Protein AF-A0A9D5HHH2-F1 (afdb_monomer)

Organism: NCBI:txid325984

pLDDT: mean 72.93, std 20.6, range [26.17, 96.38]

Solvent-accessible surface area (backbone atoms only — not comparable to full-atom values): 34707 Å² total; per-residue (Å²): 135,88,89,82,93,90,81,85,86,95,80,86,86,83,87,71,89,59,89,67,83,82,62,98,78,62,71,74,38,56,53,73,43,73,39,37,60,87,52,79,59,48,53,10,89,80,60,41,25,32,40,37,62,42,83,46,93,98,31,26,42,50,29,31,34,38,50,46,99,49,96,91,43,65,44,80,45,37,51,79,55,83,90,54,83,65,38,58,76,70,25,37,40,34,38,36,47,45,30,36,36,40,38,39,68,74,88,73,46,73,48,69,84,38,77,44,82,85,65,42,41,43,28,28,28,41,37,83,66,68,41,41,39,31,22,24,83,84,65,46,81,75,46,49,47,62,65,61,66,64,94,42,84,51,78,79,42,47,49,28,42,35,30,37,70,80,40,37,33,29,38,31,37,81,65,52,73,46,76,77,44,65,61,73,94,66,95,64,70,98,77,73,51,72,50,35,38,38,35,35,38,46,73,49,40,36,33,33,35,42,34,35,70,78,80,74,43,74,44,82,76,48,55,46,55,72,54,51,67,70,27,81,76,59,33,21,59,62,35,46,63,42,66,42,97,83,63,68,49,68,43,43,42,55,41,91,73,37,38,59,68,34,93,88,26,52,37,67,8,32,40,70,74,63,80,80,78,72,82,57,98,85,65,81,81,58,93,82,79,69,83,91,84,78,97,74,86,79,86,70,78,69,94,56,86,80,82,86,60,99,42,65,63,59,42,48,52,57,32,75,76,34,90,85,51,88,80,74,86,79,78,82,91,64,90,84,76,96,84,72,71,100,82,73,87,76,83,54,72,66,59,59,51,25,54,78,68,73,45,60,80,77,72,64,89,60,96,85,70,64,64,73,59,56,55,49,55,60,60,61,76,74,69,84,76,85,67,70,71,67,64,70,76,77,74,80,89,85,86,77,87,80,78,86,76,81,75,75,83,68,85,77,86,68,88,73,60,76,39,51,53,76,45,67,32,30,56,77,38,84,89,36,14,51,48,55,10,89,80,54,43,30,32,43,31,52,43,84,43,91,99,26,26,40,52,31,30,38,34,51,75,53,100,82,77,68,63,44,79,51,37,54,80,56,86,89,53,81,57,40,60,64,72,26,38,41,32,36,37,48,42,30,36,38,36,40,39,70,75,87,70,44,74,44,67,85,39,79,39,86,88,54,56,37,47,26,26,28,40,36,84,63,70,39,41,39,33,25,30,81,84,71,45,79,75,49,48,46,56,83,60,50,31,34,36,46,41,32,66,34,57,47,44,67,93,55,56,37,41,19,47,71,42,102,68,31,93,53,69,35,77,87

Radius of gyration: 31.27 Å; Cα contacts (8 Å, |Δi|>4): 992; chains: 1; bounding box: 98×83×69 Å

Nearest PDB structures (foldseek):
  6kyw-assembly1_A  TM=3.936E-01  e=4.813E-10  Brassica rapa
  5gyy-assembly1_A  TM=3.981E-01  e=9.078E-09  Brassica rapa

Secondary structure (DSSP, 8-state):
------------SSS--S-----TT---EETT-EE-TTSPPEE-TTSSEEEEEEEETTEEEEEEEEE-SSTT-EEEEEES-TTSPPBPTT-EEEEETTEEEEEPTTTT-EEEEEE-SSS-EEEEEE-TTS-EEEEETT--EEEEGGGS--S---GGGEEEEEE-TTS-EEEEESS-EEEEE--------TT--EEEEEEE-TTS-EEEEEEETTTTEEEEEEEESSSGGGSTTSS-TTEEEEE-TTSSSEEEEEPTTEEEEETTEEEEEEEESS------TTSPPPTTS-----S-------SSPPPP-SSHHHHHHHHHT-TT-------------S---TT-----HHHHHHHHTT-GGGG--STT--HHHHHHHHHHTT---SSSTTTTTSS----PPPP----------S----EETT-EE-TT-GGGSEEEPTTSSEEEEEEEETTEEEEEEEE---TTS--EEEEES-TTSPPBPTT-EEEEETTEEEEEPTTTT-EEEEEE-SSS-EEEEEE-TTS-EEEEETTS-EEEEGGGS--SEEETTEEEETT---BPPPBTTB-PPPB-

Foldseek 3Di:
DDDDDDDDDPPDDPPDPPPPVPDPPQFDFFAFDKDFLPDAFAAAPVSQKGFQWDDDDPATWTAIWGDDLAPPDIDGFTTLCPPDDGAHRPWMWGGHQQAIWIFGPPPRDIDGSDGHPPQGWGGWGCHPQRKTFIAGPVRDTPDICLQPGDPHDTLVQFFWWAAAFQGFTWTDGPHDIGTPDGQPPDPDDPPWDWWKKWFQAQLGKIWIWIAGLVVRDIDTDDIVVQQSQPRPLSAAPQWHWDADPVSRDIDIDHDPQWDAPDPVFRRNYTDGPDDPPDDPPPDQDDPPPDDDDPPGDDPDPPPDRDDDDPDPVVQVVVLSNDSPRPDGDDDDDDDDDPDDDPDDDDDDPVCVVCVVVVNNVVVDPDDPDDPVVVVVVVVVVPDDDDPVVVVVVPDDDDDDDDDDDPPPPPVDDDCQFPFFAPQKAFLLDPVRQWAAAPVRFKTFGWDDDDQATWGFIWGSPDPPDDIDTWTTQCQPDDHAHRGWMWGQHQQAIWIFGDPPRDIDGSDGHPPFGWGGWHCHPQRKTFTAGPVRDTPDIRLQPGERMHTHRGMGGSVGWYWHHHDPNHNDIHID

Sequence (572 aa):
MSLFLLLFPIIIILQSMIPTASGSDDCQISTGTILSPSSSSWFSPSGRFAFGFHPEGDGFTVGILFNIMAPNNTKLIWNDNRDGAQVSNSATLKLTKDGLILLLASEGAQHYLFSDSSSSTHCASMLDSGNFVIFNSNNNVLWQTFDLPTDTIMGAQVTAMMFDRNGTLYLSSISQSITIFNVPENNTNNTAVIIYSVRIEPHGQLQVYSHDLLANTSKVLQRFPEDHCMVKGVCGHNSYCILSEDQTTPQCLCLPGFEYNNPNSHYDGCKTSFIPSYCPGNEPAGDNDSYTMKHVVFETNPIAPLKTFNSKDGCFDSCLEDCDCEAATYFLRKNMDWKAEPDEMILSDWVCKCYLEGKLEKLRLDEDVDMSEFERAVKQSSNMPLFLLFLLMILQPLLLPCETATATATASGSDDCQIRTGTILSPSNSSSSSWFSPSGRFGFGFHPEGDGFIVGILFNMAPNNTTTLIWNDNRDGAPVSNSATLSLTVDGLLLLLATEGQQRYLFYDSSSSTRCASMLDSGNFVIFNSNNSVLWQTFDLPTDTIMGGQTLQNDKKIVSSVSDTKPFKWEV

Mean predicted aligned error: 16.45 Å

InterPro domains:
  IPR000742 EGF-like domain [PS50026] (225-264)
  IPR000858 S-locus glycoprotein domain [PF00954] (193-260)
  IPR001480 Bulb-type lectin domain [PF01453] (77-161)
  IPR001480 Bulb-type lectin domain [PF01453] (468-558)
  IPR001480 Bulb-type lectin domain [PS50927] (26-147)
  IPR001480 Bulb-type lectin domain [PS50927] (421-540)
  IPR001480 Bulb-type lectin domain [SM00108] (33-149)
  IPR001480 Bulb-type lectin domain [SM00108] (426-542)
  IPR036426 Bulb-type lectin domain superfamily [G3DSA:2.90.10.10] (24-146)
  IPR036426 Bulb-type lectin domain superfamily [G3DSA:2.90.10.10] (418-540)
  IPR036426 Bulb-type lectin domain superfamily [SSF51110] (61-210)
  IPR036426 Bulb-type lectin domain superfamily [SSF51110] (469-559)
  IPR051343 G-type lectin S-receptor-like kinases and EP1-like glycoproteins [PTHR47976] (37-330)

Structure (mmCIF, N/CA/C/O backbone):
data_AF-A0A9D5HHH2-F1
#
_entry.id   AF-A0A9D5HHH2-F1
#
loop_
_atom_site.group_PDB
_atom_site.id
_atom_site.type_symbol
_atom_site.label_atom_id
_atom_site.label_alt_id
_atom_site.label_comp_id
_atom_site.label_asym_id
_atom_site.label_entity_id
_atom_site.label_seq_id
_atom_site.pdbx_PDB_ins_code
_atom_site.Cartn_x
_atom_site.Cartn_y
_atom_site.Cartn_z
_atom_site.occupancy
_atom_site.B_iso_or_equiv
_atom_site.auth_seq_id
_atom_site.auth_comp_id
_atom_site.auth_asym_id
_atom_site.auth_atom_id
_atom_site.pdbx_PDB_model_num
ATOM 1 N N . MET A 1 1 ? -47.434 -41.219 -2.895 1.00 34.78 1 MET A N 1
ATOM 2 C CA . MET A 1 1 ? -47.010 -41.470 -4.286 1.00 34.78 1 MET A CA 1
ATOM 3 C C . MET A 1 1 ? -46.499 -40.146 -4.832 1.00 34.78 1 MET A C 1
ATOM 5 O O . MET A 1 1 ? -47.289 -39.222 -4.922 1.00 34.78 1 MET A O 1
ATOM 9 N N . SER A 1 2 ? -45.176 -40.067 -5.002 1.00 34.69 2 SER A N 1
ATOM 10 C CA . SER A 1 2 ? -44.342 -39.043 -5.659 1.00 34.69 2 SER A CA 1
ATOM 11 C C . SER A 1 2 ? -44.698 -37.557 -5.550 1.00 34.69 2 SER A C 1
ATOM 13 O O . SER A 1 2 ? -45.576 -37.093 -6.262 1.00 34.69 2 SER A O 1
ATOM 15 N N . LEU A 1 3 ? -43.888 -36.794 -4.802 1.00 28.09 3 LEU A N 1
ATOM 16 C CA . LEU A 1 3 ? -42.864 -35.918 -5.403 1.00 28.09 3 LEU A CA 1
ATOM 17 C C . LEU A 1 3 ? -41.898 -35.416 -4.305 1.00 28.09 3 LEU A C 1
ATOM 19 O O . LEU A 1 3 ? -42.096 -34.382 -3.680 1.00 28.09 3 LEU A O 1
ATOM 23 N N . PHE A 1 4 ? -40.880 -36.231 -4.030 1.00 33.66 4 PHE A N 1
ATOM 24 C CA . PHE A 1 4 ? -39.632 -35.845 -3.362 1.00 33.66 4 PHE A CA 1
ATOM 25 C C . PHE A 1 4 ? -38.630 -35.496 -4.479 1.00 33.66 4 PHE A C 1
ATOM 27 O O . PHE A 1 4 ? -38.688 -36.152 -5.518 1.00 33.66 4 PHE A O 1
ATOM 34 N N . LEU A 1 5 ? -37.702 -34.562 -4.222 1.00 36.09 5 LEU A N 1
ATOM 35 C CA . LEU A 1 5 ? -36.644 -34.010 -5.102 1.00 36.09 5 LEU A CA 1
ATOM 36 C C . LEU A 1 5 ? -37.053 -32.745 -5.867 1.00 36.09 5 LEU A C 1
ATOM 38 O O . LEU A 1 5 ? -37.727 -32.846 -6.883 1.00 36.09 5 LEU A O 1
ATOM 42 N N . LEU A 1 6 ? -36.597 -31.581 -5.380 1.00 33.50 6 LEU A N 1
ATOM 43 C CA . LEU A 1 6 ? -36.138 -30.417 -6.164 1.00 33.50 6 LEU A CA 1
ATOM 44 C C . LEU A 1 6 ? -35.772 -29.258 -5.213 1.00 33.50 6 LEU A C 1
ATOM 46 O O . LEU A 1 6 ? -36.428 -28.227 -5.207 1.00 33.50 6 LEU A O 1
ATOM 50 N N . LEU A 1 7 ? -34.735 -29.426 -4.388 1.00 31.75 7 LEU A N 1
ATOM 51 C CA . LEU A 1 7 ? -34.031 -28.320 -3.724 1.00 31.75 7 LEU A CA 1
ATOM 52 C C . LEU A 1 7 ? -32.557 -28.738 -3.551 1.00 31.75 7 LEU A C 1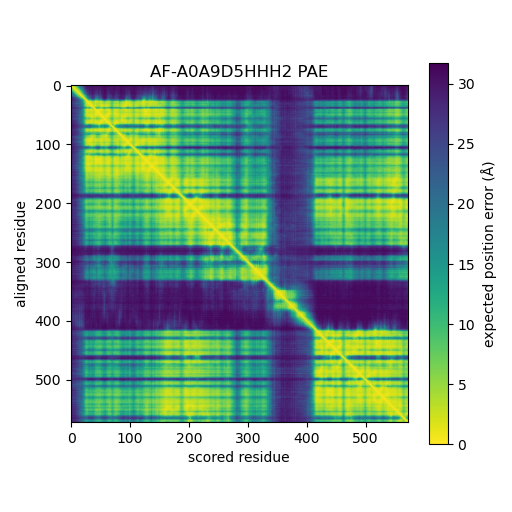
ATOM 54 O O . LEU A 1 7 ? -32.298 -29.788 -2.970 1.00 31.75 7 LEU A O 1
ATOM 58 N N . PHE A 1 8 ? -31.648 -27.889 -4.052 1.00 26.17 8 PHE A N 1
ATOM 59 C CA . PHE A 1 8 ? -30.170 -27.965 -4.139 1.00 26.17 8 PHE A CA 1
ATOM 60 C C . PHE A 1 8 ? -29.545 -28.735 -5.328 1.00 26.17 8 PHE A C 1
ATOM 62 O O . PHE A 1 8 ? -29.953 -29.867 -5.579 1.00 26.17 8 PHE A O 1
ATOM 69 N N . PRO A 1 9 ? -28.542 -28.159 -6.049 1.00 30.12 9 PRO A N 1
ATOM 70 C CA . PRO A 1 9 ? -27.684 -27.022 -5.671 1.00 30.12 9 PRO A CA 1
ATOM 71 C C . PRO A 1 9 ? -27.741 -25.806 -6.635 1.00 30.12 9 PRO A C 1
ATOM 73 O O . PRO A 1 9 ? -27.403 -25.913 -7.808 1.00 30.12 9 PRO A O 1
ATOM 76 N N . ILE A 1 10 ? -28.075 -24.619 -6.105 1.00 32.78 10 ILE A N 1
ATOM 77 C CA . ILE A 1 10 ? -27.744 -23.291 -6.686 1.00 32.78 10 ILE A CA 1
ATOM 78 C C . ILE A 1 10 ? -26.693 -22.612 -5.778 1.00 32.78 10 ILE A C 1
ATOM 80 O O . ILE A 1 10 ? -26.731 -21.424 -5.500 1.00 32.78 10 ILE A O 1
ATOM 84 N N . ILE A 1 11 ? -25.742 -23.389 -5.249 1.00 34.59 11 ILE A N 1
ATOM 85 C CA . ILE A 1 11 ? -24.616 -22.871 -4.456 1.00 34.59 11 ILE A CA 1
ATOM 86 C C . ILE A 1 11 ? -23.335 -23.560 -4.925 1.00 34.59 11 ILE A C 1
ATOM 88 O O . ILE A 1 11 ? -22.798 -24.391 -4.211 1.00 34.59 11 ILE A O 1
ATOM 92 N N . ILE A 1 12 ? -22.896 -23.259 -6.154 1.00 31.50 12 ILE A N 1
ATOM 93 C CA . ILE A 1 12 ? -21.488 -23.321 -6.603 1.00 31.50 12 ILE A CA 1
ATOM 94 C C . ILE A 1 12 ? -21.315 -22.314 -7.764 1.00 31.50 12 ILE A C 1
ATOM 96 O O . ILE A 1 12 ? -21.064 -22.720 -8.888 1.00 31.50 12 ILE A O 1
ATOM 100 N N . ILE A 1 13 ? -21.513 -21.006 -7.543 1.00 31.28 13 ILE A N 1
ATOM 101 C CA . ILE A 1 13 ? -20.981 -19.948 -8.441 1.00 31.28 13 ILE A CA 1
ATOM 102 C C . ILE A 1 13 ? -20.622 -18.695 -7.615 1.00 31.28 13 ILE A C 1
ATOM 104 O O . ILE A 1 13 ? -21.104 -17.602 -7.879 1.00 31.28 13 ILE A O 1
ATOM 108 N N . LEU A 1 14 ? -19.815 -18.848 -6.560 1.00 29.94 14 LEU A N 1
ATOM 109 C CA . LEU A 1 14 ? -19.207 -17.707 -5.846 1.00 29.94 14 LEU A CA 1
ATOM 110 C C . LEU A 1 14 ? -17.815 -18.027 -5.263 1.00 29.94 14 LEU A C 1
ATOM 112 O O . LEU A 1 14 ? -17.331 -17.348 -4.368 1.00 29.94 14 LEU A O 1
ATOM 116 N N . GLN A 1 15 ? -17.135 -19.030 -5.825 1.00 30.03 15 GLN A N 1
ATOM 117 C CA . GLN A 1 15 ? -15.703 -19.273 -5.629 1.00 30.03 15 GLN A CA 1
ATOM 118 C C . GLN A 1 15 ? -15.013 -19.335 -6.996 1.00 30.03 15 GLN A C 1
ATOM 120 O O . GLN A 1 15 ? -14.676 -20.408 -7.479 1.00 30.03 15 GLN A O 1
ATOM 125 N N . SER A 1 16 ? -14.850 -18.180 -7.643 1.00 28.61 16 SER A N 1
ATOM 126 C CA . SER A 1 16 ? -13.858 -17.991 -8.717 1.00 28.61 16 SER A CA 1
ATOM 127 C C . SER A 1 16 ? -13.644 -16.509 -9.057 1.00 28.61 16 SER A C 1
ATOM 129 O O . SER A 1 16 ? -13.520 -16.157 -10.223 1.00 28.61 16 SER A O 1
ATOM 131 N N . MET A 1 17 ? -13.599 -15.627 -8.054 1.00 28.53 17 MET A N 1
ATOM 132 C CA . MET A 1 17 ? -13.023 -14.285 -8.230 1.00 28.53 17 MET A CA 1
ATOM 133 C C . MET A 1 17 ? -11.590 -14.276 -7.688 1.00 28.53 17 MET A C 1
ATOM 135 O O . MET A 1 17 ? -11.197 -13.418 -6.913 1.00 28.53 17 MET A O 1
ATOM 139 N N . ILE A 1 18 ? -10.803 -15.275 -8.086 1.00 33.25 18 ILE A N 1
ATOM 140 C CA . ILE A 1 18 ? -9.428 -14.967 -8.472 1.00 33.25 18 ILE A CA 1
ATOM 141 C C . ILE A 1 18 ? -9.600 -14.357 -9.865 1.00 33.25 18 ILE A C 1
ATOM 143 O O . ILE A 1 18 ? -10.381 -14.921 -10.638 1.00 33.25 18 ILE A O 1
ATOM 147 N N . PRO A 1 19 ? -8.949 -13.243 -10.227 1.00 28.58 19 PRO A N 1
ATOM 148 C CA . PRO A 1 19 ? -8.871 -12.857 -11.624 1.00 28.58 19 PRO A CA 1
ATOM 149 C C . PRO A 1 19 ? -8.076 -13.947 -12.353 1.00 28.58 19 PRO A C 1
ATOM 151 O O . PRO A 1 19 ? -6.869 -13.855 -12.538 1.00 28.58 19 PRO A O 1
ATOM 154 N N . THR A 1 20 ? -8.740 -15.034 -12.743 1.00 31.33 20 THR A N 1
ATOM 155 C CA . THR A 1 20 ? -8.257 -15.875 -13.823 1.00 31.33 20 THR A CA 1
ATOM 156 C C . THR A 1 20 ? -8.386 -14.998 -15.049 1.00 31.33 20 THR A C 1
ATOM 158 O O . THR A 1 20 ? -9.509 -14.736 -15.496 1.00 31.33 20 THR A O 1
ATOM 161 N N . ALA A 1 21 ? -7.252 -14.489 -15.529 1.00 37.50 21 ALA A N 1
ATOM 162 C CA . ALA A 1 21 ? -7.124 -13.897 -16.847 1.00 37.50 21 ALA A CA 1
ATOM 163 C C . ALA A 1 21 ? -7.759 -14.869 -17.852 1.00 37.50 21 ALA A C 1
ATOM 165 O O . ALA A 1 21 ? -7.184 -15.878 -18.245 1.00 37.50 21 ALA A O 1
ATOM 166 N N . SER A 1 22 ? -9.025 -14.623 -18.163 1.00 38.28 22 SER A N 1
ATOM 167 C CA . SER A 1 22 ? -9.831 -15.385 -19.101 1.00 38.28 22 SER A CA 1
ATOM 168 C C . SER A 1 22 ? -10.265 -14.383 -20.151 1.00 38.28 22 SER A C 1
ATOM 170 O O . SER A 1 22 ? -11.370 -13.854 -20.148 1.00 38.28 22 SER A O 1
ATOM 172 N N . GLY A 1 23 ? -9.313 -14.063 -21.020 1.00 34.53 23 GLY A N 1
ATOM 173 C CA . GLY A 1 23 ? -9.500 -13.185 -22.159 1.00 34.53 23 GLY A CA 1
ATOM 174 C C . GLY A 1 23 ? -8.677 -13.723 -23.314 1.00 34.53 23 GLY A C 1
ATOM 175 O O . GLY A 1 23 ? -7.457 -13.659 -23.302 1.00 34.53 23 GLY A O 1
ATOM 176 N N . SER A 1 24 ? -9.365 -14.260 -24.312 1.00 41.22 24 SER A N 1
ATOM 177 C CA . SER A 1 24 ? -8.850 -14.811 -25.572 1.00 41.22 24 SER A CA 1
ATOM 178 C C . SER A 1 24 ? -8.043 -13.815 -26.443 1.00 41.22 24 SER A C 1
ATOM 180 O O . SER A 1 24 ? -7.717 -14.156 -27.578 1.00 41.22 24 SER A O 1
ATOM 182 N N . ASP A 1 25 ? -7.713 -12.622 -25.937 1.00 52.12 25 ASP A N 1
ATOM 183 C CA . ASP A 1 25 ? -7.029 -11.532 -26.653 1.00 52.12 25 ASP A CA 1
ATOM 184 C C . ASP A 1 25 ? -5.572 -11.301 -26.190 1.00 52.12 25 ASP A C 1
ATOM 186 O O . ASP A 1 25 ? -4.856 -10.485 -26.771 1.00 52.12 25 ASP A O 1
ATOM 190 N N . ASP A 1 26 ? -5.080 -12.048 -25.194 1.00 62.00 26 ASP A N 1
ATOM 191 C CA . ASP A 1 26 ? -3.713 -11.875 -24.668 1.00 62.00 26 ASP A CA 1
ATOM 192 C C . ASP A 1 26 ? -2.620 -12.520 -25.537 1.00 62.00 26 ASP A C 1
ATOM 194 O O . ASP A 1 26 ? -1.439 -12.337 -25.282 1.00 62.00 26 ASP A O 1
ATOM 198 N N . CYS A 1 27 ? -2.960 -13.257 -26.591 1.00 78.50 27 CYS A N 1
ATOM 199 C CA . CYS A 1 27 ? -2.008 -14.032 -27.390 1.00 78.50 27 CYS A CA 1
ATOM 200 C C . CYS A 1 27 ? -1.388 -13.200 -28.534 1.00 78.50 27 CYS A C 1
ATOM 202 O O . CYS A 1 27 ? -1.827 -13.281 -29.681 1.00 78.50 27 CYS A O 1
ATOM 204 N N . GLN A 1 28 ? -0.365 -12.390 -28.237 1.00 84.88 28 GLN A N 1
ATOM 205 C CA . GLN A 1 28 ? 0.232 -11.453 -29.209 1.00 84.88 28 GLN A CA 1
ATOM 206 C C . GLN A 1 28 ? 1.395 -12.053 -30.023 1.00 84.88 28 GLN A C 1
ATOM 208 O O . GLN A 1 28 ? 1.667 -11.625 -31.146 1.00 84.88 28 GLN A O 1
ATOM 213 N N . ILE A 1 29 ? 2.096 -13.055 -29.482 1.00 90.69 29 ILE A N 1
ATOM 214 C CA . ILE A 1 29 ? 3.349 -13.574 -30.049 1.00 90.69 29 ILE A CA 1
ATOM 215 C C . ILE A 1 29 ? 3.190 -15.061 -30.364 1.00 90.69 29 ILE A C 1
ATOM 217 O O . ILE A 1 29 ? 3.202 -15.911 -29.478 1.00 90.69 29 ILE A O 1
ATOM 221 N N . SER A 1 30 ? 3.058 -15.397 -31.645 1.00 91.69 30 SER A N 1
ATOM 222 C CA . SER A 1 30 ? 2.911 -16.790 -32.089 1.00 91.69 30 SER A CA 1
ATOM 223 C C . SER A 1 30 ? 4.224 -17.576 -32.017 1.00 91.69 30 SER A C 1
ATOM 225 O O . SER A 1 30 ? 5.309 -17.027 -32.223 1.00 91.69 30 SER A O 1
ATOM 227 N N . THR A 1 31 ? 4.146 -18.894 -31.802 1.00 90.75 31 THR A N 1
ATOM 228 C CA . THR A 1 31 ? 5.328 -19.771 -31.907 1.00 90.75 31 THR A CA 1
ATOM 229 C C . THR A 1 31 ? 5.981 -19.677 -33.290 1.00 90.75 31 THR A C 1
ATOM 231 O O . THR A 1 31 ? 5.293 -19.564 -34.303 1.00 90.75 31 THR A O 1
ATOM 234 N N . GLY A 1 32 ? 7.306 -19.777 -33.344 1.00 88.12 32 GLY A N 1
ATOM 235 C CA . GLY A 1 32 ? 8.109 -19.630 -34.560 1.00 88.12 32 GLY A CA 1
ATOM 236 C C . GLY A 1 32 ? 8.627 -18.209 -34.788 1.00 88.12 32 GLY A C 1
ATOM 237 O O . GLY A 1 32 ? 9.500 -18.027 -35.635 1.00 88.12 32 GLY A O 1
ATOM 238 N N . THR A 1 33 ? 8.137 -17.233 -34.021 1.00 90.69 33 THR A N 1
ATOM 239 C CA . THR A 1 33 ? 8.661 -15.862 -34.002 1.00 90.69 33 THR A CA 1
ATOM 240 C C . THR A 1 33 ? 10.072 -15.814 -33.424 1.00 90.69 33 THR A C 1
ATOM 242 O O . THR A 1 33 ? 10.460 -16.621 -32.572 1.00 90.69 33 THR A O 1
ATOM 245 N N . ILE A 1 34 ? 10.859 -14.876 -33.946 1.00 90.50 34 ILE A N 1
ATOM 246 C CA . ILE A 1 34 ? 12.282 -14.736 -33.663 1.00 90.50 34 ILE A CA 1
ATOM 247 C C . ILE A 1 34 ? 12.594 -13.260 -33.419 1.00 90.50 34 ILE A C 1
ATOM 249 O O . ILE A 1 34 ? 12.111 -12.403 -34.156 1.00 90.50 34 ILE A O 1
ATOM 253 N N . LEU A 1 35 ? 13.448 -12.997 -32.434 1.00 90.75 35 LEU A N 1
ATOM 254 C CA . LEU A 1 35 ? 14.150 -11.738 -32.248 1.00 90.75 35 LEU A CA 1
ATOM 255 C C . LEU A 1 35 ? 15.645 -11.943 -32.501 1.00 90.75 35 LEU A C 1
ATOM 257 O O . LEU A 1 35 ? 16.232 -12.957 -32.126 1.00 90.75 35 LEU A O 1
ATOM 261 N N . SER A 1 36 ? 16.270 -10.947 -33.104 1.00 87.94 36 SER A N 1
ATOM 262 C CA . SER A 1 36 ? 17.713 -10.729 -33.120 1.00 87.94 36 SER A CA 1
ATOM 263 C C . SER A 1 36 ? 18.041 -9.383 -32.460 1.00 87.94 36 SER A C 1
ATOM 265 O O . SER A 1 36 ? 17.175 -8.503 -32.406 1.00 87.94 36 SER A O 1
ATOM 267 N N . PRO A 1 37 ? 19.294 -9.159 -32.033 1.00 85.00 37 PRO A N 1
ATOM 268 C CA . PRO A 1 37 ? 19.773 -7.853 -31.573 1.00 85.00 37 PRO A CA 1
ATOM 269 C C . PRO A 1 37 ? 19.562 -6.700 -32.569 1.00 85.00 37 PRO A C 1
ATOM 271 O O . PRO A 1 37 ? 19.550 -5.537 -32.186 1.00 85.00 37 PRO A O 1
ATOM 274 N N . SER A 1 38 ? 19.387 -7.018 -33.854 1.00 78.00 38 SER A N 1
ATOM 275 C CA . SER A 1 38 ? 19.082 -6.072 -34.934 1.00 78.00 38 SER A CA 1
ATOM 276 C C . SER A 1 38 ? 17.582 -5.883 -35.222 1.00 78.00 38 SER A C 1
ATOM 278 O O . SER A 1 38 ? 17.235 -5.084 -36.092 1.00 78.00 38 SER A O 1
ATOM 280 N N . SER A 1 39 ? 16.701 -6.632 -34.551 1.00 67.19 39 SER A N 1
ATOM 281 C CA . SER A 1 39 ? 15.243 -6.633 -34.766 1.00 67.19 39 SER A CA 1
ATOM 282 C C . SER A 1 39 ? 14.478 -5.846 -33.692 1.00 67.19 39 SER A C 1
ATOM 284 O O . SER A 1 39 ? 15.029 -5.501 -32.650 1.00 67.19 39 SER A O 1
ATOM 286 N N . SER A 1 40 ? 13.191 -5.577 -33.943 1.00 73.25 40 SER A N 1
ATOM 287 C CA . SER A 1 40 ? 12.281 -4.886 -33.019 1.00 73.25 40 SER A CA 1
ATOM 288 C C . SER A 1 40 ? 11.799 -5.791 -31.878 1.00 73.25 40 SER A C 1
ATOM 290 O O . SER A 1 40 ? 11.361 -6.905 -32.145 1.00 73.25 40 SER A O 1
ATOM 292 N N . SER A 1 41 ? 11.805 -5.288 -30.642 1.00 88.56 41 SER A N 1
ATOM 293 C CA . SER A 1 41 ? 11.284 -5.944 -29.430 1.00 88.56 41 SER A CA 1
ATOM 294 C C . SER A 1 41 ? 9.811 -6.373 -29.521 1.00 88.56 41 SER A C 1
ATOM 296 O O . SER A 1 41 ? 9.044 -5.870 -30.344 1.00 88.56 41 SER A O 1
ATOM 298 N N . TRP A 1 42 ? 9.393 -7.269 -28.625 1.00 91.44 42 TRP A N 1
ATOM 299 C CA . TRP A 1 42 ? 7.982 -7.573 -28.389 1.00 91.44 42 TRP A CA 1
ATOM 300 C C . TRP A 1 42 ? 7.388 -6.567 -27.403 1.00 91.44 42 TRP A C 1
ATOM 302 O O . TRP A 1 42 ? 7.788 -6.516 -26.241 1.00 91.44 42 TRP A O 1
ATOM 312 N N . PHE A 1 43 ? 6.448 -5.754 -27.875 1.00 88.38 43 PHE A N 1
ATOM 313 C CA . PHE A 1 43 ? 5.868 -4.661 -27.098 1.00 88.38 43 PHE A CA 1
ATOM 314 C C . PHE A 1 43 ? 4.583 -5.072 -26.394 1.00 88.38 43 PHE A C 1
ATOM 316 O O . PHE A 1 43 ? 3.815 -5.887 -26.908 1.00 88.38 43 PHE A O 1
ATOM 323 N N . SER A 1 44 ? 4.335 -4.452 -25.243 1.00 89.31 44 SER A N 1
ATOM 324 C CA . SER A 1 44 ? 3.017 -4.490 -24.624 1.00 89.31 44 SER A CA 1
ATOM 325 C C . SER A 1 44 ? 1.997 -3.668 -25.423 1.00 89.31 44 SER A C 1
ATOM 327 O O . SER A 1 44 ? 2.404 -2.788 -26.188 1.00 89.31 44 SER A O 1
ATOM 329 N N . PRO A 1 45 ? 0.679 -3.892 -25.250 1.00 86.06 45 PRO A N 1
ATOM 330 C CA . PRO A 1 45 ? -0.352 -3.146 -25.976 1.00 86.06 45 PRO A CA 1
ATOM 331 C C . PRO A 1 45 ? -0.233 -1.619 -25.849 1.00 86.06 45 PRO A C 1
ATOM 333 O O . PRO A 1 45 ? -0.437 -0.907 -26.831 1.00 86.06 45 PRO A O 1
ATOM 336 N N . SER A 1 46 ? 0.159 -1.102 -24.677 1.00 80.75 46 SER A N 1
ATOM 337 C CA . SER A 1 46 ? 0.407 0.337 -24.475 1.00 80.75 46 SER A CA 1
ATOM 338 C C . SER A 1 46 ? 1.736 0.843 -25.049 1.00 80.75 46 SER A C 1
ATOM 340 O O . SER A 1 46 ? 1.983 2.048 -25.039 1.00 80.75 46 SER A O 1
ATOM 342 N N . GLY A 1 47 ? 2.632 -0.048 -25.482 1.00 80.25 47 GLY A N 1
ATOM 343 C CA . GLY A 1 47 ? 4.000 0.287 -25.889 1.00 80.25 47 GLY A CA 1
ATOM 344 C C . GLY A 1 47 ? 4.912 0.730 -24.737 1.00 80.25 47 GLY A C 1
ATOM 345 O O . GLY A 1 47 ? 6.051 1.134 -24.979 1.00 80.25 47 GLY A O 1
ATOM 346 N N . ARG A 1 48 ? 4.438 0.668 -23.483 1.00 81.75 48 ARG A N 1
ATOM 347 C CA . ARG A 1 48 ? 5.224 1.046 -22.296 1.00 81.75 48 ARG A CA 1
ATOM 348 C C . ARG A 1 48 ? 6.259 0.002 -21.912 1.00 81.75 48 ARG A C 1
ATOM 350 O O . ARG A 1 48 ? 7.240 0.358 -21.271 1.00 81.75 48 ARG A O 1
ATOM 357 N N . PHE A 1 49 ? 6.053 -1.258 -22.284 1.00 87.94 49 PHE A N 1
ATOM 358 C CA . PHE A 1 49 ? 7.009 -2.324 -22.015 1.00 87.94 49 PHE A CA 1
ATOM 359 C C . PHE A 1 49 ? 7.474 -2.983 -23.303 1.00 87.94 49 PHE A C 1
ATOM 361 O O . PHE A 1 49 ? 6.700 -3.129 -24.250 1.00 87.94 49 PHE A O 1
ATOM 368 N N . ALA A 1 50 ? 8.738 -3.391 -23.320 1.00 90.25 50 ALA A N 1
ATOM 369 C CA . ALA A 1 50 ? 9.356 -4.047 -24.459 1.00 90.25 50 ALA A CA 1
ATOM 370 C C . ALA A 1 50 ? 10.246 -5.194 -23.977 1.00 90.25 50 ALA A C 1
ATOM 372 O O . ALA A 1 50 ? 11.221 -4.949 -23.275 1.00 90.25 50 ALA A O 1
ATOM 373 N N . PHE A 1 51 ? 9.918 -6.425 -24.365 1.00 92.94 51 PHE A N 1
ATOM 374 C CA . PHE A 1 51 ? 10.745 -7.606 -24.133 1.00 92.94 51 PHE A CA 1
ATOM 375 C C . PHE A 1 51 ? 11.636 -7.864 -25.353 1.00 92.94 51 PHE A C 1
ATOM 377 O O . PHE A 1 51 ? 11.147 -7.927 -26.486 1.00 92.94 51 PHE A O 1
ATOM 384 N N . GLY A 1 52 ? 12.941 -8.031 -25.155 1.00 91.12 52 GLY A N 1
ATOM 385 C CA . GLY A 1 52 ? 13.855 -8.368 -26.242 1.00 91.12 52 GLY A CA 1
ATOM 386 C C . GLY A 1 52 ? 15.321 -8.119 -25.916 1.00 91.12 52 GLY A C 1
ATOM 387 O O . GLY A 1 52 ? 15.731 -8.162 -24.760 1.00 91.12 52 GLY A O 1
ATOM 388 N N . PHE A 1 53 ? 16.117 -7.889 -26.963 1.00 89.38 53 PHE A N 1
ATOM 389 C CA . PHE A 1 53 ? 17.536 -7.572 -26.834 1.00 89.38 53 PHE A CA 1
ATOM 390 C C . PHE A 1 53 ? 17.750 -6.088 -26.557 1.00 89.38 53 PHE A C 1
ATOM 392 O O . PHE A 1 53 ? 17.213 -5.234 -27.266 1.00 89.38 53 PHE A O 1
ATOM 399 N N . HIS A 1 54 ? 18.607 -5.795 -25.584 1.00 86.06 54 HIS A N 1
ATOM 400 C CA . HIS A 1 54 ? 18.959 -4.440 -25.188 1.00 86.06 54 HIS A CA 1
ATOM 401 C C . HIS A 1 54 ? 20.482 -4.282 -25.114 1.00 86.06 54 HIS A C 1
ATOM 403 O O . HIS A 1 54 ? 21.143 -5.180 -24.591 1.00 86.06 54 HIS A O 1
ATOM 409 N N . PRO A 1 55 ? 21.056 -3.193 -25.664 1.00 83.88 55 PRO A N 1
ATOM 410 C CA . PRO A 1 55 ? 22.491 -2.944 -25.580 1.00 83.88 55 PRO A CA 1
ATOM 411 C C . PRO A 1 55 ? 22.939 -2.800 -24.125 1.00 83.88 55 PRO A C 1
ATOM 413 O O . PRO A 1 55 ? 22.350 -2.027 -23.370 1.00 83.88 55 PRO A O 1
ATOM 416 N N . GLU A 1 56 ? 23.999 -3.507 -23.754 1.00 79.38 56 GLU A N 1
ATOM 417 C CA . GLU A 1 56 ? 24.625 -3.424 -22.437 1.00 79.38 56 GLU A CA 1
ATOM 418 C C . GLU A 1 56 ? 26.134 -3.604 -22.625 1.00 79.38 56 GLU A C 1
ATOM 420 O O . GLU A 1 56 ? 26.567 -4.598 -23.203 1.00 79.38 56 GLU A O 1
ATOM 425 N N . GLY A 1 57 ? 26.942 -2.630 -22.193 1.00 79.12 57 GLY A N 1
ATOM 426 C CA . GLY A 1 57 ? 28.385 -2.616 -22.465 1.00 79.12 57 GLY A CA 1
ATOM 427 C C . GLY A 1 57 ? 28.713 -2.745 -23.960 1.00 79.12 57 GLY A C 1
ATOM 428 O O . GLY A 1 57 ? 28.213 -1.970 -24.774 1.00 79.12 57 GLY A O 1
ATOM 429 N N . ASP A 1 58 ? 29.539 -3.738 -24.304 1.00 81.38 58 ASP A N 1
ATOM 430 C CA . ASP A 1 58 ? 29.960 -4.038 -25.683 1.00 81.38 58 ASP A CA 1
ATOM 431 C C . ASP A 1 58 ? 29.069 -5.096 -26.374 1.00 81.38 58 ASP A C 1
ATOM 433 O O . ASP A 1 58 ? 29.329 -5.489 -27.517 1.00 81.38 58 ASP A O 1
ATOM 437 N N . GLY A 1 59 ? 28.022 -5.578 -25.695 1.00 86.19 59 GLY A N 1
ATOM 438 C CA . GLY A 1 59 ? 27.134 -6.634 -26.175 1.00 86.19 59 GLY A CA 1
ATOM 439 C C . GLY A 1 59 ? 25.652 -6.331 -25.954 1.00 86.19 59 GLY A C 1
ATOM 440 O O . GLY A 1 59 ? 25.214 -5.179 -25.940 1.00 86.19 59 GLY A O 1
ATOM 441 N N . PHE A 1 60 ? 24.861 -7.396 -25.834 1.00 87.38 60 PHE A N 1
ATOM 442 C CA . PHE A 1 60 ? 23.420 -7.323 -25.607 1.00 87.38 60 PHE A CA 1
ATOM 443 C C . PHE A 1 60 ? 23.002 -8.207 -24.435 1.00 87.38 60 PHE A C 1
ATOM 445 O O . PHE A 1 60 ? 23.602 -9.253 -24.183 1.00 87.38 60 PHE A O 1
ATOM 452 N N . THR A 1 61 ? 21.916 -7.819 -23.779 1.00 87.88 61 THR A N 1
ATOM 453 C CA . THR A 1 61 ? 21.206 -8.625 -22.784 1.00 87.88 61 THR A CA 1
ATOM 454 C C . THR A 1 61 ? 19.766 -8.857 -23.224 1.00 87.88 61 THR A C 1
ATOM 456 O O . THR A 1 61 ? 19.211 -8.057 -23.981 1.00 87.88 61 THR A O 1
ATOM 459 N N . VAL A 1 62 ? 19.163 -9.962 -22.787 1.00 90.56 62 VAL A N 1
ATOM 460 C CA . VAL A 1 62 ? 17.730 -10.216 -22.983 1.00 90.56 62 VAL A CA 1
ATOM 461 C C . VAL A 1 62 ? 16.997 -9.745 -21.739 1.00 90.56 62 VAL A C 1
ATOM 463 O O . VAL A 1 62 ? 17.306 -10.182 -20.630 1.00 90.56 62 VAL A O 1
ATOM 466 N N . GLY A 1 63 ? 16.022 -8.862 -21.917 1.00 91.94 63 GLY A N 1
ATOM 467 C CA . GLY A 1 63 ? 15.299 -8.302 -20.790 1.00 91.94 63 GLY A CA 1
ATOM 468 C C . GLY A 1 63 ? 14.022 -7.573 -21.167 1.00 91.94 63 GLY A C 1
ATOM 469 O O . GLY A 1 63 ? 13.585 -7.605 -22.318 1.00 91.94 63 GLY A O 1
ATOM 470 N N . ILE A 1 64 ? 13.430 -6.926 -20.164 1.00 91.69 64 ILE A N 1
ATOM 471 C CA . ILE A 1 64 ? 12.255 -6.066 -20.309 1.00 91.69 64 ILE A CA 1
ATOM 472 C C . ILE A 1 64 ? 12.665 -4.629 -20.015 1.00 91.69 64 ILE A C 1
ATOM 474 O O . ILE A 1 64 ? 13.108 -4.314 -18.907 1.00 91.69 64 ILE A O 1
ATOM 478 N N . LEU A 1 65 ? 12.462 -3.747 -20.989 1.00 87.94 65 LEU A N 1
ATOM 479 C CA . LEU A 1 65 ? 12.519 -2.306 -20.782 1.00 87.94 65 LEU A CA 1
ATOM 480 C C . LEU A 1 65 ? 11.144 -1.755 -20.420 1.00 87.94 65 LEU A C 1
ATOM 482 O O . LEU A 1 65 ? 10.140 -2.091 -21.046 1.00 87.94 65 LEU A O 1
ATOM 486 N N . PHE A 1 66 ? 11.130 -0.834 -19.463 1.00 82.44 66 PHE A N 1
ATOM 487 C CA . PHE A 1 66 ? 10.038 0.095 -19.222 1.00 82.44 66 PHE A CA 1
ATOM 488 C C . PHE A 1 66 ? 10.369 1.441 -19.871 1.00 82.44 66 PHE A C 1
ATOM 490 O O . PHE A 1 66 ? 11.364 2.085 -19.526 1.00 82.44 66 PHE A O 1
ATOM 497 N N . ASN A 1 67 ? 9.537 1.858 -20.820 1.00 70.81 67 ASN A N 1
ATOM 498 C CA . ASN A 1 67 ? 9.608 3.161 -21.454 1.00 70.81 67 ASN A CA 1
ATOM 499 C C . ASN A 1 67 ? 8.988 4.204 -20.521 1.00 70.81 67 ASN A C 1
ATOM 501 O O . ASN A 1 67 ? 7.767 4.280 -20.358 1.00 70.81 67 ASN A O 1
ATOM 505 N N . ILE A 1 68 ? 9.845 5.004 -19.895 1.00 57.75 68 ILE A N 1
ATOM 506 C CA . ILE A 1 68 ? 9.413 6.158 -19.117 1.00 57.75 68 ILE A CA 1
ATOM 507 C C . ILE A 1 68 ? 8.977 7.202 -20.149 1.00 57.75 68 ILE A C 1
ATOM 509 O O . ILE A 1 68 ? 9.666 7.394 -21.144 1.00 57.75 68 ILE A O 1
ATOM 513 N N . MET A 1 69 ? 7.849 7.889 -19.942 1.00 49.38 69 MET A N 1
ATOM 514 C CA . MET A 1 69 ? 7.276 8.877 -20.884 1.00 49.38 69 MET A CA 1
ATOM 515 C C . MET A 1 69 ? 8.143 10.149 -21.089 1.00 49.38 69 MET A C 1
ATOM 517 O O . MET A 1 69 ? 7.636 11.215 -21.426 1.00 49.38 69 MET A O 1
ATOM 521 N N . ALA A 1 70 ? 9.459 10.049 -20.893 1.00 44.53 70 ALA A N 1
ATOM 522 C CA . ALA A 1 70 ? 10.470 11.025 -21.253 1.00 44.53 70 ALA A CA 1
ATOM 523 C C . ALA A 1 70 ? 11.248 10.538 -22.494 1.00 44.53 70 ALA A C 1
ATOM 525 O O . ALA A 1 70 ? 11.621 9.365 -22.567 1.00 44.53 70 ALA A O 1
ATOM 526 N N . PRO A 1 71 ? 11.546 11.411 -23.474 1.00 41.25 71 PRO A N 1
ATOM 527 C CA . PRO A 1 71 ? 12.232 11.001 -24.693 1.00 41.25 71 PRO A CA 1
ATOM 528 C C . PRO A 1 71 ? 13.612 10.404 -24.370 1.00 41.25 71 PRO A C 1
ATOM 530 O O . PRO A 1 71 ? 14.487 11.090 -23.833 1.00 41.25 71 PRO A O 1
ATOM 533 N N . ASN A 1 72 ? 13.791 9.134 -24.752 1.00 48.75 72 ASN A N 1
ATOM 534 C CA . ASN A 1 72 ? 14.988 8.295 -24.584 1.00 48.75 72 ASN A CA 1
ATOM 535 C C . ASN A 1 72 ? 15.308 7.844 -23.148 1.00 48.75 72 ASN A C 1
ATOM 537 O O . ASN A 1 72 ? 16.474 7.584 -22.854 1.00 48.75 72 ASN A O 1
ATOM 541 N N . ASN A 1 73 ? 14.313 7.735 -22.262 1.00 57.62 73 ASN A N 1
ATOM 542 C CA . ASN A 1 73 ? 14.524 7.185 -20.923 1.00 57.62 73 ASN A CA 1
ATOM 543 C C . ASN A 1 73 ? 13.854 5.810 -20.786 1.00 57.62 73 ASN A C 1
ATOM 545 O O . ASN A 1 73 ? 12.683 5.695 -20.433 1.00 57.62 73 ASN A O 1
ATOM 549 N N . THR A 1 74 ? 14.594 4.751 -21.101 1.00 69.06 74 THR A N 1
ATOM 550 C CA . THR A 1 74 ? 14.148 3.369 -20.897 1.00 69.06 74 THR A CA 1
ATOM 551 C C . THR A 1 74 ? 14.896 2.756 -19.725 1.00 69.06 74 THR A C 1
ATOM 553 O O . THR A 1 74 ? 16.125 2.803 -19.700 1.00 69.06 74 THR A O 1
ATOM 556 N N . LYS A 1 75 ? 14.178 2.143 -18.783 1.00 81.75 75 LYS A N 1
ATOM 557 C CA . LYS A 1 75 ? 14.773 1.434 -17.643 1.00 81.75 75 LYS A CA 1
ATOM 558 C C . LYS A 1 75 ? 14.663 -0.074 -17.847 1.00 81.75 75 LYS A C 1
ATOM 560 O O . LYS A 1 75 ? 13.572 -0.562 -18.120 1.00 81.75 75 LYS A O 1
ATOM 565 N N . LEU A 1 76 ? 15.764 -0.804 -17.682 1.00 85.75 76 LEU A N 1
ATOM 566 C CA . LEU A 1 76 ? 15.744 -2.266 -17.600 1.00 85.75 76 LEU A CA 1
ATOM 567 C C . LEU A 1 76 ? 15.131 -2.672 -16.257 1.00 85.75 76 LEU A C 1
ATOM 569 O O . LEU A 1 76 ? 15.634 -2.270 -15.212 1.00 85.75 76 LEU A O 1
ATOM 573 N N . ILE A 1 77 ? 14.011 -3.395 -16.298 1.00 88.06 77 ILE A N 1
ATOM 574 C CA . ILE A 1 77 ? 13.263 -3.820 -15.098 1.00 88.06 77 ILE A CA 1
ATOM 575 C C . ILE A 1 77 ? 13.342 -5.327 -14.850 1.00 88.06 77 ILE A C 1
ATOM 577 O O . ILE A 1 77 ? 12.946 -5.807 -13.795 1.00 88.06 77 ILE A O 1
ATOM 581 N N . TRP A 1 78 ? 13.812 -6.078 -15.839 1.00 91.81 78 TRP A N 1
ATOM 582 C CA . TRP A 1 78 ? 14.002 -7.515 -15.760 1.00 91.81 78 TRP A CA 1
ATOM 583 C C . TRP A 1 78 ? 15.083 -7.915 -16.758 1.00 91.81 78 TRP A C 1
ATOM 585 O O . TRP A 1 78 ? 15.093 -7.390 -17.876 1.00 91.81 78 TRP A O 1
ATOM 595 N N . ASN A 1 79 ? 15.968 -8.834 -16.385 1.00 89.25 79 ASN A N 1
ATOM 596 C CA . ASN A 1 79 ? 16.909 -9.461 -17.304 1.00 89.25 79 ASN A CA 1
ATOM 597 C C . ASN A 1 79 ? 17.033 -10.957 -17.020 1.00 89.25 79 ASN A C 1
ATOM 599 O O . ASN A 1 79 ? 16.886 -11.414 -15.892 1.00 89.25 79 ASN A O 1
ATOM 603 N N . ASP A 1 80 ? 17.283 -11.718 -18.075 1.00 83.69 80 ASP A N 1
ATOM 604 C CA . ASP A 1 80 ? 17.358 -13.175 -17.998 1.00 83.69 80 ASP A CA 1
ATOM 605 C C . ASP A 1 80 ? 18.657 -13.658 -17.334 1.00 83.69 80 ASP A C 1
ATOM 607 O O . ASP A 1 80 ? 18.680 -14.620 -16.573 1.00 83.69 80 ASP A O 1
ATOM 611 N N . ASN A 1 81 ? 19.757 -12.951 -17.601 1.00 76.31 81 ASN A N 1
ATOM 612 C CA . ASN A 1 81 ? 21.099 -13.384 -17.236 1.00 76.31 81 ASN A CA 1
ATOM 613 C C . ASN A 1 81 ? 21.889 -12.262 -16.555 1.00 76.31 81 ASN A C 1
ATOM 615 O O . ASN A 1 81 ? 22.886 -11.784 -17.094 1.00 76.31 81 ASN A O 1
ATOM 619 N N . ARG A 1 82 ? 21.416 -11.821 -15.380 1.00 67.00 82 ARG A N 1
ATOM 620 C CA . ARG A 1 82 ? 21.966 -10.665 -14.647 1.00 67.00 82 ARG A CA 1
ATOM 621 C C . ARG A 1 82 ? 23.482 -10.717 -14.447 1.00 67.00 82 ARG A C 1
ATOM 623 O O . ARG A 1 82 ? 24.154 -9.718 -14.663 1.00 67.00 82 ARG A O 1
ATOM 630 N N . ASP A 1 83 ? 23.991 -11.870 -14.021 1.00 69.94 83 ASP A N 1
ATOM 631 C CA . ASP A 1 83 ? 25.401 -12.051 -13.652 1.00 69.94 83 ASP A CA 1
ATOM 632 C C . ASP A 1 83 ? 26.210 -12.778 -14.737 1.00 69.94 83 ASP A C 1
ATOM 634 O O . ASP A 1 83 ? 27.381 -13.111 -14.537 1.00 69.94 83 ASP A O 1
ATOM 638 N N . GLY A 1 84 ? 25.589 -13.086 -15.876 1.00 68.62 84 GLY A N 1
ATOM 639 C CA . GLY A 1 84 ? 26.234 -13.849 -16.933 1.00 68.62 84 GLY A CA 1
ATOM 640 C C . GLY A 1 84 ? 26.749 -12.999 -18.086 1.00 68.62 84 GLY A C 1
ATOM 641 O O . GLY A 1 84 ? 26.628 -11.778 -18.129 1.00 68.62 84 GLY A O 1
ATOM 642 N N . ALA A 1 85 ? 27.390 -13.678 -19.035 1.00 71.88 85 ALA A N 1
ATOM 643 C CA . ALA A 1 85 ? 28.018 -13.016 -20.165 1.00 71.88 85 ALA A CA 1
ATOM 644 C C . ALA A 1 85 ? 26.980 -12.401 -21.113 1.00 71.88 85 ALA A C 1
ATOM 646 O O . ALA A 1 85 ? 25.974 -13.027 -21.460 1.00 71.88 85 ALA A O 1
ATOM 647 N N . GLN A 1 86 ? 27.293 -11.196 -21.586 1.00 81.62 86 GLN A N 1
ATOM 648 C CA . GLN A 1 86 ? 26.568 -10.528 -22.659 1.00 81.62 86 GLN A CA 1
ATOM 649 C C . GLN A 1 86 ? 26.607 -11.369 -23.934 1.00 81.62 86 GLN A C 1
ATOM 651 O O . GLN A 1 86 ? 27.583 -12.073 -24.217 1.00 81.62 86 GLN A O 1
ATO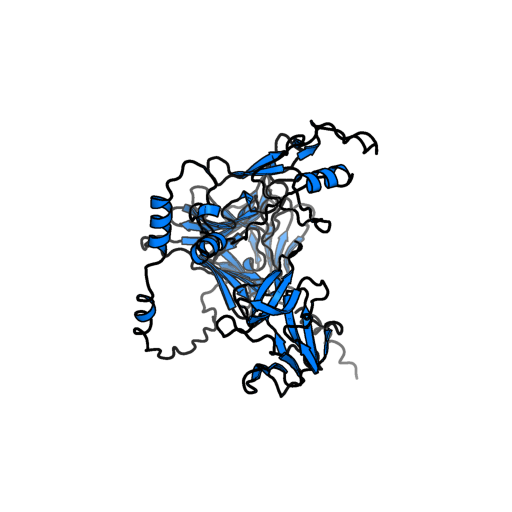M 656 N N . VAL A 1 87 ? 25.554 -11.260 -24.738 1.00 85.00 87 VAL A N 1
ATOM 657 C CA . VAL A 1 87 ? 25.471 -11.965 -26.013 1.00 85.00 87 VAL A CA 1
ATOM 658 C C . VAL A 1 87 ? 25.906 -11.078 -27.172 1.00 85.00 87 VAL A C 1
ATOM 660 O O . VAL A 1 87 ? 25.761 -9.855 -27.147 1.00 85.00 87 VAL A O 1
ATOM 663 N N . SER A 1 88 ? 26.452 -11.702 -28.214 1.00 85.75 88 SER A N 1
ATOM 664 C CA . SER A 1 88 ? 26.863 -11.007 -29.433 1.00 85.75 88 SER A CA 1
ATOM 665 C C . SER A 1 88 ? 25.658 -10.567 -30.270 1.00 85.75 88 SER A C 1
ATOM 667 O O . SER A 1 88 ? 24.546 -11.076 -30.133 1.00 85.75 88 SER A O 1
ATOM 669 N N . ASN A 1 89 ? 25.898 -9.676 -31.234 1.00 85.94 89 ASN A N 1
ATOM 670 C CA . ASN A 1 89 ? 24.889 -9.221 -32.201 1.00 85.94 89 ASN A CA 1
ATOM 671 C C . ASN A 1 89 ? 24.293 -10.334 -33.093 1.00 85.94 89 ASN A C 1
ATOM 673 O O . ASN A 1 89 ? 23.295 -10.117 -33.776 1.00 85.94 89 ASN A O 1
ATOM 677 N N . SER A 1 90 ? 24.915 -11.510 -33.105 1.00 86.19 90 SER A N 1
ATOM 678 C CA . SER A 1 90 ? 24.513 -12.701 -33.851 1.00 86.19 90 SER A CA 1
ATOM 679 C C . SER A 1 90 ? 23.642 -13.666 -33.039 1.00 86.19 90 SER A C 1
ATOM 681 O O . SER A 1 90 ? 23.229 -14.698 -33.569 1.00 86.19 90 SER A O 1
ATOM 683 N N . ALA A 1 91 ? 23.348 -13.346 -31.775 1.00 88.38 91 ALA A N 1
ATOM 684 C CA . ALA A 1 91 ? 22.413 -14.110 -30.961 1.00 88.38 91 ALA A CA 1
ATOM 685 C C . ALA A 1 91 ? 20.989 -14.057 -31.531 1.00 88.38 91 ALA A C 1
ATOM 687 O O . ALA A 1 91 ? 20.611 -13.139 -32.260 1.00 88.38 91 ALA A O 1
ATOM 688 N N . THR A 1 92 ? 20.186 -15.070 -31.223 1.00 89.75 92 THR A N 1
ATOM 689 C CA . THR A 1 92 ? 18.805 -15.165 -31.704 1.00 89.75 92 THR A CA 1
ATOM 690 C C . THR A 1 92 ? 17.909 -15.717 -30.609 1.00 89.75 92 THR A C 1
ATOM 692 O O . THR A 1 92 ? 18.162 -16.803 -30.102 1.00 89.75 92 THR A O 1
ATOM 695 N N . LEU A 1 93 ? 16.843 -15.002 -30.265 1.00 91.19 93 LEU A N 1
ATOM 696 C CA . LEU A 1 93 ? 15.832 -15.456 -29.316 1.00 91.19 93 LEU A CA 1
ATOM 697 C C . LEU A 1 93 ? 14.619 -15.961 -30.091 1.00 91.19 93 LEU A C 1
ATOM 699 O O . LEU A 1 93 ? 14.110 -15.264 -30.964 1.00 91.19 93 LEU A O 1
ATOM 703 N N . LYS A 1 94 ? 14.157 -17.175 -29.807 1.00 91.38 94 LYS A N 1
ATOM 704 C CA . LYS A 1 94 ? 13.085 -17.824 -30.562 1.00 91.38 94 LYS A CA 1
ATOM 705 C C . LYS A 1 94 ? 12.046 -18.425 -29.633 1.00 91.38 94 LYS A C 1
ATOM 707 O O . LYS A 1 94 ? 12.374 -19.248 -28.780 1.00 91.38 94 LYS A O 1
ATOM 712 N N . LEU A 1 95 ? 10.782 -18.085 -29.875 1.00 92.69 95 LEU A N 1
ATOM 713 C CA . LEU A 1 95 ? 9.657 -18.781 -29.263 1.00 92.69 95 LEU A CA 1
ATOM 714 C C . LEU A 1 95 ? 9.358 -20.047 -30.069 1.00 92.69 95 LEU A C 1
ATOM 716 O O . LEU A 1 95 ? 9.125 -19.997 -31.277 1.00 92.69 95 LEU A O 1
ATOM 720 N N . THR A 1 96 ? 9.364 -21.201 -29.419 1.00 91.81 96 THR A N 1
ATOM 721 C CA . THR A 1 96 ? 9.108 -22.512 -30.030 1.00 91.81 96 THR A CA 1
ATOM 722 C C . THR A 1 96 ? 7.928 -23.195 -29.347 1.00 91.81 96 THR A C 1
ATOM 724 O O . THR A 1 96 ? 7.423 -22.701 -28.345 1.00 91.81 96 THR A O 1
ATOM 727 N N . LYS A 1 97 ? 7.481 -24.339 -29.877 1.00 89.44 97 LYS A N 1
ATOM 728 C CA . LYS A 1 97 ? 6.465 -25.162 -29.200 1.00 89.44 97 LYS A CA 1
ATOM 729 C C . LYS A 1 97 ? 6.974 -25.769 -27.891 1.00 89.44 97 LYS A C 1
ATOM 731 O O . LYS A 1 97 ? 6.171 -26.027 -27.003 1.00 89.44 97 LYS A O 1
ATOM 736 N N . ASP A 1 98 ? 8.286 -25.935 -27.769 1.00 88.44 98 ASP A N 1
ATOM 737 C CA . ASP A 1 98 ? 8.925 -26.542 -26.604 1.00 88.44 98 ASP A CA 1
ATOM 738 C C . ASP A 1 98 ? 9.379 -25.492 -25.575 1.00 88.44 98 ASP A C 1
ATOM 740 O O . ASP A 1 98 ? 9.842 -25.860 -24.504 1.00 88.44 98 ASP A O 1
ATOM 744 N N . GLY A 1 99 ? 9.248 -24.191 -25.873 1.00 89.00 99 GLY A N 1
ATOM 745 C CA . GLY A 1 99 ? 9.596 -23.098 -24.959 1.00 89.00 99 GLY A CA 1
ATOM 746 C C . GLY A 1 99 ? 10.313 -21.917 -25.624 1.00 89.00 99 GLY A C 1
ATOM 747 O O . GLY A 1 99 ? 10.270 -21.756 -26.849 1.00 89.00 99 GLY A O 1
ATOM 748 N N . LEU A 1 100 ? 10.971 -21.083 -24.814 1.00 91.38 100 LEU A N 1
ATOM 749 C CA . LEU A 1 100 ? 11.688 -19.874 -25.232 1.00 91.38 100 LEU A CA 1
ATOM 750 C C . LEU A 1 100 ? 13.202 -20.112 -25.183 1.00 91.38 100 LEU A C 1
ATOM 752 O O . LEU A 1 100 ? 13.768 -20.372 -24.121 1.00 91.38 100 LEU A O 1
ATOM 756 N N . ILE A 1 101 ? 13.854 -20.025 -26.344 1.00 89.00 101 ILE A N 1
ATOM 757 C CA . ILE A 1 101 ? 15.243 -20.461 -26.527 1.00 89.00 101 ILE A CA 1
ATOM 758 C C . ILE A 1 101 ? 16.094 -19.311 -27.055 1.00 89.00 101 ILE A C 1
ATOM 760 O O . ILE A 1 101 ? 15.769 -18.710 -28.081 1.00 89.00 101 ILE A O 1
ATOM 764 N N . LEU A 1 102 ? 17.216 -19.059 -26.391 1.00 84.69 102 LEU A N 1
ATOM 765 C CA . LEU A 1 102 ? 18.285 -18.173 -26.821 1.00 84.69 102 LEU A CA 1
ATOM 766 C C . LEU A 1 102 ? 19.402 -18.988 -27.487 1.00 84.69 102 LEU A C 1
ATOM 768 O O . LEU A 1 102 ? 20.049 -19.837 -26.877 1.00 84.69 102 LEU A O 1
ATOM 772 N N . LEU A 1 103 ? 19.620 -18.734 -28.771 1.00 81.75 103 LEU A N 1
ATOM 773 C CA . LEU A 1 103 ? 20.644 -19.358 -29.602 1.00 81.75 103 LEU A CA 1
ATOM 774 C C . LEU A 1 103 ? 21.868 -18.439 -29.665 1.00 81.75 103 LEU A C 1
ATOM 776 O O . LEU A 1 103 ? 21.758 -17.294 -30.113 1.00 81.75 103 LEU A O 1
ATOM 780 N N . LEU A 1 104 ? 23.025 -18.942 -29.227 1.00 78.69 104 LEU A N 1
ATOM 781 C CA . LEU A 1 104 ? 24.280 -18.191 -29.177 1.00 78.69 104 LEU A CA 1
ATOM 782 C C . LEU A 1 104 ? 25.153 -18.490 -30.402 1.00 78.69 104 LEU A C 1
ATOM 784 O O . LEU A 1 104 ? 25.185 -19.608 -30.918 1.00 78.69 104 LEU A O 1
ATOM 788 N N . ALA A 1 105 ? 25.876 -17.475 -30.877 1.00 63.47 105 ALA A N 1
ATOM 789 C CA . ALA A 1 105 ? 26.617 -17.553 -32.133 1.00 63.47 105 ALA A CA 1
ATOM 790 C C . ALA A 1 105 ? 27.923 -18.359 -32.064 1.00 63.47 105 ALA A C 1
ATOM 792 O O . ALA A 1 105 ? 28.377 -18.870 -33.088 1.00 63.47 105 ALA A O 1
ATOM 793 N N . SER A 1 106 ? 28.535 -18.493 -30.886 1.00 55.69 106 SER A N 1
ATOM 794 C CA . SER A 1 106 ? 29.705 -19.352 -30.699 1.00 55.69 106 SER A CA 1
ATOM 795 C C . SER A 1 106 ? 29.257 -20.797 -30.438 1.00 55.69 106 SER A C 1
ATOM 797 O O . SER A 1 106 ? 28.725 -21.109 -29.377 1.00 55.69 106 SER A O 1
ATOM 799 N N . GLU A 1 107 ? 29.479 -21.667 -31.427 1.00 52.12 107 GLU A N 1
ATOM 800 C CA . GLU A 1 107 ? 29.440 -23.143 -31.337 1.00 52.12 107 GLU A CA 1
ATOM 801 C C . GLU A 1 107 ? 28.077 -23.833 -31.131 1.00 52.12 107 GLU A C 1
ATOM 803 O O . GLU A 1 107 ? 28.022 -24.999 -30.751 1.00 52.12 107 GLU A O 1
ATOM 808 N N . GLY A 1 108 ? 26.956 -23.173 -31.438 1.00 57.44 108 GLY A N 1
ATOM 809 C CA . GLY A 1 108 ? 25.638 -23.820 -31.347 1.00 57.44 108 GLY A CA 1
ATOM 810 C C . GLY A 1 108 ? 25.173 -24.071 -29.909 1.00 57.44 108 GLY A C 1
ATOM 811 O O . GLY A 1 108 ? 24.265 -24.874 -29.690 1.00 57.44 108 GLY A O 1
ATOM 812 N N . ALA A 1 109 ? 25.771 -23.374 -28.938 1.00 71.25 109 ALA A N 1
ATOM 813 C CA . ALA A 1 109 ? 25.288 -23.338 -27.569 1.00 71.25 109 ALA A CA 1
ATOM 814 C C . ALA A 1 109 ? 23.863 -22.756 -27.526 1.00 71.25 109 ALA A C 1
ATOM 816 O O . ALA A 1 109 ? 23.575 -21.705 -28.108 1.00 71.25 109 ALA A O 1
ATOM 817 N N . GLN A 1 110 ? 22.966 -23.465 -26.844 1.00 77.38 110 GLN A N 1
ATOM 818 C CA . GLN A 1 110 ? 21.576 -23.068 -26.639 1.00 77.38 110 GLN A CA 1
ATOM 819 C C . GLN A 1 110 ? 21.355 -22.817 -25.151 1.00 77.38 110 GLN A C 1
ATOM 821 O O . GLN A 1 110 ? 21.721 -23.651 -24.323 1.00 77.38 110 GLN A O 1
ATOM 826 N N . HIS A 1 111 ? 20.738 -21.689 -24.823 1.00 83.75 111 HIS A N 1
ATOM 827 C CA . HIS A 1 111 ? 20.276 -21.368 -23.482 1.00 83.75 111 HIS A CA 1
ATOM 828 C C . HIS A 1 111 ? 18.746 -21.330 -23.495 1.00 83.75 111 HIS A C 1
ATOM 830 O O . HIS A 1 111 ? 18.146 -20.654 -24.328 1.00 83.75 111 HIS A O 1
ATOM 836 N N . TYR A 1 112 ? 18.104 -22.098 -22.621 1.00 85.62 112 TYR A N 1
ATOM 837 C CA . TYR A 1 112 ? 16.649 -22.114 -22.510 1.00 85.62 112 TYR A CA 1
ATOM 838 C C . TYR A 1 112 ? 16.244 -21.172 -21.385 1.00 85.62 112 TYR A C 1
ATOM 840 O O . TYR A 1 112 ? 16.560 -21.447 -20.232 1.00 85.62 112 TYR A O 1
ATOM 848 N N . LEU A 1 113 ? 15.512 -20.116 -21.732 1.00 86.56 113 LEU A N 1
ATOM 849 C CA . LEU A 1 113 ? 14.851 -19.248 -20.754 1.00 86.56 113 LEU A CA 1
ATOM 850 C C . LEU A 1 113 ? 13.661 -19.984 -20.138 1.00 86.56 113 LEU A C 1
ATOM 852 O O . LEU A 1 113 ? 13.360 -19.880 -18.954 1.00 86.56 113 LEU A O 1
ATOM 856 N N . PHE A 1 114 ? 12.995 -20.777 -20.975 1.00 89.12 114 PHE A N 1
ATOM 857 C CA . PHE A 1 114 ? 11.908 -21.654 -20.591 1.00 89.12 114 PHE A CA 1
ATOM 858 C C . PHE A 1 114 ? 11.893 -22.881 -21.505 1.00 89.12 114 PHE A C 1
ATOM 860 O O . PHE A 1 114 ? 12.086 -22.758 -22.717 1.00 89.12 114 PHE A O 1
ATOM 867 N N . SER A 1 115 ? 11.643 -24.060 -20.935 1.00 88.88 115 SER A N 1
ATOM 868 C CA . SER A 1 115 ? 11.493 -25.311 -21.678 1.00 88.88 115 SER A CA 1
ATOM 869 C C . SER A 1 115 ? 10.428 -26.189 -21.030 1.00 88.88 115 SER A C 1
ATOM 871 O O . SER A 1 115 ? 10.567 -26.580 -19.872 1.00 88.88 115 SER A O 1
ATOM 873 N N . ASP A 1 116 ? 9.378 -26.512 -21.781 1.00 84.00 116 ASP A N 1
ATOM 874 C CA . ASP A 1 116 ? 8.367 -27.497 -21.407 1.00 84.00 116 ASP A CA 1
ATOM 875 C C . ASP A 1 116 ? 7.884 -28.247 -22.654 1.00 84.00 116 ASP A C 1
ATOM 877 O O . ASP A 1 116 ? 7.075 -27.764 -23.449 1.00 84.00 116 ASP A O 1
ATOM 881 N N . SER A 1 117 ? 8.375 -29.476 -22.799 1.00 76.88 117 SER A N 1
ATOM 882 C CA . SER A 1 117 ? 8.000 -30.383 -23.888 1.00 76.88 117 SER A CA 1
ATOM 883 C C . SER A 1 117 ? 6.652 -31.083 -23.667 1.00 76.88 117 SER A C 1
ATOM 885 O O . SER A 1 117 ? 6.146 -31.738 -24.578 1.00 76.88 117 SER A O 1
ATOM 887 N N . SER A 1 118 ? 6.055 -30.964 -22.475 1.00 77.69 118 SER A N 1
ATOM 888 C CA . SER A 1 118 ? 4.835 -31.683 -22.094 1.00 77.69 118 SER A CA 1
ATOM 889 C C . SER A 1 118 ? 3.552 -30.894 -22.364 1.00 77.69 118 SER A C 1
ATOM 891 O O . SER A 1 118 ? 2.543 -31.486 -22.752 1.00 77.69 118 SER A O 1
ATOM 893 N N . SER A 1 119 ? 3.592 -29.563 -22.235 1.00 75.56 119 SER A N 1
ATOM 894 C CA . SER A 1 119 ? 2.388 -28.721 -22.304 1.00 75.56 119 SER A CA 1
ATOM 895 C C . SER A 1 119 ? 2.198 -27.960 -23.621 1.00 75.56 119 SER A C 1
ATOM 897 O O . SER A 1 119 ? 1.223 -27.221 -23.731 1.00 75.56 119 SER A O 1
ATOM 899 N N . SER A 1 120 ? 3.086 -28.146 -24.611 1.00 85.06 120 SER A N 1
ATOM 900 C CA . SER A 1 120 ? 3.119 -27.474 -25.928 1.00 85.06 120 SER A CA 1
ATOM 901 C C . SER A 1 120 ? 2.749 -25.986 -25.878 1.00 85.06 120 SER A C 1
ATOM 903 O O . SER A 1 120 ? 1.576 -25.605 -25.971 1.00 85.06 120 SER A O 1
ATOM 905 N N . THR A 1 121 ? 3.769 -25.135 -25.865 1.00 88.88 121 THR A N 1
ATOM 906 C CA . THR A 1 121 ? 3.632 -23.678 -25.979 1.00 88.88 121 THR A CA 1
ATOM 907 C C . THR A 1 121 ? 2.779 -23.300 -27.195 1.00 88.88 121 THR A C 1
ATOM 909 O O . THR A 1 121 ? 3.023 -23.764 -28.313 1.00 88.88 121 THR A O 1
ATOM 912 N N . HIS A 1 122 ? 1.767 -22.460 -26.968 1.00 91.25 122 HIS A N 1
ATOM 913 C CA . HIS A 1 122 ? 0.874 -21.933 -28.001 1.00 91.25 122 HIS A CA 1
ATOM 914 C C . HIS A 1 122 ? 1.305 -20.534 -28.445 1.00 91.25 122 HIS A C 1
ATOM 916 O O . HIS A 1 122 ? 1.466 -20.280 -29.641 1.00 91.25 122 HIS A O 1
ATOM 922 N N . CYS A 1 123 ? 1.538 -19.644 -27.480 1.00 92.88 123 CYS A N 1
ATOM 923 C CA . CYS A 1 123 ? 1.981 -18.277 -27.723 1.00 92.88 123 CYS A CA 1
ATOM 924 C C . CYS A 1 123 ? 2.544 -17.623 -26.462 1.00 92.88 123 CYS A C 1
ATOM 926 O O . CYS A 1 123 ? 2.519 -18.209 -25.380 1.00 92.88 123 CYS A O 1
ATOM 928 N N . ALA A 1 124 ? 3.046 -16.403 -26.622 1.00 94.69 124 ALA A N 1
ATOM 929 C CA . ALA A 1 124 ? 3.481 -15.543 -25.535 1.00 94.69 124 ALA A CA 1
ATOM 930 C C . ALA A 1 124 ? 2.872 -14.139 -25.651 1.00 94.69 124 ALA A C 1
ATOM 932 O O . ALA A 1 124 ? 2.306 -13.773 -26.688 1.00 94.69 124 ALA A O 1
ATOM 933 N N . SER A 1 125 ? 3.016 -13.350 -24.591 1.00 94.56 125 SER A N 1
ATOM 934 C CA . SER A 1 125 ? 2.569 -11.963 -24.542 1.00 94.56 125 SER A CA 1
ATOM 935 C C . SER A 1 125 ? 3.426 -11.107 -23.631 1.00 94.56 125 SER A C 1
ATOM 937 O O . SER A 1 125 ? 3.847 -11.557 -22.568 1.00 94.56 125 SER A O 1
ATOM 939 N N . MET A 1 126 ? 3.621 -9.853 -24.029 1.00 93.62 126 MET A N 1
ATOM 940 C CA . MET A 1 126 ? 4.117 -8.801 -23.152 1.00 93.62 126 MET A CA 1
ATOM 941 C C . MET A 1 126 ? 2.906 -8.021 -22.633 1.00 93.62 126 MET A C 1
ATOM 943 O O . MET A 1 126 ? 2.222 -7.362 -23.409 1.00 93.62 126 MET A O 1
ATOM 947 N N . LEU A 1 127 ? 2.616 -8.093 -21.336 1.00 91.62 127 LEU A N 1
ATOM 948 C CA . LEU A 1 127 ? 1.439 -7.447 -20.752 1.00 91.62 127 LEU A CA 1
ATOM 949 C C . LEU A 1 127 ? 1.741 -6.009 -20.308 1.00 91.62 127 LEU A C 1
ATOM 951 O O . LEU A 1 127 ? 2.869 -5.667 -19.952 1.00 91.62 127 LEU A O 1
ATOM 955 N N . ASP A 1 128 ? 0.706 -5.168 -20.238 1.00 88.31 128 ASP A N 1
ATOM 956 C CA . ASP A 1 128 ? 0.810 -3.787 -19.730 1.00 88.31 128 ASP A CA 1
ATOM 957 C C . ASP A 1 128 ? 1.046 -3.692 -18.214 1.00 88.31 128 ASP A C 1
ATOM 959 O O . ASP A 1 128 ? 1.230 -2.593 -17.684 1.00 88.31 128 ASP A O 1
ATOM 963 N N . SER A 1 129 ? 1.069 -4.833 -17.523 1.00 88.31 129 SER A N 1
ATOM 964 C CA . SER A 1 129 ? 1.559 -4.966 -16.151 1.00 88.31 129 SER A CA 1
ATOM 965 C C . SER A 1 129 ? 3.090 -4.991 -16.061 1.00 88.31 129 SER A C 1
ATOM 967 O O . SER A 1 129 ? 3.629 -4.826 -14.968 1.00 88.31 129 SER A O 1
ATOM 969 N N . GLY A 1 130 ? 3.791 -5.205 -17.181 1.00 89.38 130 GLY A N 1
ATOM 970 C CA . GLY A 1 130 ? 5.227 -5.488 -17.211 1.00 89.38 130 GLY A CA 1
ATOM 971 C C . GLY A 1 130 ? 5.566 -6.978 -17.083 1.00 89.38 130 GLY A C 1
ATOM 972 O O . GLY A 1 130 ? 6.744 -7.321 -17.045 1.00 89.38 130 GLY A O 1
ATOM 973 N N . ASN A 1 131 ? 4.564 -7.864 -17.039 1.00 93.00 131 ASN A N 1
ATOM 974 C CA . ASN A 1 131 ? 4.768 -9.313 -17.027 1.00 93.00 131 ASN A CA 1
ATOM 975 C C . ASN A 1 131 ? 4.875 -9.855 -18.459 1.00 93.00 131 ASN A C 1
ATOM 977 O O . ASN A 1 131 ? 4.019 -9.555 -19.294 1.00 93.00 131 ASN A O 1
ATOM 981 N N . PHE A 1 132 ? 5.890 -10.670 -18.738 1.00 94.44 132 PHE A N 1
ATOM 982 C CA . PHE A 1 132 ? 5.966 -11.435 -19.979 1.00 94.44 132 PHE A CA 1
ATOM 983 C C . PHE A 1 132 ? 5.548 -12.873 -19.694 1.00 94.44 132 PHE A C 1
ATOM 985 O O . PHE A 1 132 ? 6.125 -13.516 -18.820 1.00 94.44 132 PHE A O 1
ATOM 992 N N . VAL A 1 133 ? 4.545 -13.368 -20.419 1.00 95.00 133 VAL A N 1
ATOM 993 C CA . VAL A 1 133 ? 3.841 -14.616 -20.094 1.00 95.00 133 VAL A CA 1
ATOM 994 C C . VAL A 1 133 ? 3.804 -15.543 -21.302 1.00 95.00 133 VAL A C 1
ATOM 996 O O . VAL A 1 133 ? 3.546 -15.102 -22.421 1.00 95.00 133 VAL A O 1
ATOM 999 N N . ILE A 1 134 ? 4.038 -16.834 -21.075 1.00 94.31 134 ILE A N 1
ATOM 1000 C CA . ILE A 1 134 ? 3.942 -17.902 -22.074 1.00 94.31 134 ILE A CA 1
ATOM 1001 C C . ILE A 1 134 ? 2.746 -18.790 -21.734 1.00 94.31 134 ILE A C 1
ATOM 1003 O O . ILE A 1 134 ? 2.608 -19.248 -20.600 1.00 94.31 134 ILE A O 1
ATOM 1007 N N . PHE A 1 135 ? 1.905 -19.069 -22.730 1.00 92.56 135 PHE A N 1
ATOM 1008 C CA . PHE A 1 135 ? 0.664 -19.824 -22.579 1.00 92.56 135 PHE A CA 1
ATOM 1009 C C . PHE A 1 135 ? 0.679 -21.136 -23.364 1.00 92.56 135 PHE A C 1
ATOM 1011 O O . PHE A 1 135 ? 1.277 -21.241 -24.442 1.00 92.56 135 PHE A O 1
ATOM 1018 N N . ASN A 1 136 ? -0.052 -22.128 -22.856 1.00 90.62 136 ASN A N 1
ATOM 1019 C CA . ASN A 1 136 ? -0.423 -23.310 -23.634 1.00 90.62 136 ASN A CA 1
ATOM 1020 C C . ASN A 1 136 ? -1.713 -23.088 -24.438 1.00 90.62 136 ASN A C 1
ATOM 1022 O O . ASN A 1 136 ? -2.350 -22.042 -24.368 1.00 90.62 136 ASN A O 1
ATOM 1026 N N . SER A 1 137 ? -2.126 -24.109 -25.193 1.00 88.00 137 SER A N 1
ATOM 1027 C CA . SER A 1 137 ? -3.326 -24.035 -26.050 1.00 88.00 137 SER A CA 1
ATOM 1028 C C . SER A 1 137 ? -4.649 -23.949 -25.270 1.00 88.00 137 SER A C 1
ATOM 1030 O O . SER A 1 137 ? -5.683 -23.669 -25.866 1.00 88.00 137 SER A O 1
ATOM 1032 N N . ASN A 1 138 ? -4.626 -24.193 -23.955 1.00 89.31 138 ASN A N 1
ATOM 1033 C CA . ASN A 1 138 ? -5.771 -24.042 -23.054 1.00 89.31 138 ASN A CA 1
ATOM 1034 C C . ASN A 1 138 ? -5.753 -22.692 -22.312 1.00 89.31 138 ASN A C 1
ATOM 1036 O O . ASN A 1 138 ? -6.527 -22.514 -21.376 1.00 89.31 138 ASN A O 1
ATOM 1040 N N . ASN A 1 139 ? -4.868 -21.763 -22.698 1.00 86.44 139 ASN A N 1
ATOM 1041 C CA . ASN A 1 139 ? -4.625 -20.476 -22.036 1.00 86.44 139 ASN A CA 1
ATOM 1042 C C . ASN A 1 139 ? -4.122 -20.579 -20.587 1.00 86.44 139 ASN A C 1
ATOM 1044 O O . ASN A 1 139 ? -4.196 -19.610 -19.835 1.00 86.44 139 ASN A O 1
ATOM 1048 N N . ASN A 1 140 ? -3.566 -21.723 -20.183 1.00 89.31 140 ASN A N 1
ATOM 1049 C CA . ASN A 1 140 ? -2.876 -21.806 -18.900 1.00 89.31 140 ASN A CA 1
ATOM 1050 C C . ASN A 1 140 ? -1.487 -21.180 -19.032 1.00 89.31 140 ASN A C 1
ATOM 1052 O O . ASN A 1 140 ? -0.785 -21.428 -20.018 1.00 89.31 140 ASN A O 1
ATOM 1056 N N . VAL A 1 141 ? -1.085 -20.422 -18.012 1.00 90.81 141 VAL A N 1
ATOM 1057 C CA . VAL A 1 141 ? 0.277 -19.897 -17.880 1.00 90.81 141 VAL A CA 1
ATOM 1058 C C . VAL A 1 141 ? 1.242 -21.064 -17.690 1.00 90.81 141 VAL A C 1
ATOM 1060 O O . VAL A 1 141 ? 1.086 -21.858 -16.765 1.00 90.81 141 VAL A O 1
ATOM 1063 N N . LEU A 1 142 ? 2.221 -21.173 -18.585 1.00 92.12 142 LEU A N 1
ATOM 1064 C CA . LEU A 1 142 ? 3.317 -22.138 -18.493 1.00 92.12 142 LEU A CA 1
ATOM 1065 C C . LEU A 1 142 ? 4.554 -21.540 -17.824 1.00 92.12 142 LEU A C 1
ATOM 1067 O O . LEU A 1 142 ? 5.266 -22.237 -17.108 1.00 92.12 142 LEU A O 1
ATOM 1071 N N . TRP A 1 143 ? 4.813 -20.260 -18.087 1.00 93.25 143 TRP A N 1
ATOM 1072 C CA . TRP A 1 143 ? 5.951 -19.525 -17.550 1.00 93.25 143 TRP A CA 1
ATOM 1073 C C . TRP A 1 143 ? 5.680 -18.028 -17.587 1.00 93.25 143 TRP A C 1
ATOM 1075 O O . TRP A 1 143 ? 5.002 -17.544 -18.499 1.00 93.25 143 TRP A O 1
ATOM 1085 N N . GLN A 1 144 ? 6.232 -17.296 -16.624 1.00 92.38 144 GLN A N 1
ATOM 1086 C CA . GLN A 1 144 ? 6.133 -15.846 -16.571 1.00 92.38 144 GLN A CA 1
ATOM 1087 C C . GLN A 1 144 ? 7.349 -15.211 -15.893 1.00 92.38 144 GLN A C 1
ATOM 1089 O O . GLN A 1 144 ? 7.934 -15.789 -14.977 1.00 92.38 144 GLN A O 1
ATOM 1094 N N . THR A 1 145 ? 7.703 -13.989 -16.296 1.00 92.44 145 THR A N 1
ATOM 1095 C CA . THR A 1 145 ? 8.853 -13.272 -15.713 1.00 92.44 145 THR A CA 1
ATOM 1096 C C . THR A 1 145 ? 8.621 -12.845 -14.269 1.00 92.44 145 THR A C 1
ATOM 1098 O O . THR A 1 145 ? 9.571 -12.751 -13.497 1.00 92.44 145 THR A O 1
ATOM 1101 N N . PHE A 1 146 ? 7.366 -12.637 -13.862 1.00 90.62 146 PHE A N 1
ATOM 1102 C CA . PHE A 1 146 ? 7.017 -12.284 -12.481 1.00 90.62 146 PHE A CA 1
ATOM 1103 C C . PHE A 1 146 ? 7.354 -13.370 -11.448 1.00 90.62 146 PHE A C 1
ATOM 1105 O O . PHE A 1 146 ? 7.469 -13.054 -10.264 1.00 90.62 146 PHE A O 1
ATOM 1112 N N . ASP A 1 147 ? 7.577 -14.617 -11.866 1.00 88.62 147 ASP A N 1
ATOM 1113 C CA . ASP A 1 147 ? 8.053 -15.665 -10.956 1.00 88.62 147 ASP A CA 1
ATOM 1114 C C . ASP A 1 147 ? 9.564 -15.544 -10.689 1.00 88.62 147 ASP A C 1
ATOM 1116 O O . ASP A 1 147 ? 10.068 -16.083 -9.703 1.00 88.62 147 ASP A O 1
ATOM 1120 N N . LEU A 1 148 ? 10.287 -14.783 -11.516 1.00 86.69 148 LEU A N 1
ATOM 1121 C CA . LEU A 1 148 ? 11.745 -14.657 -11.506 1.00 86.69 148 LEU A CA 1
ATOM 1122 C C . LEU A 1 148 ? 12.188 -13.181 -11.490 1.00 86.69 148 LEU A C 1
ATOM 1124 O O . LEU A 1 148 ? 12.837 -12.740 -12.436 1.00 86.69 148 LEU A O 1
ATOM 1128 N N . PRO A 1 149 ? 11.845 -12.373 -10.468 1.00 85.75 149 PRO A N 1
ATOM 1129 C CA . PRO A 1 149 ? 12.272 -10.976 -10.433 1.00 85.75 149 PRO A CA 1
ATOM 1130 C C . PRO A 1 149 ? 13.789 -10.827 -10.311 1.00 85.75 149 PRO A C 1
ATOM 1132 O O . PRO A 1 149 ? 14.467 -11.688 -9.750 1.00 85.75 149 PRO A O 1
ATOM 1135 N N . THR A 1 150 ? 14.301 -9.690 -10.788 1.00 85.44 150 THR A N 1
ATOM 1136 C CA . THR A 1 150 ? 15.723 -9.337 -10.717 1.00 85.44 150 THR A CA 1
ATOM 1137 C C . THR A 1 150 ? 15.990 -8.308 -9.616 1.00 85.44 150 THR A C 1
ATOM 1139 O O . THR A 1 150 ? 15.983 -8.649 -8.438 1.00 85.44 150 THR A O 1
ATOM 1142 N N . ASP A 1 151 ? 16.233 -7.048 -9.963 1.00 81.25 151 ASP A N 1
ATOM 1143 C CA . ASP A 1 151 ? 16.481 -5.932 -9.044 1.00 81.25 151 ASP A CA 1
ATOM 1144 C C . ASP A 1 151 ? 15.306 -4.942 -8.975 1.00 81.25 151 ASP A C 1
ATOM 1146 O O . ASP A 1 151 ? 15.335 -3.986 -8.199 1.00 81.25 151 ASP A O 1
ATOM 1150 N N . THR A 1 152 ? 14.263 -5.175 -9.776 1.00 83.75 152 THR A N 1
ATOM 1151 C CA . THR A 1 152 ? 13.056 -4.354 -9.831 1.00 83.75 152 THR A CA 1
ATOM 1152 C C . THR A 1 152 ? 11.824 -5.222 -9.610 1.00 83.75 152 THR A C 1
ATOM 1154 O O . THR A 1 152 ? 11.675 -6.286 -10.206 1.00 83.75 152 THR A O 1
ATOM 1157 N N . ILE A 1 153 ? 10.921 -4.740 -8.758 1.00 82.50 153 ILE A N 1
ATOM 1158 C CA . ILE A 1 153 ? 9.635 -5.376 -8.471 1.00 82.50 153 ILE A CA 1
ATOM 1159 C C . ILE A 1 153 ? 8.545 -4.432 -8.944 1.00 82.50 153 ILE A C 1
ATOM 1161 O O . ILE A 1 153 ? 8.517 -3.254 -8.579 1.00 82.50 153 ILE A O 1
ATOM 1165 N N . MET A 1 154 ? 7.668 -4.947 -9.796 1.00 84.06 154 MET A N 1
ATOM 1166 C CA . MET A 1 154 ? 6.580 -4.165 -10.371 1.00 84.06 154 MET A CA 1
ATOM 1167 C C . MET A 1 154 ? 5.373 -4.177 -9.435 1.00 84.06 154 MET A C 1
ATOM 1169 O O . MET A 1 154 ? 5.110 -5.173 -8.769 1.00 84.06 154 MET A O 1
ATOM 1173 N N . GLY A 1 155 ? 4.586 -3.096 -9.416 1.00 79.94 155 GLY A N 1
ATOM 1174 C CA . GLY A 1 155 ? 3.407 -3.010 -8.541 1.00 79.94 155 GLY A CA 1
ATOM 1175 C C . GLY A 1 155 ? 2.414 -4.161 -8.752 1.00 79.94 155 GLY A C 1
ATOM 1176 O O . GLY A 1 155 ? 1.904 -4.721 -7.792 1.00 79.94 155 GLY A O 1
ATOM 1177 N N . ALA A 1 156 ? 2.224 -4.599 -10.001 1.00 84.19 156 ALA A N 1
ATOM 1178 C CA . ALA A 1 156 ? 1.361 -5.736 -10.334 1.00 84.19 156 ALA A CA 1
ATOM 1179 C C . ALA A 1 156 ? 1.897 -7.104 -9.858 1.00 84.19 156 ALA A C 1
ATOM 1181 O O . ALA A 1 156 ? 1.178 -8.096 -9.932 1.00 84.19 156 ALA A O 1
ATOM 1182 N N . GLN A 1 157 ? 3.153 -7.170 -9.414 1.00 84.81 157 GLN A N 1
ATOM 1183 C CA . GLN A 1 157 ? 3.793 -8.379 -8.899 1.00 84.81 157 GLN A CA 1
ATOM 1184 C C . GLN A 1 157 ? 3.610 -8.534 -7.378 1.00 84.81 157 GLN A C 1
ATOM 1186 O O . GLN A 1 157 ? 3.781 -9.628 -6.842 1.00 84.81 157 GLN A O 1
ATOM 1191 N N . VAL A 1 158 ? 3.272 -7.448 -6.674 1.00 86.25 158 VAL A N 1
ATOM 1192 C CA . VAL A 1 158 ? 3.083 -7.439 -5.219 1.00 86.25 158 VAL A CA 1
ATOM 1193 C C . VAL A 1 158 ? 1.739 -8.078 -4.871 1.00 86.25 158 VAL A C 1
ATOM 1195 O O . VAL A 1 158 ? 0.700 -7.725 -5.426 1.00 86.25 158 VAL A O 1
ATOM 1198 N N . THR A 1 159 ? 1.752 -9.032 -3.944 1.00 87.69 159 THR A N 1
ATOM 1199 C CA . THR A 1 159 ? 0.562 -9.764 -3.488 1.00 87.69 159 THR A CA 1
ATOM 1200 C C . THR A 1 159 ? 0.056 -9.255 -2.145 1.00 87.69 159 THR A C 1
ATOM 1202 O O . THR A 1 159 ? -1.155 -9.196 -1.928 1.00 87.69 159 THR A O 1
ATOM 1205 N N . ALA A 1 160 ? 0.966 -8.856 -1.257 1.00 89.88 160 ALA A N 1
ATOM 1206 C CA . ALA A 1 160 ? 0.624 -8.306 0.045 1.00 89.88 160 ALA A CA 1
ATOM 1207 C C . ALA A 1 160 ? 1.765 -7.462 0.622 1.00 89.88 160 ALA A C 1
ATOM 1209 O O . ALA A 1 160 ? 2.937 -7.668 0.307 1.00 89.88 160 ALA A O 1
ATOM 1210 N N . MET A 1 161 ? 1.423 -6.562 1.535 1.00 91.31 161 MET A N 1
ATOM 1211 C CA . MET A 1 161 ? 2.350 -5.953 2.480 1.00 91.31 161 MET A CA 1
ATOM 1212 C C . MET A 1 161 ? 2.155 -6.612 3.843 1.00 91.31 161 MET A C 1
ATOM 1214 O O . MET A 1 161 ? 1.032 -6.779 4.316 1.00 91.31 161 MET A O 1
ATOM 1218 N N . MET A 1 162 ? 3.246 -7.003 4.485 1.00 92.00 162 MET A N 1
ATOM 1219 C CA . MET A 1 162 ? 3.222 -7.707 5.760 1.00 92.00 162 MET A CA 1
ATOM 1220 C C . MET A 1 162 ? 4.057 -6.950 6.777 1.00 92.00 162 MET A C 1
ATOM 1222 O O . MET A 1 162 ? 5.160 -6.488 6.478 1.00 92.00 162 MET A O 1
ATOM 1226 N N . PHE A 1 163 ? 3.530 -6.854 7.992 1.00 93.69 163 PHE A N 1
ATOM 1227 C CA . PHE A 1 163 ? 4.261 -6.318 9.123 1.00 93.69 163 PHE A CA 1
ATOM 1228 C C . PHE A 1 163 ? 4.272 -7.363 10.224 1.00 93.69 163 PHE A C 1
ATOM 1230 O O . PHE A 1 163 ? 3.219 -7.712 10.752 1.00 93.69 163 PHE A O 1
ATOM 1237 N N . ASP A 1 164 ? 5.435 -7.933 10.529 1.00 90.44 164 ASP A N 1
ATOM 1238 C CA . ASP A 1 164 ? 5.521 -8.995 11.530 1.00 90.44 164 ASP A CA 1
ATOM 1239 C C . ASP A 1 164 ? 5.551 -8.446 12.968 1.00 90.44 164 ASP A C 1
ATOM 1241 O O . ASP A 1 164 ? 5.615 -7.243 13.221 1.00 90.44 164 ASP A O 1
ATOM 1245 N N . ARG A 1 165 ? 5.476 -9.348 13.951 1.00 87.12 165 ARG A N 1
ATOM 1246 C CA . ARG A 1 165 ? 5.493 -8.973 15.375 1.00 87.12 165 ARG A CA 1
ATOM 1247 C C . ARG A 1 165 ? 6.867 -8.511 15.869 1.00 87.12 165 ARG A C 1
ATOM 1249 O O . ARG A 1 165 ? 6.935 -7.901 16.931 1.00 87.12 165 ARG A O 1
ATOM 1256 N N . ASN A 1 166 ? 7.929 -8.796 15.119 1.00 87.75 166 ASN A N 1
ATOM 1257 C CA . ASN A 1 166 ? 9.295 -8.381 15.430 1.00 87.75 166 ASN A CA 1
ATOM 1258 C C . ASN A 1 166 ? 9.605 -6.980 14.871 1.00 87.75 166 ASN A C 1
ATOM 1260 O O . ASN A 1 166 ? 10.657 -6.424 15.174 1.00 87.75 166 ASN A O 1
ATOM 1264 N N . GLY A 1 167 ? 8.680 -6.398 14.098 1.00 88.38 167 GLY A N 1
ATOM 1265 C CA . GLY A 1 167 ? 8.802 -5.071 13.506 1.00 88.38 167 GLY A CA 1
ATOM 1266 C C . GLY A 1 167 ? 9.431 -5.065 12.110 1.00 88.38 167 GLY A C 1
ATOM 1267 O O . GLY A 1 167 ? 9.865 -4.013 11.640 1.00 88.38 167 GLY A O 1
ATOM 1268 N N . THR A 1 168 ? 9.471 -6.208 11.423 1.00 92.50 168 THR A N 1
ATOM 1269 C CA . THR A 1 168 ? 9.894 -6.268 10.020 1.00 92.50 168 THR A CA 1
ATOM 1270 C C . THR A 1 168 ? 8.728 -5.904 9.108 1.00 92.50 168 THR A C 1
ATOM 1272 O O . THR A 1 168 ? 7.685 -6.563 9.129 1.00 92.50 168 THR A O 1
ATOM 1275 N N . LEU A 1 169 ? 8.919 -4.885 8.270 1.00 93.69 169 LEU A N 1
ATOM 1276 C CA . LEU A 1 169 ? 8.017 -4.515 7.182 1.00 93.69 169 LEU A CA 1
ATOM 1277 C C . LEU A 1 169 ? 8.556 -5.080 5.870 1.00 93.69 169 LEU A C 1
ATOM 1279 O O . LEU A 1 169 ? 9.678 -4.759 5.471 1.00 93.69 169 LEU A O 1
ATOM 1283 N N . TYR A 1 170 ? 7.760 -5.892 5.183 1.00 92.19 170 TYR A N 1
ATOM 1284 C CA . TYR A 1 170 ? 8.148 -6.491 3.910 1.00 92.19 170 TYR A CA 1
ATOM 1285 C C . TYR A 1 170 ? 6.982 -6.580 2.927 1.00 92.19 170 TYR A C 1
ATOM 1287 O O . TYR A 1 170 ? 5.816 -6.676 3.310 1.00 92.19 170 TYR A O 1
ATOM 1295 N N . LEU A 1 171 ? 7.307 -6.546 1.637 1.00 89.94 171 LEU A N 1
ATOM 1296 C CA . LEU A 1 171 ? 6.367 -6.850 0.561 1.00 89.94 171 LEU A CA 1
ATOM 1297 C C . LEU A 1 171 ? 6.494 -8.317 0.197 1.00 89.94 171 LEU A C 1
ATOM 1299 O O . LEU A 1 171 ? 7.599 -8.805 -0.032 1.00 89.94 171 LEU A O 1
ATOM 1303 N N . SER A 1 172 ? 5.368 -9.004 0.090 1.00 88.38 172 SER A N 1
ATOM 1304 C CA . SER A 1 172 ? 5.303 -10.296 -0.570 1.00 88.38 172 SER A CA 1
ATOM 1305 C C . SER A 1 172 ? 5.026 -10.080 -2.054 1.00 88.38 172 SER A C 1
ATOM 1307 O O . SER A 1 172 ? 4.114 -9.351 -2.440 1.00 88.38 172 SER A O 1
ATOM 1309 N N . SER A 1 173 ? 5.834 -10.725 -2.879 1.00 82.75 173 SER A N 1
ATOM 1310 C CA . SER A 1 173 ? 5.621 -10.953 -4.305 1.00 82.75 173 SER A CA 1
ATOM 1311 C C . SER A 1 173 ? 5.157 -12.404 -4.507 1.00 82.75 173 SER A C 1
ATOM 1313 O O . SER A 1 173 ? 5.111 -13.187 -3.556 1.00 82.75 173 SER A O 1
ATOM 1315 N N . ILE A 1 174 ? 4.802 -12.767 -5.741 1.00 76.44 174 ILE A N 1
ATOM 1316 C CA . ILE A 1 174 ? 4.407 -14.127 -6.136 1.00 76.44 174 ILE A CA 1
ATOM 1317 C C . ILE A 1 174 ? 5.475 -15.167 -5.751 1.00 76.44 174 ILE A C 1
ATOM 1319 O O . ILE A 1 174 ? 5.126 -16.263 -5.320 1.00 76.44 174 ILE A O 1
ATOM 1323 N N . SER A 1 175 ? 6.764 -14.830 -5.868 1.00 74.56 175 SER A N 1
ATOM 1324 C CA . SER A 1 175 ? 7.861 -15.786 -5.653 1.00 74.56 175 SER A CA 1
ATOM 1325 C C . SER A 1 175 ? 8.834 -15.433 -4.528 1.00 74.56 175 SER A C 1
ATOM 1327 O O . SER A 1 175 ? 9.633 -16.283 -4.136 1.00 74.56 175 SER A O 1
ATOM 1329 N N . GLN A 1 176 ? 8.807 -14.204 -4.003 1.00 80.94 176 GLN A N 1
ATOM 1330 C CA . GLN A 1 176 ? 9.798 -13.715 -3.035 1.00 80.94 176 GLN A CA 1
ATOM 1331 C C . GLN A 1 176 ? 9.184 -12.743 -2.022 1.00 80.94 176 GLN A C 1
ATOM 1333 O O . GLN A 1 176 ? 8.116 -12.182 -2.251 1.00 80.94 176 GLN A O 1
ATOM 1338 N N . SER A 1 177 ? 9.894 -12.499 -0.920 1.00 84.81 177 SER A N 1
ATOM 1339 C CA . SER A 1 177 ? 9.584 -11.445 0.050 1.00 84.81 177 SER A CA 1
ATOM 1340 C C . SER A 1 177 ? 10.713 -10.418 0.092 1.00 84.81 177 SER A C 1
ATOM 1342 O O . SER A 1 177 ? 11.878 -10.794 0.214 1.00 84.81 177 SER A O 1
ATOM 1344 N N . ILE A 1 178 ? 10.377 -9.133 0.032 1.00 85.88 178 ILE A N 1
ATOM 1345 C CA . ILE A 1 178 ? 11.337 -8.027 0.020 1.00 85.88 178 ILE A CA 1
ATOM 1346 C C . ILE A 1 178 ? 11.200 -7.259 1.321 1.00 85.88 178 ILE A C 1
ATOM 1348 O O . ILE A 1 178 ? 10.184 -6.602 1.553 1.00 85.88 178 ILE A O 1
ATOM 1352 N N . THR A 1 179 ? 12.231 -7.305 2.154 1.00 90.19 179 THR A N 1
ATOM 1353 C CA . THR A 1 179 ? 12.292 -6.487 3.365 1.00 90.19 179 THR A CA 1
ATOM 1354 C C . THR A 1 179 ? 12.442 -5.017 2.993 1.00 90.19 179 THR A C 1
ATOM 1356 O O . THR A 1 179 ? 13.439 -4.625 2.394 1.00 90.19 179 THR A O 1
ATOM 1359 N N . ILE A 1 180 ? 11.449 -4.206 3.361 1.00 90.06 180 ILE A N 1
ATOM 1360 C CA . ILE A 1 180 ? 11.485 -2.745 3.226 1.00 90.06 180 ILE A CA 1
ATOM 1361 C C . ILE A 1 180 ? 12.202 -2.140 4.431 1.00 90.06 180 ILE A C 1
ATOM 1363 O O . ILE A 1 180 ? 13.004 -1.220 4.296 1.00 90.06 180 ILE A O 1
ATOM 1367 N N . PHE A 1 181 ? 11.898 -2.655 5.621 1.00 92.69 181 PHE A N 1
ATOM 1368 C CA . PHE A 1 181 ? 12.459 -2.179 6.874 1.00 92.69 181 PHE A CA 1
ATOM 1369 C C . PHE A 1 181 ? 12.524 -3.307 7.887 1.00 92.69 181 PHE A C 1
ATOM 1371 O O . PHE A 1 181 ? 11.630 -4.148 7.960 1.00 92.69 181 PHE A O 1
ATOM 1378 N N . ASN A 1 182 ? 13.576 -3.291 8.691 1.00 92.44 182 ASN A N 1
ATOM 1379 C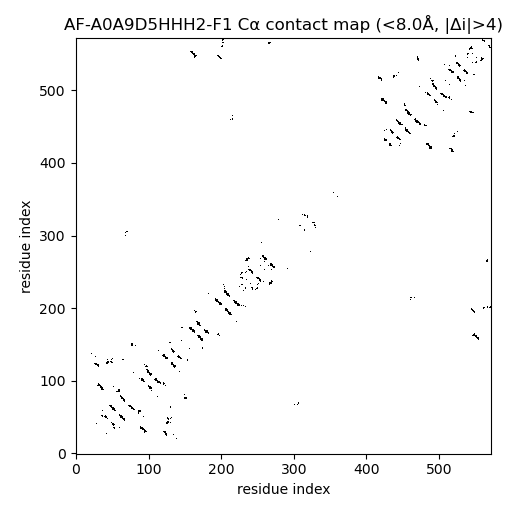 CA . ASN A 1 182 ? 13.691 -4.127 9.867 1.00 92.44 182 ASN A CA 1
ATOM 1380 C C . ASN A 1 182 ? 14.038 -3.234 11.053 1.00 92.44 182 ASN A C 1
ATOM 1382 O O . ASN A 1 182 ? 14.864 -2.326 10.920 1.00 92.44 182 ASN A O 1
ATOM 1386 N N . VAL A 1 183 ? 13.428 -3.502 12.205 1.00 86.62 183 VAL A N 1
ATOM 1387 C CA . VAL A 1 183 ? 13.803 -2.810 13.436 1.00 86.62 183 VAL A CA 1
ATOM 1388 C C . VAL A 1 183 ? 15.289 -3.080 13.691 1.00 86.62 183 VAL A C 1
ATOM 1390 O O . VAL A 1 183 ? 15.697 -4.244 13.707 1.00 86.62 183 VAL A O 1
ATOM 1393 N N . PRO A 1 184 ? 16.117 -2.037 13.884 1.00 81.62 184 PRO A N 1
ATOM 1394 C CA . PRO A 1 184 ? 17.521 -2.232 14.211 1.00 81.62 184 PRO A CA 1
ATOM 1395 C C . PRO A 1 184 ? 17.644 -3.068 15.483 1.00 81.62 184 PRO A C 1
ATOM 1397 O O . PRO A 1 184 ? 16.930 -2.798 16.453 1.00 81.62 184 PRO A O 1
ATOM 1400 N N . GLU A 1 185 ? 18.554 -4.046 15.504 1.00 71.88 185 GLU A N 1
ATOM 1401 C CA . GLU A 1 185 ? 18.880 -4.775 16.730 1.00 71.88 185 GLU A CA 1
ATOM 1402 C C . GLU A 1 185 ? 19.313 -3.768 17.793 1.00 71.88 185 GLU A C 1
ATOM 1404 O O . GLU A 1 185 ? 20.399 -3.188 17.743 1.00 71.88 185 GLU A O 1
ATOM 1409 N N . ASN A 1 186 ? 18.426 -3.512 18.745 1.00 61.66 186 ASN A N 1
ATOM 1410 C CA . ASN A 1 186 ? 18.700 -2.598 19.827 1.00 61.66 186 ASN A CA 1
ATOM 1411 C C . ASN A 1 186 ? 19.037 -3.442 21.054 1.00 61.66 186 ASN A C 1
ATOM 1413 O O . ASN A 1 186 ? 18.280 -4.338 21.425 1.00 61.66 186 ASN A O 1
ATOM 1417 N N . ASN A 1 187 ? 20.161 -3.141 21.706 1.00 49.47 187 ASN A N 1
ATOM 1418 C CA . ASN A 1 187 ? 20.531 -3.703 23.008 1.00 49.47 187 ASN A CA 1
ATOM 1419 C C . ASN A 1 187 ? 19.607 -3.136 24.105 1.00 49.47 187 ASN A C 1
ATOM 1421 O O . ASN A 1 187 ? 20.053 -2.445 25.021 1.00 49.47 187 ASN A O 1
ATOM 1425 N N . THR A 1 188 ? 18.295 -3.333 23.989 1.00 54.44 188 THR A N 1
ATOM 1426 C CA . THR A 1 188 ? 17.333 -2.841 24.974 1.00 54.44 188 THR A CA 1
ATOM 1427 C C . THR A 1 188 ? 17.323 -3.740 26.199 1.00 54.44 188 THR A C 1
ATOM 1429 O O . THR A 1 188 ? 17.306 -4.964 26.096 1.00 54.44 188 THR A O 1
ATOM 1432 N N . ASN A 1 189 ? 17.310 -3.109 27.375 1.00 53.97 189 ASN A N 1
ATOM 1433 C CA . ASN A 1 189 ? 17.112 -3.761 28.664 1.00 53.97 189 ASN A CA 1
ATOM 1434 C C . ASN A 1 189 ? 15.936 -4.748 28.593 1.00 53.97 189 ASN A C 1
ATOM 1436 O O . ASN A 1 189 ? 14.853 -4.385 28.138 1.00 53.97 189 ASN A O 1
ATOM 1440 N N . ASN A 1 190 ? 16.148 -5.962 29.105 1.00 56.78 190 ASN A N 1
ATOM 1441 C CA . ASN A 1 190 ? 15.269 -7.139 29.021 1.00 56.78 190 ASN A CA 1
ATOM 1442 C C . ASN A 1 190 ? 13.874 -6.983 29.682 1.00 56.78 190 ASN A C 1
ATOM 1444 O O . ASN A 1 190 ? 13.196 -7.971 29.951 1.00 56.78 190 ASN A O 1
ATOM 1448 N N . THR A 1 191 ? 13.476 -5.759 30.031 1.00 60.94 191 THR A N 1
ATOM 1449 C CA . THR A 1 191 ? 12.265 -5.428 30.785 1.00 60.94 191 THR A CA 1
ATOM 1450 C C . THR A 1 191 ? 11.221 -4.662 29.977 1.00 60.94 191 THR A C 1
ATOM 1452 O O . THR A 1 191 ? 10.089 -4.595 30.435 1.00 60.94 191 THR A O 1
ATOM 1455 N N . ALA A 1 192 ? 11.557 -4.064 28.826 1.00 67.31 192 ALA A N 1
ATOM 1456 C CA . ALA A 1 192 ? 10.592 -3.302 28.026 1.00 67.31 192 ALA A CA 1
ATOM 1457 C C . ALA A 1 192 ? 9.639 -4.235 27.254 1.00 67.31 192 ALA A C 1
ATOM 1459 O O . ALA A 1 192 ? 10.077 -5.213 26.653 1.00 67.31 192 ALA A O 1
ATOM 1460 N N . VAL A 1 193 ? 8.338 -3.920 27.250 1.00 78.75 193 VAL A N 1
ATOM 1461 C CA . VAL A 1 193 ? 7.338 -4.611 26.418 1.00 78.75 193 VAL A CA 1
ATOM 1462 C C . VAL A 1 193 ? 7.008 -3.689 25.252 1.00 78.75 193 VAL A C 1
ATOM 1464 O O . VAL A 1 193 ? 6.287 -2.708 25.430 1.00 78.75 193 VAL A O 1
ATOM 1467 N N . ILE A 1 194 ? 7.577 -3.980 24.084 1.00 83.38 194 ILE A N 1
ATOM 1468 C CA . ILE A 1 194 ? 7.458 -3.135 22.895 1.00 83.38 194 ILE A CA 1
ATOM 1469 C C . ILE A 1 194 ? 6.468 -3.765 21.920 1.00 83.38 194 ILE A C 1
ATOM 1471 O O . ILE A 1 194 ? 6.531 -4.964 21.655 1.00 83.38 194 ILE A O 1
ATOM 1475 N N . ILE A 1 195 ? 5.571 -2.945 21.379 1.00 86.38 195 ILE A N 1
ATOM 1476 C CA . ILE A 1 195 ? 4.793 -3.282 20.183 1.00 86.38 195 ILE A CA 1
ATOM 1477 C C . ILE A 1 195 ? 5.165 -2.328 19.061 1.00 86.38 195 ILE A C 1
ATOM 1479 O O . ILE A 1 195 ? 5.524 -1.175 19.307 1.00 86.38 195 ILE A O 1
ATOM 1483 N N . TYR A 1 196 ? 5.047 -2.805 17.832 1.00 90.00 196 TYR A N 1
ATOM 1484 C CA . TYR A 1 196 ? 5.301 -1.999 16.653 1.00 90.00 196 TYR A CA 1
ATOM 1485 C C . TYR A 1 196 ? 4.012 -1.788 15.865 1.00 90.00 196 TYR A C 1
ATOM 1487 O O . TYR A 1 196 ? 3.128 -2.654 15.858 1.00 90.00 196 TYR A O 1
ATOM 1495 N N . SER A 1 197 ? 3.928 -0.654 15.177 1.00 92.25 197 SER A N 1
ATOM 1496 C CA . SER A 1 197 ? 2.862 -0.366 14.217 1.00 92.25 197 SER A CA 1
ATOM 1497 C C . SER A 1 197 ? 3.407 0.391 13.007 1.00 92.25 197 SER A C 1
ATOM 1499 O O . SER A 1 197 ? 4.468 1.015 13.077 1.00 92.25 197 SER A O 1
ATOM 1501 N N . VAL A 1 198 ? 2.681 0.333 11.896 1.00 94.44 198 VAL A N 1
ATOM 1502 C CA . VAL A 1 198 ? 2.902 1.171 10.716 1.00 94.44 198 VAL A CA 1
ATOM 1503 C C . VAL A 1 198 ? 1.648 1.997 10.492 1.00 94.44 198 VAL A C 1
ATOM 1505 O O . VAL A 1 198 ? 0.559 1.436 10.469 1.00 94.44 198 VAL A O 1
ATOM 1508 N N . ARG A 1 199 ? 1.775 3.311 10.330 1.00 92.50 199 ARG A N 1
ATOM 1509 C CA . ARG A 1 199 ? 0.629 4.216 10.211 1.00 92.50 199 ARG A CA 1
ATOM 1510 C C . ARG A 1 199 ? 0.818 5.220 9.089 1.00 92.50 199 ARG A C 1
ATOM 1512 O O . ARG A 1 199 ? 1.918 5.735 8.903 1.00 92.50 199 ARG A O 1
ATOM 1519 N N . ILE A 1 200 ? -0.255 5.497 8.352 1.00 91.44 200 ILE A N 1
ATOM 1520 C CA . ILE A 1 200 ? -0.298 6.595 7.387 1.00 91.44 200 ILE A CA 1
ATOM 1521 C C . ILE A 1 200 ? -0.849 7.855 8.063 1.00 91.44 200 ILE A C 1
ATOM 1523 O O . ILE A 1 200 ? -2.007 7.928 8.477 1.00 91.44 200 ILE A O 1
ATOM 1527 N N . GLU A 1 201 ? 0.007 8.862 8.196 1.00 86.81 201 GLU A N 1
ATOM 1528 C CA . GLU A 1 201 ? -0.338 10.112 8.873 1.00 86.81 201 GLU A CA 1
ATOM 1529 C C . GLU A 1 201 ? -1.261 10.997 8.009 1.00 86.81 201 GLU A C 1
ATOM 1531 O O . GLU A 1 201 ? -1.256 10.862 6.782 1.00 86.81 201 GLU A O 1
ATOM 1536 N N . PRO A 1 202 ? -2.027 11.951 8.586 1.00 82.25 202 PRO A N 1
ATOM 1537 C CA . PRO A 1 202 ? -2.937 12.845 7.841 1.00 82.25 202 PRO A CA 1
ATOM 1538 C C . PRO A 1 202 ? -2.299 13.601 6.670 1.00 82.25 202 PRO A C 1
ATOM 1540 O O . PRO A 1 202 ? -2.962 14.067 5.748 1.00 82.25 202 PRO A O 1
ATOM 1543 N N . HIS A 1 203 ? -0.981 13.742 6.709 1.00 78.25 203 HIS A N 1
ATOM 1544 C CA . HIS A 1 203 ? -0.176 14.395 5.695 1.00 78.25 203 HIS A CA 1
ATOM 1545 C C . HIS A 1 203 ? 0.447 13.428 4.675 1.00 78.25 203 HIS A C 1
ATOM 1547 O O . HIS A 1 203 ? 1.341 13.851 3.945 1.00 78.25 203 HIS A O 1
ATOM 1553 N N . GLY A 1 204 ? 0.024 12.162 4.668 1.00 84.62 204 GLY A N 1
ATOM 1554 C CA . GLY A 1 204 ? 0.304 11.154 3.642 1.00 84.62 204 GLY A CA 1
ATOM 1555 C C . GLY A 1 204 ? 1.605 10.383 3.791 1.00 84.62 204 GLY A C 1
ATOM 1556 O O . GLY A 1 204 ? 1.896 9.519 2.972 1.00 84.62 204 GLY A O 1
ATOM 1557 N N . GLN A 1 205 ? 2.387 10.667 4.830 1.00 88.81 205 GLN A N 1
ATOM 1558 C CA . GLN A 1 205 ? 3.635 9.951 5.065 1.00 88.81 205 GLN A CA 1
ATOM 1559 C C . GLN A 1 205 ? 3.348 8.667 5.837 1.00 88.81 205 GLN A C 1
ATOM 1561 O O . GLN A 1 205 ? 2.662 8.696 6.862 1.00 88.81 205 GLN A O 1
ATOM 1566 N N . LEU A 1 206 ? 3.904 7.557 5.362 1.00 92.38 206 LEU A N 1
ATOM 1567 C CA . LEU A 1 206 ? 3.839 6.279 6.055 1.00 92.38 206 LEU A CA 1
ATOM 1568 C C . LEU A 1 206 ? 4.979 6.214 7.079 1.00 92.38 206 LEU A C 1
ATOM 1570 O O . LEU A 1 206 ? 6.136 6.457 6.735 1.00 92.38 206 LEU A O 1
ATOM 1574 N N . GLN A 1 207 ? 4.674 5.904 8.335 1.00 93.12 207 GLN A N 1
ATOM 1575 C CA . GLN A 1 207 ? 5.651 5.886 9.424 1.00 93.12 207 GLN A CA 1
ATOM 1576 C C . GLN A 1 207 ? 5.598 4.574 10.203 1.00 93.12 207 GLN A C 1
ATOM 1578 O O . GLN A 1 207 ? 4.526 4.018 10.429 1.00 93.12 207 GLN A O 1
ATOM 1583 N N . VAL A 1 208 ? 6.762 4.092 10.639 1.00 94.06 208 VAL A N 1
ATOM 1584 C CA . VAL A 1 208 ? 6.894 2.930 11.530 1.00 94.06 208 VAL A CA 1
ATOM 1585 C C . VAL A 1 208 ? 7.117 3.426 12.950 1.00 94.06 208 VAL A C 1
ATOM 1587 O O . VAL A 1 208 ? 8.010 4.241 13.186 1.00 94.06 208 VAL A O 1
ATOM 1590 N N . TYR A 1 209 ? 6.352 2.911 13.905 1.00 91.44 209 TYR A N 1
ATOM 1591 C CA . TYR A 1 209 ? 6.423 3.277 15.314 1.00 91.44 209 TYR A CA 1
ATOM 1592 C C . TYR A 1 209 ? 6.846 2.097 16.185 1.00 91.44 209 TYR A C 1
ATOM 1594 O O . TYR A 1 209 ? 6.451 0.955 15.956 1.00 91.44 209 TYR A O 1
ATOM 1602 N N . SER A 1 210 ? 7.598 2.397 17.242 1.00 89.44 210 SER A N 1
ATOM 1603 C CA . SER A 1 210 ? 7.729 1.545 18.426 1.00 89.44 210 SER A CA 1
ATOM 1604 C C . SER A 1 210 ? 6.966 2.162 19.588 1.00 89.44 210 SER A C 1
ATOM 1606 O O . SER A 1 210 ? 7.143 3.352 19.867 1.00 89.44 210 SER A O 1
ATOM 1608 N N . HIS A 1 211 ? 6.203 1.352 20.310 1.00 85.56 211 HIS A N 1
ATOM 1609 C CA . HIS A 1 211 ? 5.471 1.762 21.502 1.00 85.56 211 HIS A CA 1
ATOM 1610 C C . HIS A 1 211 ? 5.970 0.966 22.707 1.00 85.56 211 HIS A C 1
ATOM 1612 O O . HIS A 1 211 ? 5.815 -0.254 22.749 1.00 85.56 211 HIS A O 1
ATOM 1618 N N . ASP A 1 212 ? 6.562 1.652 23.685 1.00 82.69 212 ASP A N 1
ATOM 1619 C CA . ASP A 1 212 ? 6.924 1.064 24.973 1.00 82.69 212 ASP A CA 1
ATOM 1620 C C . ASP A 1 212 ? 5.701 1.092 25.891 1.00 82.69 212 ASP A C 1
ATOM 1622 O O . ASP A 1 212 ? 5.265 2.138 26.381 1.00 82.69 212 ASP A O 1
ATOM 1626 N N . LEU A 1 213 ? 5.151 -0.094 26.126 1.00 76.94 213 LEU A N 1
ATOM 1627 C CA . LEU A 1 213 ? 3.919 -0.290 26.875 1.00 76.94 213 LEU A CA 1
ATOM 1628 C C . LEU A 1 213 ? 4.093 -0.173 28.396 1.00 76.94 213 LEU A C 1
ATOM 1630 O O . LEU A 1 213 ? 3.093 -0.155 29.121 1.00 76.94 213 LEU A O 1
ATOM 1634 N N . LEU A 1 214 ? 5.328 -0.150 28.906 1.00 78.06 214 LEU A N 1
ATOM 1635 C CA . LEU A 1 214 ? 5.608 0.105 30.322 1.00 78.06 214 LEU A CA 1
ATOM 1636 C C . LEU A 1 214 ? 5.920 1.578 30.561 1.00 78.06 214 LEU A C 1
ATOM 1638 O O . LEU A 1 214 ? 5.434 2.154 31.533 1.00 78.06 214 LEU A O 1
ATOM 1642 N N . ALA A 1 215 ? 6.707 2.184 29.671 1.00 78.06 215 ALA A N 1
ATOM 1643 C CA . ALA A 1 215 ? 7.039 3.601 29.746 1.00 78.06 215 ALA A CA 1
ATOM 1644 C C . ALA A 1 215 ? 5.905 4.512 29.248 1.00 78.06 215 ALA A C 1
ATOM 1646 O O . ALA A 1 215 ? 5.946 5.712 29.513 1.00 78.06 215 ALA A O 1
ATOM 1647 N N . ASN A 1 216 ? 4.892 3.963 28.564 1.00 76.44 216 ASN A N 1
ATOM 1648 C CA . ASN A 1 216 ? 3.791 4.719 27.959 1.00 76.44 216 ASN A CA 1
ATOM 1649 C C . ASN A 1 216 ? 4.302 5.751 26.933 1.00 76.44 216 ASN A C 1
ATOM 1651 O O . ASN A 1 216 ? 3.817 6.883 26.868 1.00 76.44 216 ASN A O 1
ATOM 1655 N N . THR A 1 217 ? 5.319 5.376 26.153 1.00 79.69 217 THR A N 1
ATOM 1656 C CA . THR A 1 217 ? 5.966 6.247 25.162 1.00 79.69 217 THR A CA 1
ATOM 1657 C C . THR A 1 217 ? 5.911 5.631 23.772 1.00 79.69 217 THR A C 1
ATOM 1659 O O . THR A 1 217 ? 5.907 4.415 23.605 1.00 79.69 217 THR A O 1
ATOM 1662 N N . SER A 1 218 ? 5.857 6.488 22.754 1.00 85.88 218 SER A N 1
ATOM 1663 C CA . SER A 1 218 ? 5.897 6.089 21.346 1.00 85.88 218 SER A CA 1
ATOM 1664 C C . SER A 1 218 ? 7.032 6.823 20.645 1.00 85.88 218 SER A C 1
ATOM 1666 O O . SER A 1 218 ? 7.281 7.994 20.932 1.00 85.88 218 SER A O 1
ATOM 1668 N N . LYS A 1 219 ? 7.722 6.142 19.732 1.00 87.69 219 LYS A N 1
ATOM 1669 C CA . LYS A 1 219 ? 8.838 6.694 18.961 1.00 87.69 219 LYS A CA 1
ATOM 1670 C C . LYS A 1 219 ? 8.699 6.304 17.493 1.00 87.69 219 LYS A C 1
ATOM 1672 O O . LYS A 1 219 ? 8.447 5.140 17.198 1.00 87.69 219 LYS A O 1
ATOM 1677 N N . VAL A 1 220 ? 8.914 7.265 16.597 1.00 90.50 220 VAL A N 1
ATOM 1678 C CA . VAL A 1 220 ? 9.038 7.020 15.153 1.00 90.50 220 VAL A CA 1
ATOM 1679 C C . VAL A 1 220 ? 10.394 6.372 14.874 1.00 90.50 220 VAL A C 1
ATOM 1681 O O . VAL A 1 220 ? 11.430 6.902 15.283 1.00 90.50 220 VAL A O 1
ATOM 1684 N N . LEU A 1 221 ? 10.381 5.225 14.200 1.00 91.56 221 LEU A N 1
ATOM 1685 C CA . LEU A 1 221 ? 11.569 4.483 13.785 1.00 91.56 221 LEU A CA 1
ATOM 1686 C C . LEU A 1 221 ? 11.973 4.786 12.342 1.00 91.56 221 LEU A C 1
ATOM 1688 O O . LEU A 1 221 ? 13.159 4.947 12.087 1.00 91.56 221 LEU A O 1
ATOM 1692 N N . GLN A 1 222 ? 11.004 4.871 11.427 1.00 93.25 222 GLN A N 1
ATOM 1693 C CA . GLN A 1 222 ? 11.243 5.099 9.998 1.00 93.25 222 GLN A CA 1
ATOM 1694 C C . GLN A 1 222 ? 10.097 5.895 9.375 1.00 93.25 222 GLN A C 1
ATOM 1696 O O . GLN A 1 222 ? 8.952 5.781 9.817 1.00 93.25 222 GLN A O 1
ATOM 1701 N N . ARG A 1 223 ? 10.410 6.678 8.336 1.00 92.12 223 ARG A N 1
ATOM 1702 C CA . ARG A 1 223 ? 9.446 7.426 7.517 1.00 92.12 223 ARG A CA 1
ATOM 1703 C C . ARG A 1 223 ? 9.603 7.052 6.046 1.00 92.12 223 ARG A C 1
ATOM 1705 O O . ARG A 1 223 ? 10.726 6.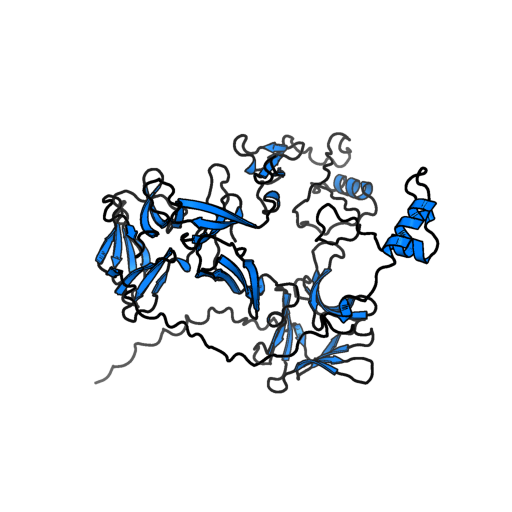859 5.581 1.00 92.12 223 ARG A O 1
ATOM 1712 N N . PHE A 1 224 ? 8.488 6.970 5.329 1.00 90.62 224 PHE A N 1
ATOM 1713 C CA . PHE A 1 224 ? 8.449 6.681 3.900 1.00 90.62 224 PHE A CA 1
ATOM 1714 C C . PHE A 1 224 ? 7.559 7.683 3.156 1.00 90.62 224 PHE A C 1
ATOM 1716 O O . PHE A 1 224 ? 6.352 7.737 3.423 1.00 90.62 224 PHE A O 1
ATOM 1723 N N . PRO A 1 225 ? 8.125 8.428 2.188 1.00 89.00 225 PRO A N 1
ATOM 1724 C CA . PRO A 1 225 ? 9.555 8.755 2.052 1.00 89.00 225 PRO A CA 1
ATOM 1725 C C . PRO A 1 225 ? 10.093 9.505 3.286 1.00 89.00 225 PRO A C 1
ATOM 1727 O O . PRO A 1 225 ? 9.312 9.996 4.100 1.00 89.00 225 PRO A O 1
ATOM 1730 N N . GLU A 1 226 ? 11.418 9.591 3.439 1.00 87.25 226 GLU A N 1
ATOM 1731 C CA . GLU A 1 226 ? 12.040 10.344 4.542 1.00 87.25 226 GLU A CA 1
ATOM 1732 C C . GLU A 1 226 ? 11.788 11.849 4.419 1.00 87.25 226 GLU A C 1
ATOM 1734 O O . GLU A 1 226 ? 11.283 12.463 5.361 1.00 87.25 226 GLU A O 1
ATOM 1739 N N . ASP A 1 227 ? 12.062 12.415 3.240 1.00 85.75 227 ASP A N 1
ATOM 1740 C CA . ASP A 1 227 ? 11.674 13.780 2.893 1.00 85.75 227 ASP A CA 1
ATOM 1741 C C . ASP A 1 227 ? 10.160 13.837 2.674 1.00 85.75 227 ASP A C 1
ATOM 1743 O O . ASP A 1 227 ? 9.612 13.250 1.738 1.00 85.75 227 ASP A O 1
ATOM 1747 N N . HIS A 1 228 ? 9.470 14.563 3.546 1.00 86.12 228 HIS A N 1
ATOM 1748 C CA . HIS A 1 228 ? 8.021 14.693 3.485 1.00 86.12 228 HIS A CA 1
ATOM 1749 C C . HIS A 1 228 ? 7.549 15.439 2.226 1.00 86.12 228 HIS A C 1
ATOM 1751 O O . HIS A 1 228 ? 6.473 15.144 1.714 1.00 86.12 228 HIS A O 1
ATOM 1757 N N . CYS A 1 229 ? 8.353 16.322 1.633 1.00 85.75 229 CYS A N 1
ATOM 1758 C CA . CYS A 1 229 ? 7.994 16.959 0.365 1.00 85.75 229 CYS A CA 1
ATOM 1759 C C . CYS A 1 229 ? 7.950 15.985 -0.825 1.00 85.75 229 CYS A C 1
ATOM 1761 O O . CYS A 1 229 ? 7.381 16.325 -1.860 1.00 85.75 229 CYS A O 1
ATOM 1763 N N . MET A 1 230 ? 8.490 14.768 -0.673 1.00 85.00 230 MET A N 1
ATOM 1764 C CA . MET A 1 230 ? 8.393 13.699 -1.675 1.00 85.00 230 MET A CA 1
ATOM 1765 C C . MET A 1 230 ? 7.087 12.898 -1.579 1.00 85.00 230 MET A C 1
ATOM 1767 O O . MET A 1 230 ? 6.800 12.084 -2.461 1.00 85.00 230 MET A O 1
ATOM 1771 N N . VAL A 1 231 ? 6.287 13.086 -0.521 1.00 85.12 231 VAL A N 1
ATOM 1772 C CA . VAL A 1 231 ? 4.925 12.542 -0.490 1.00 85.12 231 VAL A CA 1
ATOM 1773 C C . VAL A 1 231 ? 4.115 13.307 -1.536 1.00 85.12 231 VAL A C 1
ATOM 1775 O O . VAL A 1 231 ? 3.903 14.517 -1.430 1.00 85.12 231 VAL A O 1
ATOM 1778 N N . LYS A 1 232 ? 3.673 12.580 -2.564 1.00 79.56 232 LYS A N 1
ATOM 1779 C CA . LYS A 1 232 ? 2.904 13.128 -3.686 1.00 79.56 232 LYS A CA 1
ATOM 1780 C C . LYS A 1 232 ? 1.722 13.928 -3.181 1.00 79.56 232 LYS A C 1
ATOM 1782 O O . LYS A 1 232 ? 1.047 13.448 -2.292 1.00 79.56 232 LYS A O 1
ATOM 1787 N N . GLY A 1 233 ? 1.458 15.108 -3.736 1.00 79.19 233 GLY A N 1
ATOM 1788 C CA . GLY A 1 233 ? 0.280 15.924 -3.404 1.00 79.19 233 GLY A CA 1
ATOM 1789 C C . GLY A 1 233 ? 0.202 16.471 -1.966 1.00 79.19 233 GLY A C 1
ATOM 1790 O O . GLY A 1 233 ? -0.868 16.915 -1.550 1.00 79.19 233 GLY A O 1
ATOM 1791 N N . VAL A 1 234 ? 1.303 16.472 -1.198 1.00 83.62 234 VAL A N 1
ATOM 1792 C CA . VAL A 1 234 ? 1.354 17.140 0.121 1.00 83.62 234 VAL A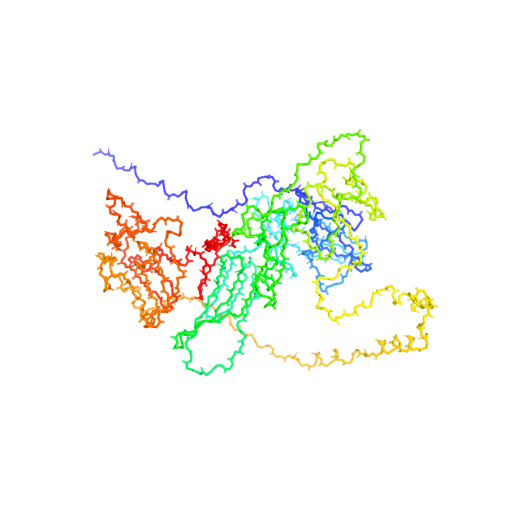 CA 1
ATOM 1793 C C . VAL A 1 234 ? 0.898 18.591 0.055 1.00 83.62 234 VAL A C 1
ATOM 1795 O O . VAL A 1 234 ? 0.258 19.058 1.001 1.00 83.62 234 VAL A O 1
ATOM 1798 N N . CYS A 1 235 ? 1.236 19.267 -1.042 1.00 84.62 235 CYS A N 1
ATOM 1799 C CA . CYS A 1 235 ? 0.833 20.626 -1.355 1.00 84.62 235 CYS A CA 1
ATOM 1800 C C . CYS A 1 235 ? -0.171 20.629 -2.509 1.00 84.62 235 CYS A C 1
ATOM 1802 O O . CYS A 1 235 ? -0.021 19.884 -3.478 1.00 84.62 235 CYS A O 1
ATOM 1804 N N . GLY A 1 236 ? -1.203 21.465 -2.390 1.00 81.38 236 GLY A N 1
ATOM 1805 C CA . GLY A 1 236 ? -2.248 21.595 -3.397 1.00 81.38 236 GLY A CA 1
ATOM 1806 C C . GLY A 1 236 ? -1.756 22.192 -4.718 1.00 81.38 236 GLY A C 1
ATOM 1807 O O . GLY A 1 236 ? -0.604 22.599 -4.876 1.00 81.38 236 GLY A O 1
ATOM 1808 N N . HIS A 1 237 ? -2.657 22.266 -5.692 1.00 83.62 237 HIS A N 1
ATOM 1809 C CA . HIS A 1 237 ? -2.332 22.728 -7.041 1.00 83.62 237 HIS A CA 1
ATOM 1810 C C . HIS A 1 237 ? -1.712 24.140 -7.048 1.00 83.62 237 HIS A C 1
ATOM 1812 O O . HIS A 1 237 ? -2.068 24.977 -6.216 1.00 83.62 237 HIS A O 1
ATOM 1818 N N . ASN A 1 238 ? -0.798 24.411 -7.985 1.00 81.12 238 ASN A N 1
ATOM 1819 C CA . ASN A 1 238 ? -0.069 25.686 -8.115 1.00 81.12 238 ASN A CA 1
ATOM 1820 C C . ASN A 1 238 ? 0.738 26.118 -6.875 1.00 81.12 238 ASN A C 1
ATOM 1822 O O . ASN A 1 238 ? 0.979 27.309 -6.656 1.00 81.12 238 ASN A O 1
ATOM 1826 N N . SER A 1 239 ? 1.159 25.157 -6.056 1.00 85.56 239 SER A N 1
ATOM 1827 C CA . SER A 1 239 ? 2.043 25.388 -4.916 1.00 85.56 239 SER A CA 1
ATOM 1828 C C . SER A 1 239 ? 3.202 24.396 -4.922 1.00 85.56 239 SER A C 1
ATOM 1830 O O . SER A 1 239 ? 3.132 23.348 -5.566 1.00 85.56 239 SER A O 1
ATOM 1832 N N . TYR A 1 240 ? 4.287 24.744 -4.237 1.00 85.94 240 TYR A N 1
ATOM 1833 C CA . TYR A 1 240 ? 5.470 23.901 -4.091 1.00 85.94 240 TYR A CA 1
ATOM 1834 C C . TYR A 1 240 ? 5.785 23.670 -2.613 1.00 85.94 240 TYR A C 1
ATOM 1836 O O . TYR A 1 240 ? 5.413 24.470 -1.752 1.00 85.94 240 TYR A O 1
ATOM 1844 N N . CYS A 1 241 ? 6.459 22.557 -2.330 1.00 87.06 241 CYS A N 1
ATOM 1845 C CA . CYS A 1 241 ? 6.808 22.148 -0.976 1.00 87.06 241 CYS A CA 1
ATOM 1846 C C . CYS A 1 241 ? 8.252 22.523 -0.642 1.00 87.06 241 CYS A C 1
ATOM 1848 O O . CYS A 1 241 ? 9.157 22.287 -1.443 1.00 87.06 241 CYS A O 1
ATOM 1850 N N . ILE A 1 242 ? 8.460 23.057 0.559 1.00 88.44 242 ILE A N 1
ATOM 1851 C CA . ILE A 1 242 ? 9.769 23.138 1.209 1.00 88.44 242 ILE A CA 1
ATOM 1852 C C . ILE A 1 242 ? 9.698 22.497 2.593 1.00 88.44 242 ILE A C 1
ATOM 1854 O O . ILE A 1 242 ? 8.645 22.500 3.226 1.00 88.44 242 ILE A O 1
ATOM 1858 N N . LEU A 1 243 ? 10.814 21.978 3.092 1.00 85.56 243 LEU A N 1
ATOM 1859 C CA . LEU A 1 243 ? 10.903 21.565 4.488 1.00 85.56 243 LEU A CA 1
ATOM 1860 C C . LEU A 1 243 ? 11.177 22.778 5.384 1.00 85.56 243 LEU A C 1
ATOM 1862 O O . LEU A 1 243 ? 11.919 23.688 5.012 1.00 85.56 243 LEU A O 1
ATOM 1866 N N . SER A 1 244 ? 10.571 22.781 6.570 1.00 82.69 244 SER A N 1
ATOM 1867 C CA . SER A 1 244 ? 10.858 23.757 7.620 1.00 82.69 244 SER A CA 1
ATOM 1868 C C . SER A 1 244 ? 12.278 23.583 8.180 1.00 82.69 244 SER A C 1
ATOM 1870 O O . SER A 1 244 ? 12.996 22.648 7.826 1.00 82.69 244 SER A O 1
ATOM 1872 N N . GLU A 1 245 ? 12.687 24.463 9.098 1.00 83.62 245 GLU A N 1
ATOM 1873 C CA . GLU A 1 245 ? 14.010 24.404 9.743 1.00 83.62 245 GLU A CA 1
ATOM 1874 C C . GLU A 1 245 ? 14.255 23.076 10.481 1.00 83.62 245 GLU A C 1
ATOM 1876 O O . GLU A 1 245 ? 15.396 22.640 10.612 1.00 83.62 245 GLU A O 1
ATOM 1881 N N . ASP A 1 246 ? 13.184 22.410 10.925 1.00 79.06 246 ASP A N 1
ATOM 1882 C CA . ASP A 1 246 ? 13.228 21.100 11.580 1.00 79.06 246 ASP A CA 1
ATOM 1883 C C . ASP A 1 246 ? 13.435 19.914 10.617 1.00 79.06 246 ASP A C 1
ATOM 1885 O O . ASP A 1 246 ? 13.534 18.779 11.079 1.00 79.06 246 ASP A O 1
ATOM 1889 N N . GLN A 1 247 ? 13.479 20.160 9.301 1.00 76.69 247 GLN A N 1
ATOM 1890 C CA . GLN A 1 247 ? 13.571 19.164 8.222 1.00 76.69 247 GLN A CA 1
ATOM 1891 C C . GLN A 1 247 ? 12.502 18.058 8.245 1.00 76.69 247 GLN A C 1
ATOM 1893 O O . GLN A 1 247 ? 12.658 17.023 7.602 1.00 76.69 247 GLN A O 1
ATOM 1898 N N . THR A 1 248 ? 11.403 18.251 8.973 1.00 73.75 248 THR A N 1
ATOM 1899 C CA . THR A 1 248 ? 10.344 17.235 9.109 1.00 73.75 248 THR A CA 1
ATOM 1900 C C . THR A 1 248 ? 8.967 17.770 8.766 1.00 73.75 248 THR A C 1
ATOM 1902 O O . THR A 1 248 ? 8.107 16.999 8.348 1.00 73.75 248 THR A O 1
ATOM 1905 N N . THR A 1 249 ? 8.760 19.080 8.894 1.00 79.69 249 THR A N 1
ATOM 1906 C CA . THR A 1 249 ? 7.471 19.712 8.629 1.00 79.69 249 THR A CA 1
ATOM 1907 C C . THR A 1 249 ? 7.446 20.308 7.217 1.00 79.69 249 THR A C 1
ATOM 1909 O O . THR A 1 249 ? 8.259 21.189 6.924 1.00 79.69 249 THR A O 1
ATOM 1912 N N . PRO A 1 250 ? 6.513 19.902 6.336 1.00 85.06 250 PRO A N 1
ATOM 1913 C CA . PRO A 1 250 ? 6.391 20.461 5.002 1.00 85.06 250 PRO A CA 1
ATOM 1914 C C . PRO A 1 250 ? 5.665 21.802 5.074 1.00 85.06 250 PRO A C 1
ATOM 1916 O O . PRO A 1 250 ? 4.666 21.961 5.776 1.00 85.06 250 PRO A O 1
ATOM 1919 N N . GLN A 1 251 ? 6.142 22.766 4.306 1.00 87.25 251 GLN A N 1
ATOM 1920 C CA . GLN A 1 251 ? 5.519 24.065 4.125 1.00 87.25 251 GLN A CA 1
ATOM 1921 C C . GLN A 1 251 ? 5.178 24.236 2.651 1.00 87.25 251 GLN A C 1
ATOM 1923 O O . GLN A 1 251 ? 6.039 24.116 1.781 1.00 87.25 251 GLN A O 1
ATOM 1928 N N . CYS A 1 252 ? 3.909 24.522 2.382 1.00 88.06 252 CYS A N 1
ATOM 1929 C CA . CYS A 1 252 ? 3.422 24.770 1.035 1.00 88.06 252 CYS A CA 1
ATOM 1930 C C . CYS A 1 252 ? 3.431 26.266 0.754 1.00 88.06 252 CYS A C 1
ATOM 1932 O O . CYS A 1 252 ? 2.873 27.048 1.527 1.00 88.06 252 CYS A O 1
ATOM 1934 N N . LEU A 1 253 ? 4.070 26.645 -0.348 1.00 88.31 253 LEU A N 1
ATOM 1935 C CA . LEU A 1 253 ? 4.195 28.024 -0.800 1.00 88.31 253 LEU A CA 1
ATOM 1936 C C . LEU A 1 253 ? 3.594 28.163 -2.197 1.00 88.31 253 LEU A C 1
ATOM 1938 O O . LEU A 1 253 ? 3.799 27.306 -3.057 1.00 88.31 253 LEU A O 1
ATOM 1942 N N . CYS A 1 254 ? 2.856 29.245 -2.434 1.00 86.62 254 CYS A N 1
ATOM 1943 C CA . CYS A 1 254 ? 2.341 29.539 -3.767 1.00 86.62 254 CYS A CA 1
ATOM 1944 C C . CYS A 1 254 ? 3.465 29.859 -4.745 1.00 86.62 254 CYS A C 1
ATOM 1946 O O . CYS A 1 254 ? 4.456 30.505 -4.395 1.00 86.62 254 CYS A O 1
ATOM 1948 N N . LEU A 1 255 ? 3.266 29.452 -5.997 1.00 82.69 255 LEU A N 1
ATOM 1949 C CA . LEU A 1 255 ? 4.089 29.929 -7.099 1.00 82.69 255 LEU A CA 1
ATOM 1950 C C . LEU A 1 255 ? 4.019 31.469 -7.192 1.00 82.69 255 LEU A C 1
ATOM 1952 O O . LEU A 1 255 ? 2.991 32.063 -6.849 1.00 82.69 255 LEU A O 1
ATOM 1956 N N . PRO A 1 256 ? 5.081 32.148 -7.660 1.00 77.81 256 PRO A N 1
ATOM 1957 C CA . PRO A 1 256 ? 5.031 33.588 -7.903 1.00 77.81 256 PRO A CA 1
ATOM 1958 C C . PRO A 1 256 ? 3.846 33.971 -8.805 1.00 77.81 256 PRO A C 1
ATOM 1960 O O . PRO A 1 256 ? 3.619 33.331 -9.827 1.00 77.81 256 PRO A O 1
ATOM 1963 N N . GLY A 1 257 ? 3.082 35.000 -8.424 1.00 73.50 257 GLY A N 1
ATOM 1964 C CA . GLY A 1 257 ? 1.858 35.401 -9.141 1.00 73.50 257 GLY A CA 1
ATOM 1965 C C . GLY A 1 257 ? 0.597 34.608 -8.763 1.00 73.50 257 GLY A C 1
ATOM 1966 O O . GLY A 1 257 ? -0.464 34.822 -9.350 1.00 73.50 257 GLY A O 1
ATOM 1967 N N . PHE A 1 258 ? 0.687 33.718 -7.773 1.00 82.44 258 PHE A N 1
ATOM 1968 C CA . PHE A 1 258 ? -0.451 32.994 -7.215 1.00 82.44 258 PHE A CA 1
ATOM 1969 C C . PHE A 1 258 ? -0.710 33.400 -5.762 1.00 82.44 258 PHE A C 1
ATOM 1971 O O . PHE A 1 258 ? 0.194 33.772 -5.015 1.00 82.44 258 PHE A O 1
ATOM 1978 N N . GLU A 1 259 ? -1.971 33.297 -5.358 1.00 88.69 259 GLU A N 1
ATOM 1979 C CA . GLU A 1 259 ? -2.455 33.551 -4.004 1.00 88.69 259 GLU A CA 1
ATOM 1980 C C . GLU A 1 259 ? -3.092 32.291 -3.425 1.00 88.69 259 GLU A C 1
ATOM 1982 O O . GLU A 1 259 ? -3.677 31.487 -4.153 1.00 88.69 259 GLU A O 1
ATOM 1987 N N . TYR A 1 260 ? -3.022 32.125 -2.103 1.00 89.81 260 TYR A N 1
ATOM 1988 C CA . TYR A 1 260 ? -3.630 30.976 -1.439 1.00 89.81 260 TYR A CA 1
ATOM 1989 C C . TYR A 1 260 ? -5.136 30.915 -1.704 1.00 89.81 260 TYR A C 1
ATOM 1991 O O . TYR A 1 260 ? -5.854 31.917 -1.604 1.00 89.81 260 TYR A O 1
ATOM 1999 N N . ASN A 1 261 ? -5.630 29.708 -1.987 1.00 88.75 261 ASN A N 1
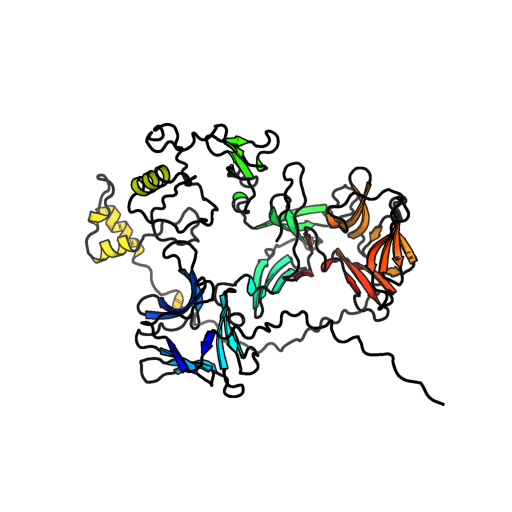ATOM 2000 C CA . ASN A 1 261 ? -7.067 29.451 -2.076 1.00 88.75 261 ASN A CA 1
ATOM 2001 C C . ASN A 1 261 ? -7.761 29.778 -0.750 1.00 88.75 261 ASN A C 1
ATOM 2003 O O . ASN A 1 261 ? -8.819 30.412 -0.731 1.00 88.75 261 ASN A O 1
ATOM 2007 N N . ASN A 1 262 ? -7.115 29.388 0.349 1.00 84.94 262 ASN A N 1
ATOM 2008 C CA . ASN A 1 262 ? -7.554 29.603 1.713 1.00 84.94 262 ASN A CA 1
ATOM 2009 C C . ASN A 1 262 ? -6.398 30.195 2.540 1.00 84.94 262 ASN A C 1
ATOM 2011 O O . ASN A 1 262 ? -5.411 29.502 2.782 1.00 84.94 262 ASN A O 1
ATOM 2015 N N . PRO A 1 263 ? -6.506 31.441 3.033 1.00 83.88 263 PRO A N 1
ATOM 2016 C CA . PRO A 1 263 ? -5.465 32.051 3.864 1.00 83.88 263 PRO A CA 1
ATOM 2017 C C . PRO A 1 263 ? -5.169 31.289 5.165 1.00 83.88 263 PRO A C 1
ATOM 2019 O O . PRO A 1 263 ? -4.115 31.486 5.756 1.00 83.88 263 PRO A O 1
ATOM 2022 N N . ASN A 1 264 ? -6.092 30.434 5.620 1.00 82.12 264 ASN A N 1
ATOM 2023 C CA . ASN A 1 264 ? -5.934 29.639 6.838 1.00 82.12 264 ASN A CA 1
ATOM 2024 C C . ASN A 1 264 ? -5.400 28.220 6.570 1.00 82.12 264 ASN A C 1
ATOM 2026 O O . ASN A 1 264 ? -5.074 27.512 7.519 1.00 82.12 264 ASN A O 1
ATOM 2030 N N . SER A 1 265 ? -5.316 27.794 5.304 1.00 81.12 265 SER A N 1
ATOM 2031 C CA . SER A 1 265 ? -4.794 26.480 4.911 1.00 81.12 265 SER A CA 1
ATOM 2032 C C . SER A 1 265 ? -3.929 26.611 3.661 1.00 81.12 265 SER A C 1
ATOM 2034 O O . SER A 1 265 ? -4.414 26.642 2.531 1.00 81.12 265 SER A O 1
ATOM 2036 N N . HIS A 1 266 ? -2.613 26.646 3.863 1.00 85.44 266 HIS A N 1
ATOM 2037 C CA . HIS A 1 266 ? -1.648 26.725 2.763 1.00 85.44 266 HIS A CA 1
ATOM 2038 C C . HIS A 1 266 ? -1.552 25.416 1.954 1.00 85.44 266 HIS A C 1
ATOM 2040 O O . HIS A 1 266 ? -0.963 25.399 0.877 1.00 85.44 266 HIS A O 1
ATOM 2046 N N . TYR A 1 267 ? -2.136 24.322 2.453 1.00 83.69 267 TYR A N 1
ATOM 2047 C CA . TYR A 1 267 ? -2.160 23.022 1.778 1.00 83.69 267 TYR A CA 1
ATOM 2048 C C . TYR A 1 267 ? -3.228 22.938 0.682 1.00 83.69 267 TYR A C 1
ATOM 2050 O O . TYR A 1 267 ? -3.113 22.095 -0.204 1.00 83.69 267 TYR A O 1
ATOM 2058 N N . ASP A 1 268 ? -4.222 23.832 0.693 1.00 82.94 268 ASP A N 1
ATOM 2059 C CA . ASP A 1 268 ? -5.337 23.848 -0.269 1.00 82.94 268 ASP A CA 1
ATOM 2060 C C . ASP A 1 268 ? -4.898 24.290 -1.682 1.00 82.94 268 ASP A C 1
ATOM 2062 O O . ASP A 1 268 ? -5.700 24.331 -2.620 1.00 82.94 268 ASP A O 1
ATOM 2066 N N . GLY A 1 269 ? -3.620 24.639 -1.845 1.00 86.62 269 GLY A N 1
ATOM 2067 C CA . GLY A 1 269 ? -3.055 25.145 -3.084 1.00 86.62 269 GLY A CA 1
ATOM 2068 C C . GLY A 1 269 ? -3.402 26.608 -3.330 1.00 86.62 269 GLY A C 1
ATOM 2069 O O . GLY A 1 269 ? -3.845 27.345 -2.438 1.00 86.62 269 GLY A O 1
ATOM 2070 N N . CYS A 1 270 ? -3.168 27.033 -4.565 1.00 87.69 270 CYS A N 1
ATOM 2071 C CA . CYS A 1 270 ? -3.190 28.435 -4.937 1.00 87.69 270 CYS A CA 1
ATOM 2072 C C . CYS A 1 270 ? -3.981 28.682 -6.224 1.00 87.69 270 CYS A C 1
ATOM 2074 O O . CYS A 1 270 ? -4.064 27.836 -7.120 1.00 87.69 270 CYS A O 1
ATOM 2076 N N . LYS A 1 271 ? -4.545 29.882 -6.316 1.00 85.56 271 LYS A N 1
ATOM 2077 C CA . LYS A 1 271 ? -5.237 30.425 -7.488 1.00 85.56 271 LYS A CA 1
ATOM 2078 C C . LYS A 1 271 ? -4.428 31.570 -8.074 1.00 85.56 271 LYS A C 1
ATOM 2080 O O . LYS A 1 271 ? -3.624 32.189 -7.380 1.00 85.56 271 LYS A O 1
ATOM 2085 N N . THR A 1 272 ? -4.651 31.866 -9.344 1.00 75.56 272 THR A N 1
ATOM 2086 C CA . THR A 1 272 ? -4.016 33.019 -9.982 1.00 75.56 272 THR A CA 1
ATOM 2087 C C . THR A 1 272 ? -4.502 34.307 -9.314 1.00 75.56 272 THR A C 1
ATOM 2089 O O . THR A 1 272 ? -5.688 34.449 -9.001 1.00 75.56 272 THR A O 1
ATOM 2092 N N . SER A 1 273 ? -3.594 35.257 -9.084 1.00 65.56 273 SER A N 1
ATOM 2093 C CA . SER A 1 273 ? -3.959 36.602 -8.614 1.00 65.56 273 SER A CA 1
ATOM 2094 C C . SER A 1 273 ? -4.292 37.563 -9.764 1.00 65.56 273 SER A C 1
ATOM 2096 O O . SER A 1 273 ? -4.762 38.677 -9.531 1.00 65.56 273 SER A O 1
ATOM 2098 N N . PHE A 1 274 ? -4.104 37.127 -11.015 1.00 61.09 274 PHE A N 1
ATOM 2099 C CA . PHE A 1 274 ? -4.387 37.890 -12.230 1.00 61.09 274 PHE A CA 1
ATOM 2100 C C . PHE A 1 274 ? -5.375 37.163 -13.157 1.00 61.09 274 PHE A C 1
ATOM 2102 O O . PHE A 1 274 ? -5.506 35.936 -13.135 1.00 61.09 274 PHE A O 1
ATOM 2109 N N . ILE A 1 275 ? -6.083 37.945 -13.978 1.00 52.66 275 ILE A N 1
ATOM 2110 C CA . ILE A 1 275 ? -6.884 37.449 -15.103 1.00 52.66 275 ILE A CA 1
ATOM 2111 C C . ILE A 1 275 ? -5.899 37.207 -16.252 1.00 52.66 275 ILE A C 1
ATOM 2113 O O . ILE A 1 275 ? -5.257 38.178 -16.661 1.00 52.66 275 ILE A O 1
ATOM 2117 N N . PRO A 1 276 ? -5.755 35.979 -16.784 1.00 51.06 276 PRO A N 1
ATOM 2118 C CA . PRO A 1 276 ? -4.942 35.752 -17.970 1.00 51.06 276 PRO A CA 1
ATOM 2119 C C . PRO A 1 276 ? -5.451 36.662 -19.090 1.00 51.06 276 PRO A C 1
ATOM 2121 O O . PRO A 1 276 ? -6.628 36.588 -19.461 1.00 51.06 276 PRO A O 1
ATOM 2124 N N . SER A 1 277 ? -4.598 37.551 -19.605 1.00 49.03 277 SER A N 1
ATOM 2125 C CA . SER A 1 277 ? -4.893 38.251 -20.853 1.00 49.03 277 SER A CA 1
ATOM 2126 C C . SER A 1 277 ? -5.095 37.177 -21.912 1.00 49.03 277 SER A C 1
ATOM 2128 O O . SER A 1 277 ? -4.155 36.478 -22.274 1.00 49.03 277 SER A O 1
ATOM 2130 N N . TYR A 1 278 ? -6.342 37.005 -22.350 1.00 51.00 278 TYR A N 1
ATOM 2131 C CA . TYR A 1 278 ? -6.710 36.112 -23.444 1.00 51.00 278 TYR A CA 1
ATOM 2132 C C . TYR A 1 278 ? -5.748 36.354 -24.602 1.00 51.00 278 TYR A C 1
ATOM 2134 O O . TYR A 1 278 ? -5.774 37.457 -25.144 1.00 51.00 278 TYR A O 1
ATOM 2142 N N . CYS A 1 279 ? -4.924 35.353 -24.936 1.00 56.03 279 CYS A N 1
ATOM 2143 C CA . CYS A 1 279 ? -3.964 35.356 -26.039 1.00 56.03 279 CYS A CA 1
ATOM 2144 C C . CYS A 1 279 ? -4.470 36.181 -27.240 1.00 56.03 279 CYS A C 1
ATOM 2146 O O . CYS A 1 279 ? -5.269 35.675 -28.039 1.00 56.03 279 CYS A O 1
ATOM 2148 N N . PRO A 1 280 ? -4.035 37.441 -27.416 1.00 45.62 280 PRO A N 1
ATOM 2149 C CA . PRO A 1 280 ? -4.316 38.182 -28.624 1.00 45.62 280 PRO A CA 1
ATOM 2150 C C . PRO A 1 280 ? -3.117 37.926 -29.522 1.00 45.62 280 PRO A C 1
ATOM 2152 O O . PRO A 1 280 ? -2.032 38.440 -29.266 1.00 45.62 280 PRO A O 1
ATOM 2155 N N . GLY A 1 281 ? -3.291 37.079 -30.535 1.00 48.34 281 GLY A N 1
ATOM 2156 C CA . GLY A 1 281 ? -2.215 36.640 -31.421 1.00 48.34 281 GLY A CA 1
ATOM 2157 C C . GLY A 1 281 ? -1.612 37.757 -32.273 1.00 48.34 281 GLY A C 1
ATOM 2158 O O . GLY A 1 281 ? -1.798 37.711 -33.479 1.00 48.34 281 GLY A O 1
ATOM 2159 N N . ASN A 1 282 ? -0.946 38.740 -31.656 1.00 46.28 282 ASN A N 1
ATOM 2160 C CA . ASN A 1 282 ? -0.025 39.733 -32.222 1.00 46.28 282 ASN A CA 1
ATOM 2161 C C . ASN A 1 282 ? 0.615 40.680 -31.172 1.00 46.28 282 ASN A C 1
ATOM 2163 O O . ASN A 1 282 ? 1.373 41.557 -31.584 1.00 46.28 282 ASN A O 1
ATOM 2167 N N . GLU A 1 283 ? 0.370 40.549 -29.860 1.00 49.16 283 GLU A N 1
ATOM 2168 C CA . GLU A 1 283 ? 1.135 41.307 -28.849 1.00 49.16 283 GLU A CA 1
ATOM 2169 C C . GLU A 1 283 ? 2.034 40.365 -28.030 1.00 49.16 283 GLU A C 1
ATOM 2171 O O . GLU A 1 283 ? 1.520 39.432 -27.412 1.00 49.16 283 GLU A O 1
ATOM 2176 N N . PRO A 1 284 ? 3.369 40.556 -28.045 1.00 45.59 284 PRO A N 1
ATOM 2177 C CA . PRO A 1 284 ? 4.276 39.738 -27.250 1.00 45.59 284 PRO A CA 1
ATOM 2178 C C . PRO A 1 284 ? 3.996 39.963 -25.762 1.00 45.59 284 PRO A C 1
ATOM 2180 O O . PRO A 1 284 ? 3.865 41.110 -25.326 1.00 45.59 284 PRO A O 1
ATOM 2183 N N . ALA A 1 285 ? 3.917 38.873 -24.992 1.00 47.09 285 ALA A N 1
ATOM 2184 C CA . ALA A 1 285 ? 3.886 38.932 -23.534 1.00 47.09 285 ALA A CA 1
ATOM 2185 C C . ALA A 1 285 ? 5.035 39.829 -23.040 1.00 47.09 285 ALA A C 1
ATOM 2187 O O . ALA A 1 285 ? 6.158 39.746 -23.547 1.00 47.09 285 ALA A O 1
ATOM 2188 N N . GLY A 1 286 ? 4.749 40.737 -22.107 1.00 44.84 286 GLY A N 1
ATOM 2189 C CA . GLY A 1 286 ? 5.763 41.651 -21.599 1.00 44.84 286 GLY A CA 1
ATOM 2190 C C . GLY A 1 286 ? 6.858 40.880 -20.859 1.00 44.84 286 GLY A C 1
ATOM 2191 O O . GLY A 1 286 ? 6.581 39.908 -20.165 1.00 44.84 286 GLY A O 1
ATOM 2192 N N . ASP A 1 287 ? 8.098 41.363 -20.937 1.00 42.06 287 ASP A N 1
ATOM 2193 C CA . ASP A 1 287 ? 9.294 40.810 -20.264 1.00 42.06 287 ASP A CA 1
ATOM 2194 C C . ASP A 1 287 ? 9.128 40.653 -18.724 1.00 42.06 287 ASP A C 1
ATOM 2196 O O . ASP A 1 287 ? 9.913 39.989 -18.055 1.00 42.06 287 ASP A O 1
ATOM 2200 N N . ASN A 1 288 ? 8.068 41.237 -18.149 1.00 43.38 288 ASN A N 1
ATOM 2201 C CA . ASN A 1 288 ? 7.730 41.205 -16.724 1.00 43.38 288 ASN A CA 1
ATOM 2202 C C . ASN A 1 288 ? 6.756 40.084 -16.308 1.00 43.38 288 ASN A C 1
ATOM 2204 O O . ASN A 1 288 ? 6.490 39.959 -15.114 1.00 43.38 288 ASN A O 1
ATOM 2208 N N . ASP A 1 289 ? 6.238 39.278 -17.241 1.00 52.38 289 ASP A N 1
ATOM 2209 C CA . ASP A 1 289 ? 5.182 38.289 -16.954 1.00 52.38 289 ASP A CA 1
ATOM 2210 C C . ASP A 1 289 ? 5.717 36.855 -16.762 1.00 52.38 289 ASP A C 1
ATOM 2212 O O . ASP A 1 289 ? 4.945 35.904 -16.647 1.00 52.38 289 ASP A O 1
ATOM 2216 N N . SER A 1 290 ? 7.044 36.674 -16.705 1.00 55.59 290 SER A N 1
ATOM 2217 C CA . SER A 1 290 ? 7.675 35.360 -16.531 1.00 55.59 290 SER A CA 1
ATOM 2218 C C . SER A 1 290 ? 8.507 35.266 -15.248 1.00 55.59 290 SER A C 1
ATOM 2220 O O . SER A 1 290 ? 9.298 36.149 -14.917 1.00 55.59 290 SER A O 1
ATOM 2222 N N . TYR A 1 291 ? 8.355 34.156 -14.520 1.00 61.28 291 TYR A N 1
ATOM 2223 C CA . TYR A 1 291 ? 9.105 33.873 -13.295 1.00 61.28 291 TYR A CA 1
ATOM 2224 C C . TYR A 1 291 ? 9.937 32.601 -13.464 1.00 61.28 291 TYR A C 1
ATOM 2226 O O . TYR A 1 291 ? 9.407 31.509 -13.654 1.00 61.28 291 TYR A O 1
ATOM 2234 N N . THR A 1 292 ? 11.265 32.723 -13.370 1.00 61.38 292 THR A N 1
ATOM 2235 C CA . THR A 1 292 ? 12.163 31.558 -13.396 1.00 61.38 292 THR A CA 1
ATOM 2236 C C . THR A 1 292 ? 12.392 31.035 -11.983 1.00 61.38 292 THR A C 1
ATOM 2238 O O . THR A 1 292 ? 13.041 31.696 -11.171 1.00 61.38 292 THR A O 1
ATOM 2241 N N . MET A 1 293 ? 11.945 29.811 -11.714 1.00 58.31 293 MET A N 1
ATOM 2242 C CA . MET A 1 293 ? 12.309 29.085 -10.497 1.00 58.31 293 MET A CA 1
ATOM 2243 C C . MET A 1 293 ? 13.535 28.196 -10.734 1.00 58.31 293 MET A C 1
ATOM 2245 O O . MET A 1 293 ? 13.703 27.613 -11.806 1.00 58.31 293 MET A O 1
ATOM 2249 N N . LYS A 1 294 ? 14.405 28.090 -9.726 1.00 63.59 294 LYS A N 1
ATOM 2250 C CA . LYS A 1 294 ? 15.580 27.203 -9.725 1.00 63.59 294 LYS A CA 1
ATOM 2251 C C . LYS A 1 294 ? 15.420 26.152 -8.630 1.00 63.59 294 LYS A C 1
ATOM 2253 O O . LYS A 1 294 ? 14.831 26.448 -7.599 1.00 63.59 294 LYS A O 1
ATOM 2258 N N . HIS A 1 295 ? 15.987 24.965 -8.851 1.00 64.00 295 HIS A N 1
ATOM 2259 C CA . HIS A 1 295 ? 15.973 23.846 -7.895 1.00 64.00 295 HIS A CA 1
ATOM 2260 C C . HIS A 1 295 ? 14.563 23.374 -7.495 1.00 64.00 295 HIS A C 1
ATOM 2262 O O . HIS A 1 295 ? 14.342 22.967 -6.362 1.00 64.00 295 HIS A O 1
ATOM 2268 N N . VAL A 1 296 ? 13.613 23.421 -8.433 1.00 62.84 296 VAL A N 1
ATOM 2269 C CA . VAL A 1 296 ? 12.256 22.891 -8.247 1.00 62.84 296 VAL A CA 1
ATOM 2270 C C . VAL A 1 296 ? 12.119 21.598 -9.039 1.00 62.84 296 VAL A C 1
ATOM 2272 O O . VAL A 1 296 ? 12.466 21.549 -10.221 1.00 62.84 296 VAL A O 1
ATOM 2275 N N . VAL A 1 297 ? 11.609 20.558 -8.384 1.00 64.06 297 VAL A N 1
ATOM 2276 C CA . VAL A 1 297 ? 11.227 19.302 -9.031 1.00 64.06 297 VAL A CA 1
ATOM 2277 C C . VAL A 1 297 ? 9.746 19.398 -9.379 1.00 64.06 297 VAL A C 1
ATOM 2279 O O . VAL A 1 297 ? 8.907 19.541 -8.494 1.00 64.06 297 VAL A O 1
ATOM 2282 N N . PHE A 1 298 ? 9.421 19.349 -10.669 1.00 61.72 298 PHE A N 1
ATOM 2283 C CA . PHE A 1 298 ? 8.034 19.317 -11.124 1.00 61.72 298 PHE A CA 1
ATOM 2284 C C . PHE A 1 298 ? 7.530 17.875 -11.141 1.00 61.72 298 PHE A C 1
ATOM 2286 O O . PHE A 1 298 ? 8.141 17.007 -11.761 1.00 61.72 298 PHE A O 1
ATOM 2293 N N . GLU A 1 299 ? 6.400 17.625 -10.479 1.00 55.22 299 GLU A N 1
ATOM 2294 C CA . GLU A 1 299 ? 5.803 16.286 -10.374 1.00 55.22 299 GLU A CA 1
ATOM 2295 C C . GLU A 1 299 ? 4.977 15.884 -11.614 1.00 55.22 299 GLU A C 1
ATOM 2297 O O . GLU A 1 299 ? 4.378 14.809 -11.667 1.00 55.22 299 GLU A O 1
ATOM 2302 N N . THR A 1 300 ? 4.915 16.728 -12.645 1.00 50.41 300 THR A N 1
ATOM 2303 C CA . THR A 1 300 ? 4.042 16.478 -13.792 1.00 50.41 300 THR A CA 1
ATOM 2304 C C . THR A 1 300 ? 4.588 15.364 -14.681 1.00 50.41 300 THR A C 1
ATOM 2306 O O . THR A 1 300 ? 5.611 15.528 -15.347 1.00 50.41 300 THR A O 1
ATOM 2309 N N . ASN A 1 301 ? 3.826 14.272 -14.783 1.00 50.78 301 ASN A N 1
ATOM 2310 C CA . ASN A 1 301 ? 3.751 13.516 -16.029 1.00 50.78 301 ASN A CA 1
ATOM 2311 C C . ASN A 1 301 ? 3.242 14.492 -17.100 1.00 50.78 301 ASN A C 1
ATOM 2313 O O . ASN A 1 301 ? 2.114 14.971 -16.965 1.00 50.78 301 ASN A O 1
ATOM 2317 N N . PRO A 1 302 ? 4.036 14.843 -18.120 1.00 47.47 302 PRO A N 1
ATOM 2318 C CA . PRO A 1 302 ? 3.585 15.788 -19.126 1.00 47.47 302 PRO A CA 1
ATOM 2319 C C . PRO A 1 302 ? 2.369 15.191 -19.848 1.00 47.47 302 PRO A C 1
ATOM 2321 O O . PRO A 1 302 ? 2.424 14.078 -20.368 1.00 47.47 302 PRO A O 1
ATOM 2324 N N . ILE A 1 303 ? 1.253 15.927 -19.846 1.00 41.12 303 ILE A N 1
ATOM 2325 C CA . ILE A 1 303 ? -0.010 15.541 -20.508 1.00 41.12 303 ILE A CA 1
ATOM 2326 C C . ILE A 1 303 ? 0.174 15.506 -22.044 1.00 41.12 303 ILE A C 1
ATOM 2328 O O . ILE A 1 303 ? -0.618 14.897 -22.761 1.00 41.12 303 ILE A O 1
ATOM 2332 N N . ALA A 1 304 ? 1.266 16.090 -22.550 1.00 45.56 304 ALA A N 1
ATOM 2333 C CA . ALA A 1 304 ? 1.649 16.141 -23.955 1.00 45.56 304 ALA A CA 1
ATOM 2334 C C . ALA A 1 304 ? 3.044 15.521 -24.198 1.00 45.56 304 ALA A C 1
ATOM 2336 O O . ALA A 1 304 ? 3.887 15.514 -23.298 1.00 45.56 304 ALA A O 1
ATOM 2337 N N . PRO A 1 305 ? 3.338 15.028 -25.418 1.00 51.12 305 PRO A N 1
ATOM 2338 C CA . PRO A 1 305 ? 4.684 14.593 -25.776 1.00 51.12 305 PRO A CA 1
ATOM 2339 C C . PRO A 1 305 ? 5.679 15.749 -25.609 1.00 51.12 305 PRO A C 1
ATOM 2341 O O . PRO A 1 305 ? 5.511 16.819 -26.196 1.00 51.12 305 PRO A O 1
ATOM 2344 N N . LEU A 1 306 ? 6.728 15.527 -24.814 1.00 53.16 306 LEU A N 1
ATOM 2345 C CA . LEU A 1 306 ? 7.788 16.510 -24.593 1.00 53.16 306 LEU A CA 1
ATOM 2346 C C . LEU A 1 306 ? 8.443 16.894 -25.929 1.00 53.16 306 LEU A C 1
ATOM 2348 O O . LEU A 1 306 ? 9.077 16.066 -26.590 1.00 53.16 306 LEU A O 1
ATOM 2352 N N . LYS A 1 307 ? 8.318 18.167 -26.317 1.00 56.94 307 LYS A N 1
ATOM 2353 C CA . LYS A 1 307 ? 9.051 18.740 -27.451 1.00 56.94 307 LYS A CA 1
ATOM 2354 C C . LYS A 1 307 ? 10.523 18.908 -27.051 1.00 56.94 307 LYS A C 1
ATOM 2356 O O . LYS A 1 307 ? 10.832 19.362 -25.952 1.00 56.94 307 LYS A O 1
ATOM 2361 N N . THR A 1 308 ? 11.442 18.504 -27.927 1.00 56.75 308 THR A N 1
ATOM 2362 C CA . THR A 1 308 ? 12.889 18.615 -27.675 1.00 56.75 308 THR A CA 1
ATOM 2363 C C . THR A 1 308 ? 13.435 19.882 -28.319 1.00 56.75 308 THR A C 1
ATOM 2365 O O . THR A 1 308 ? 13.236 20.098 -29.512 1.00 56.75 308 THR A O 1
ATOM 2368 N N . PHE A 1 309 ? 14.173 20.677 -27.545 1.00 61.75 309 PHE A N 1
ATOM 2369 C CA . PHE A 1 309 ? 14.822 21.902 -28.007 1.00 61.75 309 PHE A CA 1
ATOM 2370 C C . PHE A 1 309 ? 16.322 21.860 -27.710 1.00 61.75 309 PHE A C 1
ATOM 2372 O O . PHE A 1 309 ? 16.753 21.308 -26.698 1.00 61.75 309 PHE A O 1
ATOM 2379 N N . ASN A 1 310 ? 17.122 22.462 -28.593 1.00 63.59 310 ASN A N 1
ATOM 2380 C CA . ASN A 1 310 ? 18.585 22.501 -28.470 1.00 63.59 310 ASN A CA 1
ATOM 2381 C C . ASN A 1 310 ? 19.090 23.661 -27.594 1.00 63.59 310 ASN A C 1
ATOM 2383 O O . ASN A 1 310 ? 20.293 23.786 -27.375 1.00 63.59 310 ASN A O 1
ATOM 2387 N N . SER A 1 311 ? 18.193 24.523 -27.117 1.00 68.81 311 SER A N 1
ATOM 2388 C CA . SER A 1 311 ? 18.512 25.655 -26.251 1.00 68.81 311 SER A CA 1
ATOM 2389 C C . SER A 1 311 ? 17.386 25.903 -25.252 1.00 68.81 311 SER A C 1
ATOM 2391 O O . SER A 1 311 ? 16.225 25.572 -25.504 1.00 68.81 311 SER A O 1
ATOM 2393 N N . LYS A 1 312 ? 17.744 26.509 -24.115 1.00 68.06 312 LYS A N 1
ATOM 2394 C CA . LYS A 1 312 ? 16.784 26.989 -23.117 1.00 68.06 312 LYS A CA 1
ATOM 2395 C C . LYS A 1 312 ? 15.807 27.987 -23.745 1.00 68.06 312 LYS A C 1
ATOM 2397 O O . LYS A 1 312 ? 14.605 27.838 -23.566 1.00 68.06 312 LYS A O 1
ATOM 2402 N N . ASP A 1 313 ? 16.334 28.941 -24.509 1.00 75.00 313 ASP A N 1
ATOM 2403 C CA . ASP A 1 313 ? 15.546 30.021 -25.110 1.00 75.00 313 ASP A CA 1
ATOM 2404 C C . ASP A 1 313 ? 14.552 29.475 -26.140 1.00 75.00 313 ASP A C 1
ATOM 2406 O O . ASP A 1 313 ? 13.386 29.825 -26.099 1.00 75.00 313 ASP A O 1
ATOM 2410 N N . GLY A 1 314 ? 14.946 28.491 -26.959 1.00 73.12 314 GLY A N 1
ATOM 2411 C CA . GLY A 1 314 ? 14.023 27.869 -27.914 1.00 73.12 314 GLY A CA 1
ATOM 2412 C C . GLY A 1 314 ? 12.875 27.096 -27.252 1.00 73.12 314 GLY A C 1
ATOM 2413 O O . GLY A 1 314 ? 11.778 27.042 -27.800 1.00 73.12 314 GLY A O 1
ATOM 2414 N N . CYS A 1 315 ? 13.106 26.516 -26.067 1.00 71.44 315 CYS A N 1
ATOM 2415 C CA . CYS A 1 315 ? 12.045 25.896 -25.266 1.00 71.44 315 CYS A CA 1
ATOM 2416 C C . CYS A 1 315 ? 11.094 26.952 -24.688 1.00 71.44 315 CYS A C 1
ATOM 2418 O O . CYS A 1 315 ? 9.878 26.774 -24.700 1.00 71.44 315 CYS A O 1
ATOM 2420 N N . PHE A 1 316 ? 11.661 28.057 -24.203 1.00 69.88 316 PHE A N 1
ATOM 2421 C CA . PHE A 1 316 ? 10.915 29.169 -23.631 1.00 69.88 316 PHE A CA 1
ATOM 2422 C C . PHE A 1 316 ? 10.046 29.873 -24.685 1.00 69.88 316 PHE A C 1
ATOM 2424 O O . PHE A 1 316 ? 8.841 29.995 -24.486 1.00 69.88 316 PHE A O 1
ATOM 2431 N N . ASP A 1 317 ? 10.618 30.221 -25.839 1.00 72.50 317 ASP A N 1
ATOM 2432 C CA . ASP A 1 317 ? 9.911 30.868 -26.950 1.00 72.50 317 ASP A CA 1
ATOM 2433 C C . ASP A 1 317 ? 8.763 29.993 -27.471 1.00 72.50 317 ASP A C 1
ATOM 2435 O O . ASP A 1 317 ? 7.649 30.471 -27.665 1.00 72.50 317 ASP A O 1
ATOM 2439 N N . SER A 1 318 ? 8.988 28.679 -27.611 1.00 73.81 318 SER A N 1
ATOM 2440 C CA . SER A 1 318 ? 7.926 27.761 -28.037 1.00 73.81 318 SER A CA 1
ATOM 2441 C C . SER A 1 318 ? 6.767 27.672 -27.045 1.00 73.81 318 SER A C 1
ATOM 2443 O O . SER A 1 318 ? 5.667 27.323 -27.468 1.00 73.81 318 SER A O 1
ATOM 2445 N N . CYS A 1 319 ? 7.006 27.898 -25.752 1.00 71.19 319 CYS A N 1
ATOM 2446 C CA . CYS A 1 319 ? 5.940 27.942 -24.756 1.00 71.19 319 CYS A CA 1
ATOM 2447 C C . CYS A 1 319 ? 5.153 29.250 -24.866 1.00 71.19 319 CYS A C 1
ATOM 2449 O O . CYS A 1 319 ? 3.934 29.227 -24.821 1.00 71.19 319 CYS A O 1
ATOM 2451 N N . LEU A 1 320 ? 5.831 30.378 -25.101 1.00 68.69 320 LEU A N 1
ATOM 2452 C CA . LEU A 1 320 ? 5.170 31.672 -25.300 1.00 68.69 320 LEU A CA 1
ATOM 2453 C C . LEU A 1 320 ? 4.276 31.713 -26.551 1.00 68.69 320 LEU A C 1
ATOM 2455 O O . LEU A 1 320 ? 3.296 32.453 -26.581 1.00 68.69 320 LEU A O 1
ATOM 2459 N N . GLU A 1 321 ? 4.608 30.936 -27.583 1.00 71.69 321 GLU A N 1
ATOM 2460 C CA . GLU A 1 321 ? 3.794 30.799 -28.800 1.00 71.69 321 GLU A CA 1
ATOM 2461 C C . GLU A 1 321 ? 2.588 29.853 -28.635 1.00 71.69 321 GLU A C 1
ATOM 2463 O O . GLU A 1 321 ? 1.685 29.851 -29.475 1.00 71.69 321 GLU A O 1
ATOM 2468 N N . ASP A 1 322 ? 2.567 29.041 -27.576 1.00 66.94 322 ASP A N 1
ATOM 2469 C CA . ASP A 1 322 ? 1.544 28.033 -27.315 1.00 66.94 322 ASP A CA 1
ATOM 2470 C C . ASP A 1 322 ? 0.628 28.512 -26.181 1.00 66.94 322 ASP A C 1
ATOM 2472 O O . ASP A 1 322 ? 0.999 28.513 -25.012 1.00 66.94 322 ASP A O 1
ATOM 2476 N N . CYS A 1 323 ? -0.589 28.933 -26.527 1.00 67.12 323 CYS A N 1
ATOM 2477 C CA . CYS A 1 323 ? -1.539 29.500 -25.564 1.00 67.12 323 CYS A CA 1
ATOM 2478 C C . CYS A 1 323 ? -2.022 28.514 -24.495 1.00 67.12 323 CYS A C 1
ATOM 2480 O O . CYS A 1 323 ? -2.593 28.953 -23.497 1.00 67.12 323 CYS A O 1
ATOM 2482 N N . ASP A 1 324 ? -1.792 27.215 -24.696 1.00 65.06 324 ASP A N 1
ATOM 2483 C CA . ASP A 1 324 ? -2.082 26.178 -23.708 1.00 65.06 324 ASP A CA 1
ATOM 2484 C C . ASP A 1 324 ? -0.844 25.851 -22.840 1.00 65.06 324 ASP A C 1
ATOM 2486 O O . ASP A 1 324 ? -0.917 25.017 -21.935 1.00 65.06 324 ASP A O 1
ATOM 2490 N N . CYS A 1 325 ? 0.312 26.482 -23.095 1.00 66.25 325 CYS A N 1
ATOM 2491 C CA . CYS A 1 325 ? 1.527 26.266 -22.317 1.00 66.25 325 CYS A CA 1
ATOM 2492 C C . CYS A 1 325 ? 1.519 27.076 -21.017 1.00 66.25 325 CYS A C 1
ATOM 2494 O O . CYS A 1 325 ? 1.703 28.290 -21.003 1.00 66.25 325 CYS A O 1
ATOM 2496 N N . GLU A 1 326 ? 1.367 26.375 -19.895 1.00 65.62 326 GLU A N 1
ATOM 2497 C CA . GLU A 1 326 ? 1.396 26.984 -18.560 1.00 65.62 326 GLU A CA 1
ATOM 2498 C C . GLU A 1 326 ? 2.815 27.067 -17.969 1.00 65.62 326 GLU A C 1
ATOM 2500 O O . GLU A 1 326 ? 3.099 27.929 -17.137 1.00 65.62 326 GLU A O 1
ATOM 2505 N N . ALA A 1 327 ? 3.722 26.172 -18.379 1.00 68.81 327 ALA A N 1
ATOM 2506 C CA . ALA A 1 327 ? 5.096 26.131 -17.886 1.00 68.81 327 ALA A CA 1
ATOM 2507 C C . ALA A 1 327 ? 6.053 25.443 -18.871 1.00 68.81 327 ALA A C 1
ATOM 2509 O O . ALA A 1 327 ? 5.711 24.448 -19.510 1.00 68.81 327 ALA A O 1
ATOM 2510 N N . ALA A 1 328 ? 7.299 25.922 -18.914 1.00 67.25 328 ALA A N 1
ATOM 2511 C CA . ALA A 1 328 ? 8.393 25.302 -19.656 1.00 67.25 328 ALA A CA 1
ATOM 2512 C C . ALA A 1 328 ? 9.515 24.864 -18.709 1.00 67.25 328 ALA A C 1
ATOM 2514 O O . ALA A 1 328 ? 9.995 25.634 -17.876 1.00 67.25 328 ALA A O 1
ATOM 2515 N N . THR A 1 329 ? 9.984 23.629 -18.874 1.00 65.88 329 THR A N 1
ATOM 2516 C CA . THR A 1 329 ? 11.124 23.090 -18.122 1.00 65.88 329 THR A CA 1
ATOM 2517 C C . THR A 1 329 ? 12.288 22.816 -19.062 1.00 65.88 329 THR A C 1
ATOM 2519 O O . THR A 1 329 ? 12.110 22.196 -20.111 1.00 65.88 329 THR A O 1
ATOM 2522 N N . TYR A 1 330 ? 13.496 23.226 -18.673 1.00 61.66 330 TYR A N 1
ATOM 2523 C CA . TYR A 1 330 ? 14.723 22.920 -19.405 1.00 61.66 330 TYR A CA 1
ATOM 2524 C C . TYR A 1 330 ? 15.673 22.113 -18.522 1.00 61.66 330 TYR A C 1
ATOM 2526 O O . TYR A 1 330 ? 16.140 22.600 -17.492 1.00 61.66 330 TYR A O 1
ATOM 2534 N N . PHE A 1 331 ? 15.984 20.891 -18.947 1.00 55.75 331 PHE A N 1
ATOM 2535 C CA . PHE A 1 331 ? 16.940 20.022 -18.272 1.00 55.75 331 PHE A CA 1
ATOM 2536 C C . PHE A 1 331 ? 18.239 19.971 -19.074 1.00 55.75 331 PHE A C 1
ATOM 2538 O O . PHE A 1 331 ? 18.254 19.553 -20.233 1.00 55.75 331 PHE A O 1
ATOM 2545 N N . LEU A 1 332 ? 19.355 20.354 -18.450 1.00 50.84 332 LEU A N 1
ATOM 2546 C CA . LEU A 1 332 ? 20.673 20.015 -18.978 1.00 50.84 332 LEU A CA 1
ATOM 2547 C C . LEU A 1 332 ? 20.843 18.502 -18.815 1.00 50.84 332 LEU A C 1
ATOM 2549 O O . LEU A 1 332 ? 20.980 18.024 -17.692 1.00 50.84 332 LEU A O 1
ATOM 2553 N N . ARG A 1 333 ? 20.829 17.738 -19.914 1.00 40.88 333 ARG A N 1
ATOM 2554 C CA . ARG A 1 333 ? 21.207 16.317 -19.877 1.00 40.88 333 ARG A CA 1
ATOM 2555 C C . ARG A 1 333 ? 22.668 16.203 -19.418 1.00 40.88 333 ARG A C 1
ATOM 2557 O O . ARG A 1 333 ? 23.585 16.294 -20.230 1.00 40.88 333 ARG A O 1
ATOM 2564 N N . LYS A 1 334 ? 22.883 15.990 -18.122 1.00 36.38 334 LYS A N 1
ATOM 2565 C CA . LYS A 1 334 ? 24.065 15.310 -17.588 1.00 36.38 334 LYS A CA 1
ATOM 2566 C C . LYS A 1 334 ? 23.574 14.002 -16.978 1.00 36.38 334 LYS A C 1
ATOM 2568 O O . LYS A 1 334 ? 22.622 14.010 -16.209 1.00 36.38 334 LYS A O 1
ATOM 2573 N N . ASN A 1 335 ? 24.176 12.907 -17.432 1.00 33.12 335 ASN A N 1
ATOM 2574 C CA . ASN A 1 335 ? 23.888 11.519 -17.073 1.00 33.12 335 ASN A CA 1
ATOM 2575 C C . ASN A 1 335 ? 23.459 11.361 -15.602 1.00 33.12 335 ASN A C 1
ATOM 2577 O O . ASN A 1 335 ? 24.182 11.790 -14.709 1.00 33.12 335 ASN A O 1
ATOM 2581 N N . MET A 1 336 ? 22.289 10.760 -15.374 1.00 34.84 336 MET A N 1
ATOM 2582 C CA . MET A 1 336 ? 21.760 10.467 -14.041 1.00 34.84 336 MET A CA 1
ATOM 2583 C C . MET A 1 336 ? 22.292 9.127 -13.530 1.00 34.84 336 MET A C 1
ATOM 2585 O O . MET A 1 336 ? 22.044 8.098 -14.154 1.00 34.84 336 MET A O 1
ATOM 2589 N N . ASP A 1 337 ? 22.906 9.155 -12.351 1.00 27.66 337 ASP A N 1
ATOM 2590 C CA . ASP A 1 337 ? 22.751 8.104 -11.347 1.00 27.66 337 ASP A CA 1
ATOM 2591 C C . ASP A 1 337 ? 21.848 8.677 -10.237 1.00 27.66 337 ASP A C 1
ATOM 2593 O O . ASP A 1 337 ? 21.971 9.851 -9.885 1.00 27.66 337 ASP A O 1
ATOM 2597 N N . TRP A 1 338 ? 20.878 7.901 -9.750 1.00 32.41 338 TRP A N 1
ATOM 2598 C CA . TRP A 1 338 ? 19.818 8.368 -8.835 1.00 32.41 338 TRP A CA 1
ATOM 2599 C C . TRP A 1 338 ? 20.058 7.962 -7.374 1.00 32.41 338 TRP A C 1
ATOM 2601 O O . TRP A 1 338 ? 19.168 8.093 -6.535 1.00 32.41 338 TRP A O 1
ATOM 2611 N N . LYS A 1 339 ? 21.271 7.507 -7.053 1.00 31.48 339 LYS A N 1
ATOM 2612 C CA . LYS A 1 339 ? 21.748 7.328 -5.679 1.00 31.48 339 LYS A CA 1
ATOM 2613 C C . LYS A 1 339 ? 23.086 8.033 -5.499 1.00 31.48 339 LYS A C 1
ATOM 2615 O O . LYS A 1 339 ? 24.132 7.400 -5.538 1.00 31.48 339 LYS A O 1
ATOM 2620 N N . ALA A 1 340 ? 23.055 9.337 -5.284 1.00 28.48 340 ALA A N 1
ATOM 2621 C CA . ALA A 1 340 ? 24.203 10.026 -4.719 1.00 28.48 340 ALA A CA 1
ATOM 2622 C C . ALA A 1 340 ? 23.716 10.885 -3.555 1.00 28.48 340 ALA A C 1
ATOM 2624 O O . ALA A 1 340 ? 22.893 11.784 -3.737 1.00 28.48 340 ALA A O 1
ATOM 2625 N N . GLU A 1 341 ? 24.199 10.561 -2.356 1.00 31.92 341 GLU A N 1
ATOM 2626 C CA . GLU A 1 341 ? 24.204 11.499 -1.236 1.00 31.92 341 GLU A CA 1
ATOM 2627 C C . GLU A 1 341 ? 24.999 12.767 -1.620 1.00 31.92 341 GLU A C 1
ATOM 2629 O O . GLU A 1 341 ? 25.809 12.719 -2.552 1.00 31.92 341 GLU A O 1
ATOM 2634 N N . PRO A 1 342 ? 24.795 13.907 -0.931 1.00 33.03 342 PRO A N 1
ATOM 2635 C CA . PRO A 1 342 ? 25.249 15.220 -1.401 1.00 33.03 342 PRO A CA 1
ATOM 2636 C C . PRO A 1 342 ? 26.767 15.427 -1.549 1.00 33.03 342 PRO A C 1
ATOM 2638 O O . PRO A 1 342 ? 27.153 16.473 -2.063 1.00 33.03 342 PRO A O 1
ATOM 2641 N N . ASP A 1 343 ? 27.624 14.476 -1.159 1.00 31.12 343 ASP A N 1
ATOM 2642 C CA . ASP A 1 343 ? 29.060 14.737 -0.978 1.00 31.12 343 ASP A CA 1
ATOM 2643 C C . ASP A 1 343 ? 30.035 13.872 -1.806 1.00 31.12 343 ASP A C 1
ATOM 2645 O O . ASP A 1 343 ? 31.247 13.983 -1.614 1.00 31.12 343 ASP A O 1
ATOM 2649 N N . GLU A 1 344 ? 29.590 13.084 -2.794 1.00 31.33 344 GLU A N 1
ATOM 2650 C CA . GLU A 1 344 ? 30.527 12.359 -3.676 1.00 31.33 344 GLU A CA 1
ATOM 2651 C C . GLU A 1 344 ? 30.585 12.917 -5.107 1.00 31.33 344 GLU A C 1
ATOM 2653 O O . GLU A 1 344 ? 29.729 12.705 -5.967 1.00 31.33 344 GLU A O 1
ATOM 2658 N N . MET A 1 345 ? 31.675 13.640 -5.373 1.00 26.95 345 MET A N 1
ATOM 2659 C CA . MET A 1 345 ? 32.099 14.093 -6.694 1.00 26.95 345 MET A CA 1
ATOM 2660 C C . MET A 1 345 ? 32.475 12.888 -7.576 1.00 26.95 345 MET A C 1
ATOM 2662 O O . MET A 1 345 ? 33.609 12.412 -7.542 1.00 26.95 345 MET A O 1
ATOM 2666 N N . ILE A 1 346 ? 31.546 12.411 -8.411 1.00 31.55 346 ILE A N 1
ATOM 2667 C CA . ILE A 1 346 ? 31.839 11.385 -9.423 1.00 31.55 346 ILE A CA 1
ATOM 2668 C C . ILE A 1 346 ? 32.464 12.041 -10.665 1.00 31.55 346 ILE A C 1
ATOM 2670 O O . ILE A 1 346 ? 31.844 12.828 -11.386 1.00 31.55 346 ILE A O 1
ATOM 2674 N N . LEU A 1 347 ? 33.728 11.694 -10.917 1.00 32.56 347 LEU A N 1
ATOM 2675 C CA . LEU A 1 347 ? 34.483 12.028 -12.123 1.00 32.56 347 LEU A CA 1
ATOM 2676 C C . LEU A 1 347 ? 33.843 11.350 -13.345 1.00 32.56 347 LEU A C 1
ATOM 2678 O O . LEU A 1 347 ? 33.940 10.143 -13.528 1.00 32.56 347 LEU A O 1
ATOM 2682 N N . SER A 1 348 ? 33.193 12.145 -14.195 1.00 43.34 348 SER A N 1
ATOM 2683 C CA . SER A 1 348 ? 32.574 11.681 -15.442 1.00 43.34 348 SER A CA 1
ATOM 2684 C C . SER A 1 348 ? 33.585 11.036 -16.406 1.00 43.34 348 SER A C 1
ATOM 2686 O O . SER A 1 348 ? 34.698 11.551 -16.543 1.00 43.34 348 SER A O 1
ATOM 2688 N N . ASP A 1 349 ? 33.150 10.026 -17.173 1.00 42.16 349 ASP A N 1
ATOM 2689 C CA . ASP A 1 349 ? 33.872 9.342 -18.274 1.00 42.16 349 ASP A CA 1
ATOM 2690 C C . ASP A 1 349 ? 34.665 10.268 -19.211 1.00 42.16 349 ASP A C 1
ATOM 2692 O O . ASP A 1 349 ? 35.690 9.898 -19.789 1.00 42.16 349 ASP A O 1
ATOM 2696 N N . TRP A 1 350 ? 34.204 11.506 -19.357 1.00 42.41 350 TRP A N 1
ATOM 2697 C CA . TRP A 1 350 ? 34.847 12.525 -20.171 1.00 42.41 350 TRP A CA 1
ATOM 2698 C C . TRP A 1 350 ? 36.255 12.903 -19.674 1.00 42.41 350 TRP A C 1
ATOM 2700 O O . TRP A 1 350 ? 37.153 13.121 -20.488 1.00 42.41 350 TRP A O 1
ATOM 2710 N N . VAL A 1 351 ? 36.483 12.906 -18.357 1.00 43.81 351 VAL A N 1
ATOM 2711 C CA . VAL A 1 351 ? 37.785 13.230 -17.747 1.00 43.81 351 VAL A CA 1
ATOM 2712 C C . VAL A 1 351 ? 38.798 12.104 -17.987 1.00 43.81 351 VAL A C 1
ATOM 2714 O O . VAL A 1 351 ? 39.925 12.376 -18.405 1.00 43.81 351 VAL A O 1
ATOM 2717 N N . CYS A 1 352 ? 38.380 10.840 -17.834 1.00 41.69 352 CYS A N 1
ATOM 2718 C CA . CYS A 1 352 ? 39.197 9.665 -18.168 1.00 41.69 352 CYS A CA 1
ATOM 2719 C C . CYS A 1 352 ? 39.582 9.635 -19.653 1.00 41.69 352 CYS A C 1
ATOM 2721 O O . CYS A 1 352 ? 40.724 9.330 -20.002 1.00 41.69 352 CYS A O 1
ATOM 2723 N N . LYS A 1 353 ? 38.656 10.015 -20.537 1.00 45.25 353 LYS A N 1
ATOM 2724 C CA . LYS A 1 353 ? 38.911 10.080 -21.979 1.00 45.25 353 LYS A CA 1
ATOM 2725 C C . LYS A 1 353 ? 39.905 11.186 -22.351 1.00 45.25 353 LYS A C 1
ATOM 2727 O O . LYS A 1 353 ? 40.801 10.952 -23.158 1.00 45.25 353 LYS A O 1
ATOM 2732 N N . CYS A 1 354 ? 39.821 12.357 -21.714 1.00 47.16 354 CYS A N 1
ATOM 2733 C CA . CYS A 1 354 ? 40.808 13.429 -21.886 1.00 47.16 354 CYS A CA 1
ATOM 2734 C C . CYS A 1 354 ? 42.207 13.031 -21.380 1.00 47.16 354 CYS A C 1
ATOM 2736 O O . CYS A 1 354 ? 43.195 13.386 -22.021 1.00 47.16 354 CYS A O 1
ATOM 2738 N N . TYR A 1 355 ? 42.308 12.262 -20.288 1.00 49.12 355 TYR A N 1
ATOM 2739 C CA . TYR A 1 355 ? 43.584 11.739 -19.780 1.00 49.12 355 TYR A CA 1
ATOM 2740 C C . TYR A 1 355 ? 44.227 10.721 -20.736 1.00 49.12 355 TYR A C 1
ATOM 2742 O O . TYR A 1 355 ? 45.391 10.875 -21.105 1.00 49.12 355 TYR A O 1
ATOM 2750 N N . LEU A 1 356 ? 43.464 9.717 -21.189 1.00 47.34 356 LEU A N 1
ATOM 2751 C CA . LEU A 1 356 ? 43.953 8.672 -22.103 1.00 47.34 356 LEU A CA 1
ATOM 2752 C C . LEU A 1 356 ? 44.364 9.224 -23.474 1.00 47.34 356 LEU A C 1
ATOM 2754 O O . LEU A 1 356 ? 45.267 8.691 -24.115 1.00 47.34 356 LEU A O 1
ATOM 2758 N N . GLU A 1 357 ? 43.720 10.303 -23.917 1.00 54.94 357 GLU A N 1
ATOM 2759 C CA . GLU A 1 357 ? 44.042 10.981 -25.173 1.00 54.94 357 GLU A CA 1
ATOM 2760 C C . GLU A 1 357 ? 45.124 12.068 -25.030 1.00 54.94 357 GLU A C 1
ATOM 2762 O O . GLU A 1 357 ? 45.478 12.691 -26.032 1.00 54.94 357 GLU A O 1
ATOM 2767 N N . GLY A 1 358 ? 45.643 12.307 -23.817 1.00 50.56 358 GLY A N 1
ATOM 2768 C CA . GLY A 1 358 ? 46.670 13.320 -23.544 1.00 50.56 358 GLY A CA 1
ATOM 2769 C C . GLY A 1 358 ? 46.196 14.765 -23.738 1.00 50.56 358 GLY A C 1
ATOM 2770 O O . GLY A 1 358 ? 47.003 15.617 -24.091 1.00 50.56 358 GLY A O 1
ATOM 2771 N N . LYS A 1 359 ? 44.896 15.026 -23.549 1.00 56.62 359 LYS A N 1
ATOM 2772 C CA . LYS A 1 359 ? 44.212 16.310 -23.803 1.00 56.62 359 LYS A CA 1
ATOM 2773 C C . LYS A 1 359 ? 43.640 16.927 -22.522 1.00 56.62 359 LYS A C 1
ATOM 2775 O O . LYS A 1 359 ? 42.476 17.342 -22.483 1.00 56.62 359 LYS A O 1
ATOM 2780 N N . LEU A 1 360 ? 44.419 16.930 -21.442 1.00 51.91 360 LEU A N 1
ATOM 2781 C CA . LEU A 1 360 ? 43.986 17.444 -20.134 1.00 51.91 360 LEU A CA 1
ATOM 2782 C C . LEU A 1 360 ? 43.742 18.960 -20.145 1.00 51.91 360 LEU A C 1
ATOM 2784 O O . LEU A 1 360 ? 42.931 19.454 -19.365 1.00 51.91 360 LEU A O 1
ATOM 2788 N N . GLU A 1 361 ? 44.352 19.691 -21.081 1.00 50.06 361 GLU A N 1
ATOM 2789 C CA . GLU A 1 361 ? 44.174 21.136 -21.248 1.00 50.06 361 GLU A CA 1
ATOM 2790 C C . GLU A 1 361 ? 42.726 21.555 -21.555 1.00 50.06 361 GLU A C 1
ATOM 2792 O O . GLU A 1 361 ? 42.351 22.705 -21.332 1.00 50.06 361 GLU A O 1
ATOM 2797 N N . LYS A 1 362 ? 41.886 20.624 -22.029 1.00 48.81 362 LYS A N 1
ATOM 2798 C CA . LYS A 1 362 ? 40.470 20.870 -22.353 1.00 48.81 362 LYS A CA 1
ATOM 2799 C C . LYS A 1 362 ? 39.538 20.892 -21.142 1.00 48.81 362 LYS A C 1
ATOM 2801 O O . LYS A 1 362 ? 38.372 21.245 -21.290 1.00 48.81 362 LYS A O 1
ATOM 2806 N N . LEU A 1 363 ? 40.031 20.499 -19.968 1.00 52.34 363 LEU A N 1
ATOM 2807 C CA . LEU A 1 363 ? 39.267 20.483 -18.716 1.00 52.34 363 LEU A CA 1
ATOM 2808 C C . LEU A 1 363 ? 39.388 21.799 -17.932 1.00 52.34 363 LEU A C 1
ATOM 2810 O O . LEU A 1 363 ? 38.792 21.945 -16.867 1.00 52.34 363 LEU A O 1
ATOM 2814 N N . ARG A 1 364 ? 40.150 22.765 -18.457 1.00 48.12 364 ARG A N 1
ATOM 2815 C CA . ARG A 1 364 ? 40.382 24.067 -17.837 1.00 48.12 364 ARG A CA 1
ATOM 2816 C C . ARG A 1 364 ? 39.141 24.950 -17.988 1.00 48.12 364 ARG A C 1
ATOM 2818 O O . ARG A 1 364 ? 38.906 25.520 -19.048 1.00 48.12 364 ARG A O 1
ATOM 2825 N N . LEU A 1 365 ? 38.347 25.041 -16.923 1.00 45.72 365 LEU A N 1
ATOM 2826 C CA . LEU A 1 365 ? 37.213 25.969 -16.830 1.00 45.72 365 LEU A CA 1
ATOM 2827 C C . LEU A 1 365 ? 37.605 27.329 -16.227 1.00 45.72 365 LEU A C 1
ATOM 2829 O O . LEU A 1 365 ? 36.773 28.229 -16.227 1.00 45.72 365 LEU A O 1
ATOM 2833 N N . ASP A 1 366 ? 38.852 27.489 -15.764 1.00 44.03 366 ASP A N 1
ATOM 2834 C CA . ASP A 1 366 ? 39.349 28.747 -15.196 1.00 44.03 366 ASP A CA 1
ATOM 2835 C C . ASP A 1 366 ? 40.860 28.956 -15.441 1.00 44.03 366 ASP A C 1
ATOM 2837 O O . ASP A 1 366 ? 41.637 27.993 -15.492 1.00 44.03 366 ASP A O 1
ATOM 2841 N N . GLU A 1 367 ? 41.297 30.206 -15.626 1.00 43.00 367 GLU A N 1
ATOM 2842 C CA . GLU A 1 367 ? 42.676 30.527 -16.035 1.00 43.00 367 GLU A CA 1
ATOM 2843 C C . GLU A 1 367 ? 43.715 30.470 -14.894 1.00 43.00 367 GLU A C 1
ATOM 2845 O O . GLU A 1 367 ? 44.911 30.454 -15.182 1.00 43.00 367 GLU A O 1
ATOM 2850 N N . ASP A 1 368 ? 43.315 30.283 -13.635 1.00 49.94 368 ASP A N 1
ATOM 2851 C CA . ASP A 1 368 ? 44.232 30.367 -12.481 1.00 49.94 368 ASP A CA 1
ATOM 2852 C C . ASP A 1 368 ? 44.609 29.021 -11.815 1.00 49.94 368 ASP A C 1
ATOM 2854 O O . ASP A 1 368 ? 45.218 29.003 -10.746 1.00 49.94 368 ASP A O 1
ATOM 2858 N N . VAL A 1 369 ? 44.296 27.871 -12.426 1.00 48.53 369 VAL A N 1
ATOM 2859 C CA . VAL A 1 369 ? 44.591 26.545 -11.836 1.00 48.53 369 VAL A CA 1
ATOM 2860 C C . VAL A 1 369 ? 45.937 25.975 -12.323 1.00 48.53 369 VAL A C 1
ATOM 2862 O O . VAL A 1 369 ? 46.130 25.759 -13.522 1.00 48.53 369 VAL A O 1
ATOM 2865 N N . ASP A 1 370 ? 46.856 25.689 -11.388 1.00 55.44 370 ASP A N 1
ATOM 2866 C CA . ASP A 1 370 ? 48.178 25.092 -11.648 1.00 55.44 370 ASP A CA 1
ATOM 2867 C C . ASP A 1 370 ? 48.061 23.626 -12.108 1.00 55.44 370 ASP A C 1
ATOM 2869 O O . ASP A 1 370 ? 47.577 22.736 -11.400 1.00 55.44 370 ASP A O 1
ATOM 2873 N N . MET A 1 371 ? 48.534 23.365 -13.325 1.00 54.72 371 MET A N 1
ATOM 2874 C CA . MET A 1 371 ? 48.389 22.079 -14.004 1.00 54.72 371 MET A CA 1
ATOM 2875 C C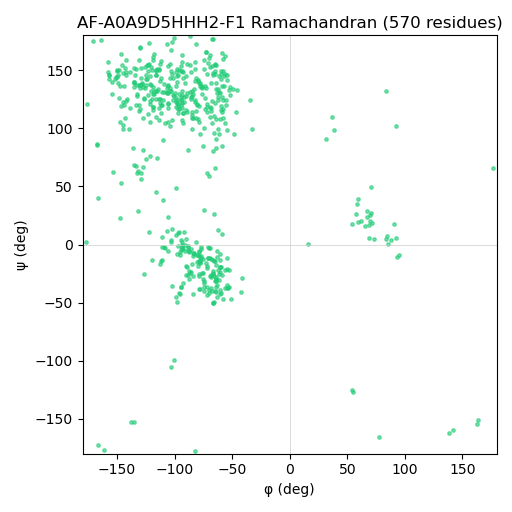 . MET A 1 371 ? 49.249 20.957 -13.429 1.00 54.72 371 MET A C 1
ATOM 2877 O O . MET A 1 371 ? 48.933 19.780 -13.606 1.00 54.72 371 MET A O 1
ATOM 2881 N N . SER A 1 372 ? 50.289 21.305 -12.672 1.00 54.69 372 SER A N 1
ATOM 2882 C CA . SER A 1 372 ? 51.148 20.318 -12.022 1.00 54.69 372 SER A CA 1
ATOM 2883 C C . SER A 1 372 ? 50.480 19.652 -10.808 1.00 54.69 372 SER A C 1
ATOM 2885 O O . SER A 1 372 ? 50.697 18.461 -10.562 1.00 54.69 372 SER A O 1
ATOM 2887 N N . GLU A 1 373 ? 49.607 20.367 -10.086 1.00 52.44 373 GLU A N 1
ATOM 2888 C CA . GLU A 1 373 ? 48.817 19.798 -8.985 1.00 52.44 373 GLU A CA 1
ATOM 2889 C C . GLU A 1 373 ? 47.626 18.980 -9.493 1.00 52.44 373 GLU A C 1
ATOM 2891 O O . GLU A 1 373 ? 47.348 17.900 -8.959 1.00 52.44 373 GLU A O 1
ATOM 2896 N N . PHE A 1 374 ? 46.977 19.440 -10.568 1.00 51.44 374 PHE A N 1
ATOM 2897 C CA . PHE A 1 374 ? 45.850 18.745 -11.192 1.00 51.44 374 PHE A CA 1
ATOM 2898 C C . PHE A 1 374 ? 46.259 17.372 -11.754 1.00 51.44 374 PHE A C 1
ATOM 2900 O O . PHE A 1 374 ? 45.611 16.360 -11.478 1.00 51.44 374 PHE A O 1
ATOM 2907 N N . GLU A 1 375 ? 47.398 17.288 -12.451 1.00 52.66 375 GLU A N 1
ATOM 2908 C CA . GLU A 1 375 ? 47.939 16.007 -12.932 1.00 52.66 375 GLU A CA 1
ATOM 2909 C C . GLU A 1 375 ? 48.333 15.049 -11.795 1.00 52.66 375 GLU A C 1
ATOM 2911 O O . GLU A 1 375 ? 48.241 13.823 -11.945 1.00 52.66 375 GLU A O 1
ATOM 2916 N N . ARG A 1 376 ? 48.770 15.586 -10.646 1.00 52.25 376 ARG A N 1
ATOM 2917 C CA . ARG A 1 376 ? 49.145 14.784 -9.474 1.00 52.25 376 ARG A CA 1
ATOM 2918 C C . ARG A 1 376 ? 47.922 14.145 -8.814 1.00 52.25 376 ARG A C 1
ATOM 2920 O O . ARG A 1 376 ? 47.998 12.976 -8.438 1.00 52.25 376 ARG A O 1
ATOM 2927 N N . ALA A 1 377 ? 46.804 14.869 -8.737 1.00 45.88 377 ALA A N 1
ATOM 2928 C CA . ALA A 1 377 ? 45.540 14.361 -8.200 1.00 45.88 377 ALA A CA 1
ATOM 2929 C C . ALA A 1 377 ? 44.964 13.215 -9.056 1.00 45.88 377 ALA A C 1
ATOM 2931 O O . ALA A 1 377 ? 44.552 12.188 -8.518 1.00 45.88 377 ALA A O 1
ATOM 2932 N N . VAL A 1 378 ? 45.035 13.332 -10.389 1.00 46.75 378 VAL A N 1
ATOM 2933 C CA . VAL A 1 378 ? 44.556 12.291 -11.324 1.00 46.75 378 VAL A CA 1
ATOM 2934 C C . VAL A 1 378 ? 45.428 11.024 -11.273 1.00 46.75 378 VAL A C 1
ATOM 2936 O O . VAL A 1 378 ? 44.916 9.904 -11.303 1.00 46.75 378 VAL A O 1
ATOM 2939 N N . LYS A 1 379 ? 46.752 11.162 -11.111 1.00 43.47 379 LYS A N 1
ATOM 2940 C CA . LYS A 1 379 ? 47.658 10.005 -10.956 1.00 43.47 379 LYS A CA 1
ATOM 2941 C C . LYS A 1 379 ? 47.465 9.250 -9.636 1.00 43.47 379 LYS A C 1
ATOM 2943 O O . LYS A 1 379 ? 47.736 8.051 -9.591 1.00 43.47 379 LYS A O 1
ATOM 2948 N N . GLN A 1 380 ? 47.003 9.916 -8.577 1.00 42.25 380 GLN A N 1
ATOM 2949 C CA . GLN A 1 380 ? 46.843 9.307 -7.253 1.00 42.25 380 GLN A CA 1
ATOM 2950 C C . GLN A 1 380 ? 45.575 8.439 -7.139 1.00 42.25 380 GLN A C 1
ATOM 2952 O O . GLN A 1 380 ? 45.585 7.477 -6.375 1.00 42.25 380 GLN A O 1
ATOM 2957 N N . SER A 1 381 ? 44.533 8.692 -7.946 1.00 39.88 381 SER A N 1
ATOM 2958 C CA . SER A 1 381 ? 43.310 7.864 -7.965 1.00 39.88 381 SER A CA 1
ATOM 2959 C C . SER A 1 381 ? 43.422 6.599 -8.835 1.00 39.88 381 SER A C 1
ATOM 2961 O O . SER A 1 381 ? 42.541 5.747 -8.795 1.00 39.88 381 SER A O 1
ATOM 2963 N N . SER A 1 382 ? 44.504 6.455 -9.610 1.00 40.34 382 SER A N 1
ATOM 2964 C CA . SER A 1 382 ? 44.696 5.359 -10.578 1.00 40.34 382 SER A CA 1
ATOM 2965 C C . SER A 1 382 ? 45.479 4.158 -10.019 1.00 40.34 382 SER A C 1
ATOM 2967 O O . SER A 1 382 ? 45.799 3.234 -10.761 1.00 40.34 382 SER A O 1
ATOM 2969 N N . ASN A 1 383 ? 45.831 4.165 -8.727 1.00 43.41 383 ASN A N 1
ATOM 2970 C CA . ASN A 1 383 ? 46.658 3.128 -8.105 1.00 43.41 383 ASN A CA 1
ATOM 2971 C C . ASN A 1 383 ? 46.112 2.704 -6.728 1.00 43.41 383 ASN A C 1
ATOM 2973 O O . ASN A 1 383 ? 46.621 3.131 -5.694 1.00 43.41 383 ASN A O 1
ATOM 2977 N N . MET A 1 384 ? 45.131 1.793 -6.702 1.00 33.09 384 MET A N 1
ATOM 2978 C CA . MET A 1 384 ? 45.041 0.797 -5.622 1.00 33.09 384 MET A CA 1
ATOM 2979 C C . MET A 1 384 ? 44.294 -0.480 -6.079 1.00 33.09 384 MET A C 1
ATOM 2981 O O . MET A 1 384 ? 43.220 -0.354 -6.663 1.00 33.09 384 MET A O 1
ATOM 2985 N N . PRO A 1 385 ? 44.839 -1.704 -5.875 1.00 47.06 385 PRO A N 1
ATOM 2986 C CA . PRO A 1 385 ? 44.508 -2.872 -6.698 1.00 47.06 385 PRO A CA 1
ATOM 2987 C C . PRO A 1 385 ? 43.738 -3.990 -5.965 1.00 47.06 385 PRO A C 1
ATOM 2989 O O . PRO A 1 385 ? 43.871 -4.160 -4.758 1.00 47.06 385 PRO A O 1
ATOM 2992 N N . LEU A 1 386 ? 42.993 -4.779 -6.753 1.00 44.16 386 LEU A N 1
ATOM 2993 C CA . LEU A 1 386 ? 42.741 -6.242 -6.808 1.00 44.16 386 LEU A CA 1
ATOM 2994 C C . LEU A 1 386 ? 43.083 -7.234 -5.655 1.00 44.16 386 LEU A C 1
ATOM 2996 O O . LEU A 1 386 ? 42.837 -8.427 -5.815 1.00 44.16 386 LEU A O 1
ATOM 3000 N N . PHE A 1 387 ? 43.628 -6.829 -4.508 1.00 42.22 387 PHE A N 1
ATOM 3001 C CA . PHE A 1 387 ? 44.134 -7.737 -3.466 1.00 42.22 387 PHE A CA 1
ATOM 3002 C C . PHE A 1 387 ? 43.067 -8.149 -2.428 1.00 42.22 387 PHE A C 1
ATOM 3004 O O . PHE A 1 387 ? 43.211 -9.184 -1.782 1.00 42.22 387 PHE A O 1
ATOM 3011 N N . LEU A 1 388 ? 41.961 -7.401 -2.297 1.00 39.12 388 LEU A N 1
ATOM 3012 C CA . LEU A 1 388 ? 40.859 -7.745 -1.377 1.00 39.12 388 LEU A CA 1
ATOM 3013 C C . LEU A 1 388 ? 39.918 -8.835 -1.922 1.00 39.12 388 LEU A C 1
ATOM 3015 O O . LEU A 1 388 ? 39.342 -9.595 -1.147 1.00 39.12 388 LEU A O 1
ATOM 3019 N N . LEU A 1 389 ? 39.800 -8.954 -3.247 1.00 44.38 389 LEU A N 1
ATOM 3020 C CA . LEU A 1 389 ? 38.930 -9.938 -3.907 1.00 44.38 389 LEU A CA 1
ATOM 3021 C C . LEU A 1 389 ? 39.453 -11.378 -3.792 1.00 44.38 389 LEU A C 1
ATOM 3023 O O . LEU A 1 389 ? 38.676 -12.323 -3.887 1.00 44.38 389 LEU A O 1
ATOM 3027 N N . PHE A 1 390 ? 40.748 -11.563 -3.522 1.00 42.19 390 PHE A N 1
ATOM 3028 C CA . PHE A 1 390 ? 41.345 -12.893 -3.378 1.00 42.19 390 PHE A CA 1
ATOM 3029 C C . PHE A 1 390 ? 41.197 -13.478 -1.960 1.00 42.19 390 PHE A C 1
ATOM 3031 O O . PHE A 1 390 ? 41.338 -14.685 -1.780 1.00 42.19 390 PHE A O 1
ATOM 3038 N N . LEU A 1 391 ? 40.877 -12.656 -0.949 1.00 35.56 391 LEU A N 1
ATOM 3039 C CA . LEU A 1 391 ? 40.751 -13.104 0.447 1.00 35.56 391 LEU A CA 1
ATOM 3040 C C . LEU A 1 391 ? 39.337 -13.617 0.794 1.00 35.56 391 LEU A C 1
ATOM 3042 O O . LEU A 1 391 ? 39.188 -14.429 1.703 1.00 35.56 391 LEU A O 1
ATOM 3046 N N . LEU A 1 392 ? 38.309 -13.194 0.047 1.00 39.84 392 LEU A N 1
ATOM 3047 C CA . LEU A 1 392 ? 36.910 -13.606 0.248 1.00 39.84 392 LEU A CA 1
ATOM 3048 C C . LEU A 1 392 ? 36.575 -14.984 -0.354 1.00 39.84 392 LEU A C 1
ATOM 3050 O O . LEU A 1 392 ? 35.575 -15.580 0.027 1.00 39.84 392 LEU A O 1
ATOM 3054 N N . MET A 1 393 ? 37.422 -15.535 -1.232 1.00 41.06 393 MET A N 1
ATOM 3055 C CA . MET A 1 393 ? 37.191 -16.856 -1.841 1.00 41.06 393 MET A CA 1
ATOM 3056 C C . MET A 1 393 ? 37.752 -18.046 -1.039 1.00 41.06 393 MET A C 1
ATOM 3058 O O . MET A 1 393 ? 37.576 -19.187 -1.456 1.00 41.06 393 MET A O 1
ATOM 3062 N N . ILE A 1 394 ? 38.426 -17.826 0.100 1.00 45.44 394 ILE A N 1
ATOM 3063 C CA . ILE A 1 394 ? 39.116 -18.908 0.845 1.00 45.44 394 ILE A CA 1
ATOM 3064 C C . ILE A 1 394 ? 38.436 -19.235 2.192 1.00 45.44 394 ILE A C 1
ATOM 3066 O O . ILE A 1 394 ? 38.917 -20.070 2.950 1.00 45.44 394 ILE A O 1
ATOM 3070 N N . LEU A 1 395 ? 37.272 -18.651 2.495 1.00 36.78 395 LEU A N 1
ATOM 3071 C CA . LEU A 1 395 ? 36.528 -18.945 3.728 1.00 36.78 395 LEU A CA 1
ATOM 3072 C C . LEU A 1 395 ? 35.037 -19.173 3.465 1.00 36.78 395 LEU A C 1
ATOM 3074 O O . LEU A 1 395 ? 34.199 -18.406 3.914 1.00 36.78 395 LEU A O 1
ATOM 3078 N N . GLN A 1 396 ? 34.723 -20.268 2.768 1.00 38.59 396 GLN A N 1
ATOM 3079 C CA . GLN A 1 396 ? 33.643 -21.200 3.133 1.00 38.59 396 GLN A CA 1
ATOM 3080 C C . GLN A 1 396 ? 33.634 -22.388 2.159 1.00 38.59 396 GLN A C 1
ATOM 3082 O O . GLN A 1 396 ? 33.467 -22.227 0.953 1.00 38.59 396 GLN A O 1
ATOM 3087 N N . PRO A 1 397 ? 33.794 -23.607 2.692 1.00 40.97 397 PRO A N 1
ATOM 3088 C CA . PRO A 1 397 ? 32.656 -24.509 2.611 1.00 40.97 397 PRO A CA 1
ATOM 3089 C C . PRO A 1 397 ? 32.395 -25.158 3.970 1.00 40.97 397 PRO A C 1
ATOM 3091 O O . PRO A 1 397 ? 33.303 -25.721 4.567 1.00 40.97 397 PRO A O 1
ATOM 3094 N N . LEU A 1 398 ? 31.147 -25.107 4.434 1.00 31.91 398 LEU A N 1
ATOM 3095 C CA . LEU A 1 398 ? 30.480 -26.215 5.127 1.00 31.91 398 LEU A CA 1
ATOM 3096 C C . LEU A 1 398 ? 28.982 -25.870 5.218 1.00 31.91 398 LEU A C 1
ATOM 3098 O O . LEU A 1 398 ? 28.514 -25.275 6.184 1.00 31.91 398 LEU A O 1
ATOM 3102 N N . LEU A 1 399 ? 28.233 -26.212 4.170 1.00 32.78 399 LEU A N 1
ATOM 3103 C CA . LEU A 1 399 ? 26.776 -26.304 4.226 1.00 32.78 399 LEU A CA 1
ATOM 3104 C C . LEU A 1 399 ? 26.428 -27.756 4.566 1.00 32.78 399 LEU A C 1
ATOM 3106 O O . LEU A 1 399 ? 26.693 -28.663 3.778 1.00 32.78 399 LEU A O 1
ATOM 3110 N N . LEU A 1 400 ? 25.856 -27.969 5.750 1.00 37.41 400 LEU A N 1
ATOM 3111 C CA . LEU A 1 400 ? 24.973 -29.104 6.009 1.00 37.41 400 LEU A CA 1
ATOM 3112 C C . LEU A 1 400 ? 23.535 -28.663 5.683 1.00 37.41 400 LEU A C 1
ATOM 3114 O O . LEU A 1 400 ? 23.201 -27.497 5.908 1.00 37.41 400 LEU A O 1
ATOM 3118 N N . PRO A 1 401 ? 22.686 -29.560 5.157 1.00 37.47 401 PRO A N 1
ATOM 3119 C CA . PRO A 1 401 ? 21.309 -29.236 4.815 1.00 37.47 401 PRO A CA 1
ATOM 3120 C C . PRO A 1 401 ? 20.479 -29.050 6.091 1.00 37.47 401 PRO A C 1
ATOM 3122 O O . PRO A 1 401 ? 20.383 -29.961 6.911 1.00 37.47 401 PRO A O 1
ATOM 3125 N N . CYS A 1 402 ? 19.881 -27.869 6.260 1.00 26.69 402 CYS A N 1
ATOM 3126 C CA . CYS A 1 402 ? 18.831 -27.661 7.251 1.00 26.69 402 CYS A CA 1
ATOM 3127 C C . CYS A 1 402 ? 17.526 -28.219 6.673 1.00 26.69 402 CYS A C 1
ATOM 3129 O O . CYS A 1 402 ? 17.086 -27.806 5.599 1.00 26.69 402 CYS A O 1
ATOM 3131 N N . GLU A 1 403 ? 16.963 -29.206 7.360 1.00 33.78 403 GLU A N 1
ATOM 3132 C CA . GLU A 1 403 ? 15.702 -29.844 7.014 1.00 33.78 403 GLU A CA 1
ATOM 3133 C C . GLU A 1 403 ? 14.552 -28.830 7.006 1.00 33.78 403 GLU A C 1
ATOM 3135 O O . GLU A 1 403 ? 14.458 -27.923 7.834 1.00 33.78 403 GLU A O 1
ATOM 3140 N N . THR A 1 404 ? 13.647 -29.021 6.053 1.00 35.66 404 THR A N 1
ATOM 3141 C CA . THR A 1 404 ? 12.394 -28.289 5.914 1.00 35.66 404 THR A CA 1
ATOM 3142 C C . THR A 1 404 ? 11.497 -28.533 7.125 1.00 35.66 404 THR A C 1
ATOM 3144 O O . THR A 1 404 ? 10.788 -29.538 7.192 1.00 35.66 404 THR A O 1
ATOM 3147 N N . ALA A 1 405 ? 11.477 -27.594 8.067 1.00 31.56 405 ALA A N 1
ATOM 3148 C CA . ALA A 1 405 ? 10.383 -27.482 9.017 1.00 31.56 405 ALA A CA 1
ATOM 3149 C C . ALA A 1 405 ? 9.202 -26.804 8.308 1.00 31.56 405 ALA A C 1
ATOM 3151 O O . ALA A 1 405 ? 9.113 -25.581 8.227 1.00 31.56 405 ALA A O 1
ATOM 3152 N N . THR A 1 406 ? 8.276 -27.606 7.782 1.00 32.25 406 THR A N 1
ATOM 3153 C CA . THR A 1 406 ? 6.915 -27.143 7.500 1.00 32.25 406 THR A CA 1
ATOM 3154 C C . THR A 1 406 ? 6.262 -26.776 8.829 1.00 32.25 406 THR A C 1
ATOM 3156 O O . THR A 1 406 ? 5.675 -27.623 9.502 1.00 32.25 406 THR A O 1
ATOM 3159 N N . ALA A 1 407 ? 6.385 -25.514 9.232 1.00 30.52 407 ALA A N 1
ATOM 3160 C CA . ALA A 1 407 ? 5.578 -24.957 10.300 1.00 30.52 407 ALA A CA 1
ATOM 3161 C C . ALA A 1 407 ? 4.173 -24.703 9.743 1.00 30.52 407 ALA A C 1
ATOM 3163 O O . ALA A 1 407 ? 3.831 -23.608 9.308 1.00 30.52 407 ALA A O 1
ATOM 3164 N N . THR A 1 408 ? 3.332 -25.736 9.760 1.00 30.48 408 THR A N 1
ATOM 3165 C CA . THR A 1 408 ? 1.897 -25.502 9.889 1.00 30.48 408 THR A CA 1
ATOM 3166 C C . THR A 1 408 ? 1.708 -24.783 11.217 1.00 30.48 408 THR A C 1
ATOM 3168 O O . THR A 1 408 ? 1.885 -25.392 12.274 1.00 30.48 408 THR A O 1
ATOM 3171 N N . ALA A 1 409 ? 1.393 -23.490 11.180 1.00 32.22 409 ALA A N 1
ATOM 3172 C CA . ALA A 1 409 ? 0.914 -22.772 12.348 1.00 32.22 409 ALA A CA 1
ATOM 3173 C C . ALA A 1 409 ? -0.463 -23.340 12.719 1.00 32.22 409 ALA A C 1
ATOM 3175 O O . ALA A 1 409 ? -1.512 -22.813 12.363 1.00 32.22 409 ALA A O 1
ATOM 3176 N N . THR A 1 410 ? -0.464 -24.475 13.411 1.00 29.06 410 THR A N 1
ATOM 3177 C CA . THR A 1 410 ? -1.596 -24.880 14.226 1.00 29.06 410 THR A CA 1
ATOM 3178 C C . THR A 1 410 ? -1.691 -23.855 15.344 1.00 29.06 410 THR A C 1
ATOM 3180 O O . THR A 1 410 ? -0.807 -23.802 16.199 1.00 29.06 410 THR A O 1
ATOM 3183 N N . ALA A 1 411 ? -2.735 -23.028 15.321 1.00 35.84 411 ALA A N 1
ATOM 3184 C CA . ALA A 1 411 ? -3.136 -22.226 16.467 1.00 35.84 411 ALA A CA 1
ATOM 3185 C C . ALA A 1 411 ? -3.339 -23.173 17.662 1.00 35.84 411 ALA A C 1
ATOM 3187 O O . ALA A 1 411 ? -4.337 -23.889 17.759 1.00 35.84 411 ALA A O 1
ATOM 3188 N N . SER A 1 412 ? -2.331 -23.261 18.526 1.00 31.17 412 SER A N 1
ATOM 3189 C CA . SER A 1 412 ? -2.334 -24.154 19.675 1.00 31.17 412 SER A CA 1
ATOM 3190 C C . SER A 1 412 ? -3.042 -23.479 20.848 1.00 31.17 412 SER A C 1
ATOM 3192 O O . SER A 1 412 ? -2.457 -22.658 21.546 1.00 31.17 412 SER A O 1
ATOM 3194 N N . GLY A 1 413 ? -4.307 -23.857 21.030 1.00 38.28 413 GLY A N 1
ATOM 3195 C CA . GLY A 1 413 ? -5.007 -24.053 22.305 1.00 38.28 413 GLY A CA 1
ATOM 3196 C C . GLY A 1 413 ? -4.625 -23.197 23.517 1.00 38.28 413 GLY A C 1
ATOM 3197 O O . GLY A 1 413 ? -3.864 -23.628 24.378 1.00 38.28 413 GLY A O 1
ATOM 3198 N N . SER A 1 414 ? -5.316 -22.073 23.655 1.00 39.69 414 SER A N 1
ATOM 3199 C CA . SER A 1 414 ? -5.808 -21.494 24.911 1.00 39.69 414 SER A CA 1
ATOM 3200 C C . SER A 1 414 ? -7.178 -20.899 24.566 1.00 39.69 414 SER A C 1
ATOM 3202 O O . SER A 1 414 ? -7.361 -20.505 23.419 1.00 39.69 414 SER A O 1
ATOM 3204 N N . ASP A 1 415 ? -8.165 -20.900 25.466 1.00 53.94 415 ASP A N 1
ATOM 3205 C CA . ASP A 1 415 ? -9.540 -20.443 25.184 1.00 53.94 415 ASP A CA 1
ATOM 3206 C C . ASP A 1 415 ? -9.580 -18.963 24.722 1.00 53.94 415 ASP A C 1
ATOM 3208 O O . ASP A 1 415 ? -9.846 -18.042 25.495 1.00 53.94 415 ASP A O 1
ATOM 3212 N N . ASP A 1 416 ? -9.365 -18.730 23.426 1.00 67.44 416 ASP A N 1
ATOM 3213 C CA . ASP A 1 416 ? -9.435 -17.440 22.719 1.00 67.44 416 ASP A CA 1
ATOM 3214 C C . ASP A 1 416 ? -10.893 -16.986 22.514 1.00 67.44 416 ASP A C 1
ATOM 3216 O O . ASP A 1 416 ? -11.253 -16.333 21.544 1.00 67.44 416 ASP A O 1
ATOM 3220 N N . CYS A 1 417 ? -11.782 -17.375 23.422 1.00 80.81 417 CYS A N 1
ATOM 3221 C CA . CYS A 1 417 ? -13.226 -17.209 23.332 1.00 80.81 417 CYS A CA 1
ATOM 3222 C C . CYS A 1 417 ? -13.738 -16.532 24.606 1.00 80.81 417 CYS A C 1
ATOM 3224 O O . CYS A 1 417 ? -14.419 -17.140 25.434 1.00 80.81 417 CYS A O 1
ATOM 3226 N N . GLN A 1 418 ? -13.351 -15.270 24.787 1.00 87.81 418 GLN A N 1
ATOM 3227 C CA . GLN A 1 418 ? -13.618 -14.511 26.013 1.00 87.81 418 GLN A CA 1
ATOM 3228 C C . GLN A 1 418 ? -15.020 -13.876 26.020 1.00 87.81 418 GLN A C 1
ATOM 3230 O O . GLN A 1 418 ? -15.616 -13.686 27.080 1.00 87.81 418 GLN A O 1
ATOM 3235 N N . ILE A 1 419 ? -15.584 -13.580 24.844 1.00 92.94 419 ILE A N 1
ATOM 3236 C CA . ILE A 1 419 ? -16.823 -12.806 24.689 1.00 92.94 419 ILE A CA 1
ATOM 3237 C C . ILE A 1 419 ? -17.908 -13.713 24.112 1.00 92.94 419 ILE A C 1
ATOM 3239 O O . ILE A 1 419 ? -17.865 -14.083 22.942 1.00 92.94 419 ILE A O 1
ATOM 3243 N N . ARG A 1 420 ? -18.891 -14.104 24.926 1.00 92.50 420 ARG A N 1
ATOM 3244 C CA . ARG A 1 420 ? -19.971 -15.009 24.494 1.00 92.50 420 ARG A CA 1
ATOM 3245 C C . ARG A 1 420 ? -21.080 -14.262 23.757 1.00 92.50 420 ARG A C 1
ATOM 3247 O O . ARG A 1 420 ? -21.366 -13.112 24.062 1.00 92.50 420 ARG A O 1
ATOM 3254 N N . THR A 1 421 ? -21.773 -14.937 22.843 1.00 92.25 421 THR A N 1
ATOM 3255 C CA . THR A 1 421 ? -23.001 -14.395 22.238 1.00 92.25 421 THR A CA 1
ATOM 3256 C C . THR A 1 421 ? -24.024 -13.986 23.303 1.00 92.25 421 THR A C 1
ATOM 3258 O O . THR A 1 421 ? -24.196 -14.682 24.305 1.00 92.25 421 THR A O 1
ATOM 3261 N N . GLY A 1 422 ? -24.727 -12.882 23.066 1.00 90.62 422 GLY A N 1
ATOM 3262 C CA . GLY A 1 422 ? -25.662 -12.248 23.996 1.00 90.62 422 GLY A CA 1
ATOM 3263 C C . GLY A 1 422 ? -25.040 -11.126 24.832 1.00 90.62 422 GLY A C 1
ATOM 3264 O O . GLY A 1 422 ? -25.772 -10.402 25.503 1.00 90.62 422 GLY A O 1
ATOM 3265 N N . THR A 1 423 ? -23.716 -10.940 24.794 1.00 92.50 423 THR A N 1
ATOM 3266 C CA . THR A 1 423 ? -23.058 -9.800 25.449 1.00 92.50 423 THR A CA 1
ATOM 3267 C C . THR A 1 423 ? -23.330 -8.494 24.710 1.00 92.50 423 THR A C 1
ATOM 3269 O O . THR A 1 423 ? -23.418 -8.473 23.479 1.00 92.50 423 THR A O 1
ATOM 3272 N N . ILE A 1 424 ? -23.419 -7.397 25.466 1.00 92.50 424 ILE A N 1
ATOM 3273 C CA . ILE A 1 424 ? -23.746 -6.061 24.962 1.00 92.50 424 ILE A CA 1
ATOM 3274 C C . ILE A 1 424 ? -22.760 -5.043 25.546 1.00 92.50 424 ILE A C 1
ATOM 3276 O O . ILE A 1 424 ? -22.473 -5.086 26.743 1.00 92.50 424 ILE A O 1
ATOM 3280 N N . LEU A 1 425 ? -22.280 -4.125 24.709 1.00 93.38 425 LEU A N 1
ATOM 3281 C CA . LEU A 1 425 ? -21.586 -2.906 25.110 1.00 93.38 425 LEU A CA 1
ATOM 3282 C C . LEU A 1 425 ? -22.515 -1.696 24.989 1.00 93.38 425 LEU A C 1
ATOM 3284 O O . LEU A 1 425 ? -23.380 -1.645 24.110 1.00 93.38 425 LEU A O 1
ATOM 3288 N N . SER A 1 426 ? -22.297 -0.708 25.853 1.00 90.62 426 SER A N 1
ATOM 3289 C CA . SER A 1 426 ? -23.003 0.575 25.845 1.00 90.62 426 SER A CA 1
ATOM 3290 C C . SER A 1 426 ? -22.052 1.706 26.253 1.00 90.62 426 SER A C 1
ATOM 3292 O O . SER A 1 426 ? -21.339 1.542 27.248 1.00 90.62 426 SER A O 1
ATOM 3294 N N . PRO A 1 427 ? -22.070 2.869 25.574 1.00 87.12 427 PRO A N 1
ATOM 3295 C CA . PRO A 1 427 ? -21.254 4.024 25.949 1.00 87.12 427 PRO A CA 1
ATOM 3296 C C . PRO A 1 427 ? -21.577 4.564 27.348 1.00 87.12 427 PRO A C 1
ATOM 3298 O O . PRO A 1 427 ? -20.712 5.096 28.036 1.00 87.12 427 PRO A O 1
ATOM 3301 N N . SER A 1 428 ? -22.834 4.433 27.783 1.00 81.25 428 SER A N 1
ATOM 3302 C CA . SER A 1 428 ? -23.341 5.019 29.031 1.00 81.25 428 SER A CA 1
ATOM 3303 C C . SER A 1 428 ? -22.821 4.361 30.314 1.00 81.25 428 SER A C 1
ATOM 3305 O O . SER A 1 428 ? -23.008 4.913 31.399 1.00 81.25 428 SER A O 1
ATOM 3307 N N . ASN A 1 429 ? -22.165 3.202 30.218 1.00 76.19 429 ASN A N 1
ATOM 3308 C CA . ASN A 1 429 ? -21.597 2.497 31.359 1.00 76.19 429 ASN A CA 1
ATOM 3309 C C . ASN A 1 429 ? -20.122 2.178 31.095 1.00 76.19 429 ASN A C 1
ATOM 3311 O O . ASN A 1 429 ? -19.806 1.285 30.315 1.00 76.19 429 ASN A O 1
ATOM 3315 N N . SER A 1 430 ? -19.225 2.869 31.800 1.00 68.44 430 SER A N 1
ATOM 3316 C CA . SER A 1 430 ? -17.769 2.733 31.646 1.00 68.44 430 SER A CA 1
ATOM 3317 C C . SER A 1 430 ? -17.235 1.326 31.935 1.00 68.44 430 SER A C 1
ATOM 3319 O O . SER A 1 430 ? -16.187 0.954 31.422 1.00 68.44 430 SER A O 1
ATOM 3321 N N . SER A 1 431 ? -17.952 0.516 32.722 1.00 70.56 431 SER A N 1
ATOM 3322 C CA . SER A 1 431 ? -17.582 -0.888 32.973 1.00 70.56 431 SER A CA 1
ATOM 3323 C C . SER A 1 431 ? -17.963 -1.841 31.832 1.00 70.56 431 SER A C 1
ATOM 3325 O O . SER A 1 431 ? -17.481 -2.969 31.789 1.00 70.56 431 SER A O 1
ATOM 3327 N N . SER A 1 432 ? -18.814 -1.394 30.904 1.00 78.69 432 SER A N 1
ATOM 3328 C CA . SER A 1 432 ? -19.292 -2.155 29.745 1.00 78.69 432 SER A CA 1
ATOM 3329 C C . SER A 1 432 ? -19.190 -1.343 28.451 1.00 78.69 432 SER A C 1
ATOM 3331 O O . SER A 1 432 ? -20.006 -1.520 27.547 1.00 78.69 432 SER A O 1
ATOM 3333 N N . SER A 1 433 ? -18.238 -0.412 28.370 1.00 86.12 433 SER A N 1
ATOM 3334 C CA . SER A 1 433 ? -17.992 0.367 27.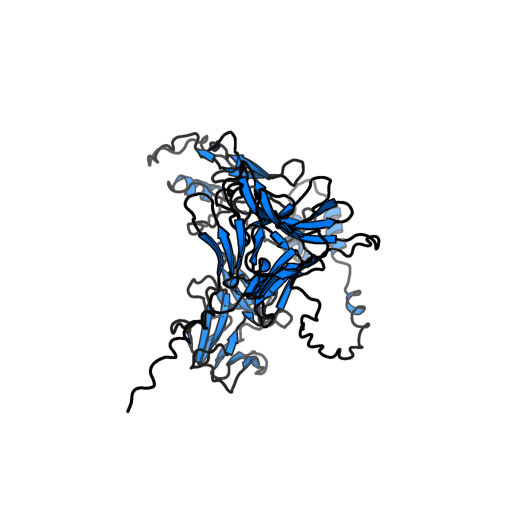154 1.00 86.12 433 SER A CA 1
ATOM 3335 C C . SER A 1 433 ? -17.047 -0.358 26.199 1.00 86.12 433 SER A C 1
ATOM 3337 O O . SER A 1 433 ? -17.102 -0.097 25.001 1.00 86.12 433 SER A O 1
ATOM 3339 N N . SER A 1 434 ? -16.216 -1.282 26.703 1.00 92.06 434 SER A N 1
ATOM 3340 C CA . SER A 1 434 ? -15.207 -1.992 25.912 1.00 92.06 434 SER A CA 1
ATOM 3341 C C . SER A 1 434 ? -15.006 -3.444 26.356 1.00 92.06 434 SER A C 1
ATOM 3343 O O . SER A 1 434 ? -15.098 -3.767 27.541 1.00 92.06 434 SER A O 1
ATOM 3345 N N . TRP A 1 435 ? -14.682 -4.311 25.398 1.00 93.38 435 TRP A N 1
ATOM 3346 C CA . TRP A 1 435 ? -14.118 -5.637 25.623 1.00 93.38 435 TRP A CA 1
ATOM 3347 C C . TRP A 1 435 ? -12.594 -5.565 25.541 1.00 93.38 435 TRP A C 1
ATOM 3349 O O . TRP A 1 435 ? -12.042 -5.113 24.537 1.00 93.38 435 TRP A O 1
ATOM 3359 N N . PHE A 1 436 ? -11.915 -6.009 26.595 1.00 91.38 436 PHE A N 1
ATOM 3360 C CA . PHE A 1 436 ? -10.463 -5.905 26.713 1.00 91.38 436 PHE A CA 1
ATOM 3361 C C . PHE A 1 436 ? -9.756 -7.193 26.315 1.00 91.38 436 PHE A C 1
ATOM 3363 O O . PHE A 1 436 ? -10.292 -8.290 26.489 1.00 91.38 436 PHE A O 1
ATOM 3370 N N . SER A 1 437 ? -8.532 -7.048 25.814 1.00 91.62 437 SER A N 1
ATOM 3371 C CA . SER A 1 437 ? -7.641 -8.182 25.610 1.00 91.62 437 SER A CA 1
ATOM 3372 C C . SER A 1 437 ? -7.162 -8.781 26.940 1.00 91.62 437 SER A C 1
ATOM 3374 O O . SER A 1 437 ? -7.251 -8.106 27.970 1.00 91.62 437 SER A O 1
ATOM 3376 N N . PRO A 1 438 ? -6.630 -10.020 26.965 1.00 89.25 438 PRO A N 1
ATOM 3377 C CA . PRO A 1 438 ? -6.129 -10.641 28.194 1.00 89.25 438 PRO A CA 1
ATOM 3378 C C . PRO A 1 438 ? -5.088 -9.801 28.950 1.00 89.25 438 PRO A C 1
ATOM 3380 O O . PRO A 1 438 ? -5.095 -9.787 30.181 1.00 89.25 438 PRO A O 1
ATOM 3383 N N . SER A 1 439 ? -4.229 -9.055 28.244 1.00 84.75 439 SER A N 1
ATOM 3384 C CA . SER A 1 439 ? -3.283 -8.118 28.873 1.00 84.75 439 SER A CA 1
ATOM 3385 C C . SER A 1 439 ? -3.919 -6.818 29.383 1.00 84.75 439 SER A C 1
ATOM 3387 O O . SER A 1 439 ? -3.255 -6.052 30.082 1.00 84.75 439 SER A O 1
ATOM 3389 N N . GLY A 1 440 ? -5.168 -6.527 29.008 1.00 84.81 440 GLY A N 1
ATOM 3390 C CA . GLY A 1 440 ? -5.865 -5.270 29.294 1.00 84.81 440 GLY A CA 1
ATOM 3391 C C . GLY A 1 440 ? -5.375 -4.070 28.476 1.00 84.81 440 GLY A C 1
ATOM 3392 O O . GLY A 1 440 ? -5.816 -2.948 28.715 1.00 84.81 440 GLY A O 1
ATOM 3393 N N . ARG A 1 441 ? -4.449 -4.271 27.528 1.00 82.25 441 ARG A N 1
ATOM 3394 C CA . ARG A 1 441 ? -3.792 -3.173 26.797 1.00 82.25 441 ARG A CA 1
ATOM 3395 C C . ARG A 1 441 ? -4.551 -2.703 25.571 1.00 82.25 441 ARG A C 1
ATOM 3397 O O . ARG A 1 441 ? -4.363 -1.555 25.172 1.00 82.25 441 ARG A O 1
ATOM 3404 N N . PHE A 1 442 ? -5.382 -3.574 25.009 1.00 88.94 442 PHE A N 1
ATOM 3405 C CA . PHE A 1 442 ? -6.278 -3.263 23.907 1.00 88.94 442 PHE A CA 1
ATOM 3406 C C . PHE A 1 442 ? -7.721 -3.333 24.387 1.00 88.94 442 PHE A C 1
ATOM 3408 O O . PHE A 1 442 ? -8.077 -4.230 25.155 1.00 88.94 442 PHE A O 1
ATOM 3415 N N . GLY A 1 443 ? -8.549 -2.405 23.918 1.00 91.38 443 GLY A N 1
ATOM 3416 C CA . GLY A 1 443 ? -9.981 -2.392 24.185 1.00 91.38 443 GLY A CA 1
ATOM 3417 C C . GLY A 1 443 ? -10.757 -2.142 22.903 1.00 91.38 443 GLY A C 1
ATOM 3418 O O . GLY A 1 443 ? -10.575 -1.098 22.287 1.00 91.38 443 GLY A O 1
ATOM 3419 N N . PHE A 1 444 ? -11.622 -3.083 22.527 1.00 94.31 444 PHE A N 1
ATOM 3420 C CA . PHE A 1 444 ? -12.601 -2.910 21.456 1.00 94.31 444 PHE A CA 1
ATOM 3421 C C . PHE A 1 444 ? -13.914 -2.401 22.050 1.00 94.31 444 PHE A C 1
ATOM 3423 O O . PHE A 1 444 ? -14.489 -3.061 22.918 1.00 94.31 444 PHE A O 1
ATOM 3430 N N . GLY A 1 445 ? -14.418 -1.255 21.600 1.00 93.31 445 GLY A N 1
ATOM 3431 C CA . GLY A 1 445 ? -15.719 -0.760 22.042 1.00 93.31 445 GLY A CA 1
ATOM 3432 C C . GLY A 1 445 ? -15.967 0.711 21.745 1.00 93.31 445 GLY A C 1
ATOM 3433 O O . GLY A 1 445 ? -15.471 1.245 20.758 1.00 93.31 445 GLY A O 1
ATOM 3434 N N . PHE A 1 446 ? -16.778 1.347 22.591 1.00 92.31 446 PHE A N 1
ATOM 3435 C CA . PHE A 1 446 ? -17.160 2.749 22.457 1.00 92.31 446 PHE A CA 1
ATOM 3436 C C . PHE A 1 446 ? -16.113 3.683 23.059 1.00 92.31 446 PHE A C 1
ATOM 3438 O O . PHE A 1 446 ? -15.750 3.549 24.232 1.00 92.31 446 PHE A O 1
ATOM 3445 N N . HIS A 1 447 ? -15.703 4.680 22.278 1.00 88.44 447 HIS A N 1
ATOM 3446 C CA . HIS A 1 447 ? -14.734 5.697 22.675 1.00 88.44 447 HIS A CA 1
ATOM 3447 C C . HIS A 1 447 ? -15.271 7.103 22.376 1.00 88.44 447 HIS A C 1
ATOM 3449 O O . HIS A 1 447 ? -15.878 7.281 21.321 1.00 88.44 447 HIS A O 1
ATOM 3455 N N . PRO A 1 448 ? -15.105 8.089 23.280 1.00 87.62 448 PRO A N 1
ATOM 3456 C CA . PRO A 1 448 ? -15.593 9.449 23.053 1.00 87.62 448 PRO A CA 1
ATOM 3457 C C . PRO A 1 448 ? -14.926 10.108 21.839 1.00 87.62 448 PRO A C 1
ATOM 3459 O O . PRO A 1 448 ? -13.701 10.082 21.729 1.00 87.62 448 PRO A O 1
ATOM 3462 N N . GLU A 1 449 ? -15.720 10.741 20.978 1.00 84.94 449 GLU A N 1
ATOM 3463 C CA . GLU A 1 449 ? -15.244 11.569 19.865 1.00 84.94 449 GLU A CA 1
ATOM 3464 C C . GLU A 1 449 ? -16.221 12.730 19.628 1.00 84.94 449 GLU A C 1
ATOM 3466 O O . GLU A 1 449 ? -17.406 12.520 19.354 1.00 84.94 449 GLU A O 1
ATOM 3471 N N . GLY A 1 450 ? -15.733 13.967 19.769 1.00 83.50 450 GLY A N 1
ATOM 3472 C CA . GLY A 1 450 ? -16.584 15.159 19.749 1.00 83.50 450 GLY A CA 1
ATOM 3473 C C . GLY A 1 450 ? -17.705 15.076 20.793 1.00 83.50 450 GLY A C 1
ATOM 3474 O O . GLY A 1 450 ? -17.448 14.809 21.966 1.00 83.50 450 GLY A O 1
ATOM 3475 N N . ASP A 1 451 ? -18.948 15.268 20.347 1.00 85.06 451 ASP A N 1
ATOM 3476 C CA . ASP A 1 451 ? -20.155 15.187 21.185 1.00 85.06 451 ASP A CA 1
ATOM 3477 C C . ASP A 1 451 ? -20.772 13.770 21.250 1.00 85.06 451 ASP A C 1
ATOM 3479 O O . ASP A 1 451 ? -21.850 13.581 21.824 1.00 85.06 451 ASP A O 1
ATOM 3483 N N . GLY A 1 452 ? -20.124 12.764 20.652 1.00 89.94 452 GLY A N 1
ATOM 3484 C CA . GLY A 1 452 ? -20.628 11.394 20.567 1.00 89.94 452 GLY A CA 1
ATOM 3485 C C . GLY A 1 452 ? -19.561 10.334 20.829 1.00 89.94 452 GLY A C 1
ATOM 3486 O O . GLY A 1 452 ? -18.605 10.549 21.577 1.00 89.94 452 GLY A O 1
ATOM 3487 N N . PHE A 1 453 ? -19.764 9.152 20.248 1.00 89.81 453 PHE A N 1
ATOM 3488 C CA . PHE A 1 453 ? -18.886 7.997 20.417 1.00 89.81 453 PHE A CA 1
ATOM 3489 C C . PHE A 1 453 ? -18.581 7.321 19.085 1.00 89.81 453 PHE A C 1
ATOM 3491 O O . PHE A 1 453 ? -19.450 7.195 18.226 1.00 89.81 453 PHE A O 1
ATOM 3498 N N . ILE A 1 454 ? -17.374 6.793 18.949 1.00 90.06 454 ILE A N 1
ATOM 3499 C CA . ILE A 1 454 ? -17.000 5.874 17.873 1.00 90.06 454 ILE A CA 1
ATOM 3500 C C . ILE A 1 454 ? -16.882 4.453 18.401 1.00 90.06 454 ILE A C 1
ATOM 3502 O O . ILE A 1 454 ? -16.583 4.243 19.576 1.00 90.06 454 ILE A O 1
ATOM 3506 N N . VAL A 1 455 ? -17.093 3.476 17.519 1.00 92.44 455 VAL A N 1
ATOM 3507 C CA . VAL A 1 455 ? -16.726 2.081 17.776 1.00 92.44 455 VAL A CA 1
ATOM 3508 C C . VAL A 1 455 ? -15.345 1.841 17.185 1.00 92.44 455 VAL A C 1
ATOM 3510 O O . VAL A 1 455 ? -15.148 2.013 15.980 1.00 92.44 455 VAL A O 1
ATOM 3513 N N . GLY A 1 456 ? -14.392 1.454 18.025 1.00 93.69 456 GLY A N 1
ATOM 3514 C CA . GLY A 1 456 ? -13.011 1.273 17.603 1.00 93.69 456 GLY A CA 1
ATOM 3515 C C . GLY A 1 456 ? -12.185 0.426 18.558 1.00 93.69 456 GLY A C 1
ATOM 3516 O O . GLY A 1 456 ? -12.695 -0.102 19.545 1.00 93.69 456 GLY A O 1
ATOM 3517 N N . ILE A 1 457 ? -10.901 0.299 18.228 1.00 93.62 457 ILE A N 1
ATOM 3518 C CA . ILE A 1 457 ? -9.890 -0.323 19.078 1.00 93.62 457 ILE A CA 1
ATOM 3519 C C . ILE A 1 457 ? -8.899 0.752 19.497 1.00 93.62 457 ILE A C 1
ATOM 3521 O O . ILE A 1 457 ? -8.186 1.316 18.662 1.00 93.62 457 ILE A O 1
ATOM 3525 N N . LEU A 1 458 ? -8.832 0.995 20.802 1.00 89.25 458 LEU A N 1
ATOM 3526 C CA . LEU A 1 458 ? -7.751 1.759 21.412 1.00 89.25 458 LEU A CA 1
ATOM 3527 C C . LEU A 1 458 ? -6.692 0.810 21.970 1.00 89.25 458 LEU A C 1
ATOM 3529 O O . LEU A 1 458 ? -7.018 -0.247 22.522 1.00 89.25 458 LEU A O 1
ATOM 3533 N N . PHE A 1 459 ? -5.431 1.228 21.900 1.00 80.88 459 PHE A N 1
ATOM 3534 C CA . PHE A 1 459 ? -4.363 0.640 22.702 1.00 80.88 459 PHE A CA 1
ATOM 3535 C C . PHE A 1 459 ? -3.747 1.665 23.650 1.00 80.88 459 PHE A C 1
ATOM 3537 O O . PHE A 1 459 ? -3.916 2.877 23.484 1.00 80.88 459 PHE A O 1
ATOM 3544 N N . ASN A 1 460 ? -3.009 1.146 24.635 1.00 64.75 460 ASN A N 1
ATOM 3545 C CA . ASN A 1 460 ? -2.308 1.928 25.649 1.00 64.75 460 ASN A CA 1
ATOM 3546 C C . ASN A 1 460 ? -3.258 2.605 26.655 1.00 64.75 460 ASN A C 1
ATOM 3548 O O . ASN A 1 460 ? -3.163 3.794 26.953 1.00 64.75 460 ASN A O 1
ATOM 3552 N N . MET A 1 461 ? -4.188 1.810 27.191 1.00 54.81 461 MET A N 1
ATOM 3553 C CA . MET A 1 461 ? -5.132 2.195 28.248 1.00 54.81 461 MET A CA 1
ATOM 3554 C C . MET A 1 461 ? -4.412 2.351 29.606 1.00 54.81 461 MET A C 1
ATOM 3556 O O . MET A 1 461 ? -4.663 1.603 30.548 1.00 54.81 461 MET A O 1
ATOM 3560 N N . ALA A 1 462 ? -3.461 3.285 29.706 1.00 50.16 462 ALA A N 1
ATOM 3561 C CA . ALA A 1 462 ? -2.804 3.655 30.959 1.00 50.16 462 ALA A CA 1
ATOM 3562 C C . ALA A 1 462 ? -3.500 4.873 31.607 1.00 50.16 462 ALA A C 1
ATOM 3564 O O . ALA A 1 462 ? -4.045 5.716 30.892 1.00 50.16 462 ALA A O 1
ATOM 3565 N N . PRO A 1 463 ? -3.429 5.043 32.943 1.00 47.69 463 PRO A N 1
ATOM 3566 C CA . PRO A 1 463 ? -4.097 6.137 33.667 1.00 47.69 463 PRO A CA 1
ATOM 3567 C C . PRO A 1 463 ? -3.662 7.562 33.273 1.00 47.69 463 PRO A C 1
ATOM 3569 O O . PRO A 1 463 ? -4.266 8.526 33.734 1.00 47.69 463 PRO A O 1
ATOM 3572 N N . ASN A 1 464 ? -2.613 7.704 32.453 1.00 47.81 464 ASN A N 1
ATOM 3573 C CA . ASN A 1 464 ? -1.960 8.976 32.132 1.00 47.81 464 ASN A CA 1
ATOM 3574 C C . ASN A 1 464 ? -2.281 9.503 30.710 1.00 47.81 464 ASN A C 1
ATOM 3576 O O . ASN A 1 464 ? -1.546 10.335 30.187 1.00 47.81 464 ASN A O 1
ATOM 3580 N N . ASN A 1 465 ? -3.413 9.083 30.125 1.00 52.59 465 ASN A N 1
ATOM 3581 C CA . ASN A 1 465 ? -4.148 9.787 29.055 1.00 52.59 465 ASN A CA 1
ATOM 3582 C C . ASN A 1 465 ? -3.543 9.884 27.634 1.00 52.59 465 ASN A C 1
ATOM 3584 O O . ASN A 1 465 ? -3.959 10.753 26.871 1.00 52.59 465 ASN A O 1
ATOM 3588 N N . THR A 1 466 ? -2.666 8.976 27.199 1.00 58.38 466 THR A N 1
ATOM 3589 C CA . THR A 1 466 ? -2.316 8.850 25.764 1.00 58.38 466 THR A CA 1
ATOM 3590 C C . THR A 1 466 ? -2.749 7.498 25.203 1.00 58.38 466 THR A C 1
ATOM 3592 O O . THR A 1 466 ? -1.943 6.594 24.976 1.00 58.38 466 THR A O 1
ATOM 3595 N N . THR A 1 467 ? -4.060 7.363 24.991 1.00 73.62 467 THR A N 1
ATOM 3596 C CA . THR A 1 467 ? -4.639 6.235 24.248 1.00 73.62 467 THR A CA 1
ATOM 3597 C C . THR A 1 467 ? -4.539 6.512 22.752 1.00 73.62 467 THR A C 1
ATOM 3599 O O . THR A 1 467 ? -4.697 7.651 22.316 1.00 73.62 467 THR A O 1
ATOM 3602 N N . THR A 1 468 ? -4.227 5.487 21.962 1.00 82.19 468 THR A N 1
ATOM 3603 C CA . THR A 1 468 ? -4.081 5.616 20.504 1.00 82.19 468 THR A CA 1
ATOM 3604 C C . THR A 1 468 ? -5.115 4.744 19.807 1.00 82.19 468 THR A C 1
ATOM 3606 O O . THR A 1 468 ? -5.250 3.564 20.132 1.00 82.19 468 THR A O 1
ATOM 3609 N N . LEU A 1 469 ? -5.846 5.330 18.858 1.00 87.69 469 LEU A N 1
ATOM 3610 C CA . LEU A 1 469 ? -6.813 4.639 18.008 1.00 87.69 469 LEU A CA 1
ATOM 3611 C C . LEU A 1 469 ? -6.089 3.934 16.867 1.00 87.69 469 LEU A C 1
ATOM 3613 O O . LEU A 1 469 ? -5.399 4.585 16.092 1.00 87.69 469 LEU A O 1
ATOM 3617 N N . ILE A 1 470 ? -6.255 2.614 16.780 1.00 90.31 470 ILE A N 1
ATOM 3618 C CA . ILE A 1 470 ? -5.620 1.779 15.741 1.00 90.31 470 ILE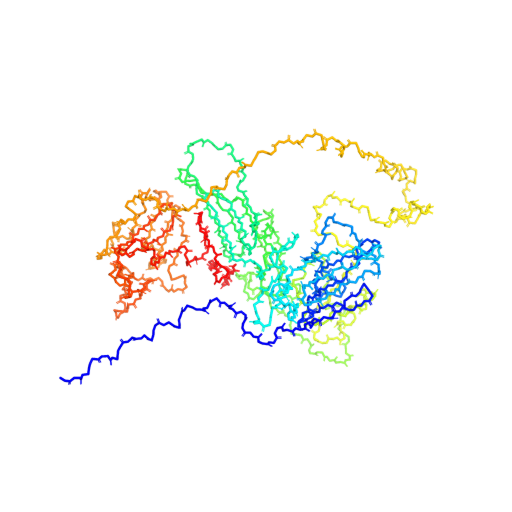 A CA 1
ATOM 3619 C C . ILE A 1 470 ? -6.614 1.193 14.750 1.00 90.31 470 ILE A C 1
ATOM 3621 O O . ILE A 1 470 ? -6.216 0.674 13.713 1.00 90.31 470 ILE A O 1
ATOM 3625 N N . TRP A 1 471 ? -7.902 1.247 15.079 1.00 93.31 471 TRP A N 1
ATOM 3626 C CA . TRP A 1 471 ? -8.969 0.753 14.226 1.00 93.31 471 TRP A CA 1
ATOM 3627 C C . TRP A 1 471 ? -10.287 1.442 14.575 1.00 93.31 471 TRP A C 1
ATOM 3629 O O . TRP A 1 471 ? -10.570 1.661 15.754 1.00 93.31 471 TRP A O 1
ATOM 3639 N N . ASN A 1 472 ? -11.111 1.746 13.575 1.00 89.62 472 ASN A N 1
ATOM 3640 C CA . ASN A 1 472 ? -12.473 2.239 13.751 1.00 89.62 472 ASN A CA 1
ATOM 3641 C C . ASN A 1 472 ? -13.416 1.653 12.688 1.00 89.62 472 ASN A C 1
ATOM 3643 O O . ASN A 1 472 ? -13.010 1.375 11.565 1.00 89.62 472 ASN A O 1
ATOM 3647 N N . ASP A 1 473 ? -14.681 1.455 13.059 1.00 85.19 473 ASP A N 1
ATOM 3648 C CA . ASP A 1 473 ? -15.697 0.870 12.170 1.00 85.19 473 ASP A CA 1
ATOM 3649 C C . ASP A 1 473 ? -16.249 1.885 11.152 1.00 85.19 473 ASP A C 1
ATOM 3651 O O . ASP A 1 473 ? -16.551 1.568 10.003 1.00 85.19 473 ASP A O 1
ATOM 3655 N N . ASN A 1 474 ? -16.439 3.132 11.586 1.00 80.94 474 ASN A N 1
ATOM 3656 C CA . ASN A 1 474 ? -17.175 4.141 10.829 1.00 80.94 474 ASN A CA 1
ATOM 3657 C C . ASN A 1 474 ? -16.390 5.439 10.686 1.00 80.94 474 ASN A C 1
ATOM 3659 O O . ASN A 1 474 ? -16.864 6.505 11.061 1.00 80.94 474 ASN A O 1
ATOM 3663 N N . ARG A 1 475 ? -15.187 5.318 10.137 1.00 73.62 475 ARG A N 1
ATOM 3664 C CA . ARG A 1 475 ? -14.194 6.382 9.984 1.00 73.62 475 ARG A CA 1
ATOM 3665 C C . ARG A 1 475 ? -14.717 7.744 9.534 1.00 73.62 475 ARG A C 1
ATOM 3667 O O . ARG A 1 475 ? -14.251 8.767 10.013 1.00 73.62 475 ARG A O 1
ATOM 3674 N N . ASP A 1 476 ? -15.646 7.724 8.586 1.00 72.88 476 ASP A N 1
ATOM 3675 C CA . ASP A 1 476 ? -16.146 8.911 7.889 1.00 72.88 476 ASP A CA 1
ATOM 3676 C C . ASP A 1 476 ? -17.590 9.244 8.241 1.00 72.88 476 ASP A C 1
ATOM 3678 O O . ASP A 1 476 ? -18.163 10.202 7.721 1.00 72.88 476 ASP A O 1
ATOM 3682 N N . GLY A 1 477 ? -18.211 8.411 9.070 1.00 75.38 477 GLY A N 1
ATOM 3683 C CA . GLY A 1 477 ? -19.575 8.638 9.494 1.00 75.38 477 GLY A CA 1
ATOM 3684 C C . GLY A 1 477 ? -19.625 9.404 10.805 1.00 75.38 477 GLY A C 1
ATOM 3685 O O . GLY A 1 477 ? -18.656 9.490 11.551 1.00 75.38 477 GLY A O 1
ATOM 3686 N N . ALA A 1 478 ? -20.796 9.964 11.086 1.00 81.94 478 ALA A N 1
ATOM 3687 C CA . ALA A 1 478 ? -21.009 10.697 12.320 1.00 81.94 478 ALA A CA 1
ATOM 3688 C C . ALA A 1 478 ? -20.822 9.785 13.553 1.00 81.94 478 ALA A C 1
ATOM 3690 O O . ALA A 1 478 ? -21.230 8.613 13.508 1.00 81.94 478 ALA A O 1
ATOM 3691 N N . PRO A 1 479 ? -20.280 10.325 14.661 1.00 88.19 479 PRO A N 1
ATOM 3692 C CA . PRO A 1 479 ? -20.273 9.641 15.945 1.00 88.19 479 PRO A CA 1
ATOM 3693 C C . PRO A 1 479 ? -21.684 9.210 16.356 1.00 88.19 479 PRO A C 1
ATOM 3695 O O . PRO A 1 479 ? -22.677 9.894 16.091 1.00 88.19 479 PRO A O 1
ATOM 3698 N N . VAL A 1 480 ? -21.780 8.071 17.032 1.00 89.12 480 VAL A N 1
ATOM 3699 C CA . VAL A 1 480 ? -23.045 7.563 17.561 1.00 89.12 480 VAL A CA 1
ATOM 3700 C C . VAL A 1 480 ? -23.388 8.223 18.896 1.00 89.12 480 VAL A C 1
ATOM 3702 O O . VAL A 1 480 ? -22.520 8.713 19.620 1.00 89.12 480 VAL A O 1
ATOM 3705 N N . SER A 1 481 ? -24.671 8.227 19.253 1.00 89.62 481 SER A N 1
ATOM 3706 C CA . SER A 1 481 ? -25.130 8.755 20.538 1.00 89.62 481 SER A CA 1
ATOM 3707 C C . SER A 1 481 ? -24.771 7.832 21.711 1.00 89.62 481 SER A C 1
ATOM 3709 O O . SER A 1 481 ? -24.495 6.644 21.549 1.00 89.62 481 SER A O 1
ATOM 3711 N N . ASN A 1 482 ? -24.879 8.357 22.934 1.00 88.75 482 ASN A N 1
ATOM 3712 C CA . ASN A 1 482 ? -24.678 7.600 24.179 1.00 88.75 482 ASN A CA 1
ATOM 3713 C C . ASN A 1 482 ? -25.681 6.447 24.418 1.00 88.75 482 ASN A C 1
ATOM 3715 O O . ASN A 1 482 ? -25.503 5.653 25.341 1.00 88.75 482 ASN A O 1
ATOM 3719 N N . SER A 1 483 ? -26.744 6.389 23.619 1.00 88.31 483 SER A N 1
ATOM 3720 C CA . SER A 1 483 ? -27.810 5.387 23.650 1.00 88.31 483 SER A CA 1
ATOM 3721 C C . SER A 1 483 ? -27.613 4.258 22.637 1.00 88.31 483 SER A C 1
ATOM 3723 O O . SER A 1 483 ? -28.434 3.344 22.592 1.00 88.31 483 SER A O 1
ATOM 3725 N N . ALA A 1 484 ? -26.546 4.307 21.835 1.00 90.62 484 ALA A N 1
ATOM 3726 C CA . ALA A 1 484 ? -26.175 3.208 20.959 1.00 90.62 484 ALA A CA 1
ATOM 3727 C C . ALA A 1 484 ? -25.772 1.967 21.769 1.00 90.62 484 ALA A C 1
ATOM 3729 O O . ALA A 1 484 ? -25.216 2.073 22.863 1.00 90.62 484 ALA A O 1
ATOM 3730 N N . THR A 1 485 ? -26.015 0.780 21.218 1.00 92.44 485 THR A N 1
ATOM 3731 C CA . THR A 1 485 ? -25.581 -0.480 21.839 1.00 92.44 485 THR A CA 1
ATOM 3732 C C . THR A 1 485 ? -24.957 -1.397 20.808 1.00 92.44 485 THR A C 1
ATOM 3734 O O . THR A 1 485 ? -25.493 -1.533 19.709 1.00 92.44 485 THR A O 1
ATOM 3737 N N . LEU A 1 486 ? -23.871 -2.069 21.180 1.00 93.75 486 LEU A N 1
ATOM 3738 C CA . LEU A 1 486 ? -23.191 -3.044 20.333 1.00 93.75 486 LEU A CA 1
ATOM 3739 C C . LEU A 1 486 ? -23.366 -4.439 20.931 1.00 93.75 486 LEU A C 1
ATOM 3741 O O . LEU A 1 486 ? -22.960 -4.674 22.065 1.00 93.75 486 LEU A O 1
ATOM 3745 N N . SER A 1 487 ? -23.982 -5.359 20.196 1.00 93.94 487 SER A N 1
ATOM 3746 C CA . SER A 1 487 ? -24.296 -6.707 20.667 1.00 93.94 487 SER A CA 1
ATOM 3747 C C . SER A 1 487 ? -23.641 -7.767 19.796 1.00 93.94 487 SER A C 1
ATOM 3749 O O . SER A 1 487 ? -23.756 -7.741 18.571 1.00 93.94 487 SER A O 1
ATOM 3751 N N . LEU A 1 488 ? -22.988 -8.735 20.439 1.00 95.06 488 LEU A N 1
ATOM 3752 C CA . LEU A 1 488 ? -22.539 -9.948 19.768 1.00 95.06 488 LEU A CA 1
ATOM 3753 C C . LEU A 1 488 ? -23.696 -10.949 19.741 1.00 95.06 488 LEU A C 1
ATOM 3755 O O . LEU A 1 488 ? -24.092 -11.479 20.778 1.00 95.06 488 LEU A O 1
ATOM 3759 N N . THR A 1 489 ? -24.236 -11.215 18.563 1.00 93.69 489 THR A N 1
ATOM 3760 C CA . THR A 1 489 ? -25.374 -12.113 18.336 1.00 93.69 489 THR A CA 1
ATOM 3761 C C . THR A 1 489 ? -24.914 -13.425 17.699 1.00 93.69 489 THR A C 1
ATOM 3763 O O . THR A 1 489 ? -23.752 -13.567 17.322 1.00 93.69 489 THR A O 1
ATOM 3766 N N . VAL A 1 490 ? -25.820 -14.397 17.571 1.00 92.00 490 VAL A N 1
ATOM 3767 C CA . VAL A 1 490 ? -25.539 -15.652 16.848 1.00 92.00 490 VAL A CA 1
ATOM 3768 C C . VAL A 1 490 ? -25.329 -15.434 15.347 1.00 92.00 490 VAL A C 1
ATOM 3770 O O . VAL A 1 490 ? -24.599 -16.205 14.733 1.00 92.00 490 VAL A O 1
ATOM 3773 N N . ASP A 1 491 ? -25.902 -14.363 14.792 1.00 91.19 491 ASP A N 1
ATOM 3774 C CA . ASP A 1 491 ? -25.819 -14.017 13.370 1.00 91.19 491 ASP A CA 1
ATOM 3775 C C . ASP A 1 491 ? -24.687 -13.015 13.068 1.00 91.19 491 ASP A C 1
ATOM 3777 O O . ASP A 1 491 ? -24.434 -12.705 11.908 1.00 91.19 491 ASP A O 1
ATOM 3781 N N . GLY A 1 492 ? -24.008 -12.476 14.090 1.00 91.50 492 GLY A N 1
ATOM 3782 C CA . GLY A 1 492 ? -22.890 -11.542 13.921 1.00 91.50 492 GLY A CA 1
ATOM 3783 C C . GLY A 1 492 ? -22.838 -10.398 14.939 1.00 91.50 492 GLY A C 1
ATOM 3784 O O . GLY A 1 492 ? -23.417 -10.483 16.023 1.00 91.50 492 GLY A O 1
ATOM 3785 N N . LEU A 1 493 ? -22.128 -9.318 14.600 1.00 93.69 493 LEU A N 1
ATOM 3786 C CA . LEU A 1 493 ? -21.885 -8.161 15.469 1.00 93.69 493 LEU A CA 1
ATOM 3787 C C . LEU A 1 493 ? -22.793 -6.985 15.077 1.00 93.69 493 LEU A C 1
ATOM 3789 O O . LEU A 1 493 ? -22.589 -6.342 14.045 1.00 93.69 493 LEU A O 1
ATOM 3793 N N . LEU A 1 494 ? -23.798 -6.711 15.909 1.00 91.75 494 LEU A N 1
ATOM 3794 C CA . LEU A 1 494 ? -24.894 -5.783 15.636 1.00 91.75 494 LEU A CA 1
ATOM 3795 C C . LEU A 1 494 ? -24.751 -4.480 16.428 1.00 91.75 494 LEU A C 1
ATOM 3797 O O . LEU A 1 494 ? -24.781 -4.492 17.658 1.00 91.75 494 LEU A O 1
ATOM 3801 N N . LEU A 1 495 ? -24.678 -3.352 15.725 1.00 89.56 495 LEU A N 1
ATOM 3802 C CA . LEU A 1 495 ? -24.779 -2.002 16.272 1.00 89.56 495 LEU A CA 1
ATOM 3803 C C . LEU A 1 495 ? -26.215 -1.477 16.112 1.00 89.56 495 LEU A C 1
ATOM 3805 O O . LEU A 1 495 ? -26.729 -1.336 15.001 1.00 89.56 495 LEU A O 1
ATOM 3809 N N . LEU A 1 496 ? -26.862 -1.170 17.234 1.00 85.62 496 LEU A N 1
ATOM 3810 C CA . LEU A 1 496 ? -28.182 -0.539 17.284 1.00 85.62 496 LEU A CA 1
ATOM 3811 C C . LEU A 1 496 ? -28.028 0.964 17.519 1.00 85.62 496 LEU A C 1
ATOM 3813 O O . LEU A 1 496 ? -27.384 1.375 18.489 1.00 85.62 496 LEU A O 1
ATOM 3817 N N . LEU A 1 497 ? -28.637 1.771 16.647 1.00 81.88 497 LEU A N 1
ATOM 3818 C CA . LEU A 1 497 ? -28.596 3.232 16.698 1.00 81.88 497 LEU A CA 1
ATOM 3819 C C . LEU A 1 497 ? -29.899 3.804 17.277 1.00 81.88 497 LEU A C 1
ATOM 3821 O O . LEU A 1 497 ? -30.987 3.260 17.088 1.00 81.88 497 LEU A O 1
ATOM 3825 N N . ALA A 1 498 ? -29.783 4.923 17.994 1.00 65.88 498 ALA A N 1
ATOM 3826 C CA . ALA A 1 498 ? -30.883 5.500 18.763 1.00 65.88 498 ALA A CA 1
ATOM 3827 C C . ALA A 1 498 ? -31.950 6.215 17.922 1.00 65.88 498 ALA A C 1
ATOM 3829 O O . ALA A 1 498 ? -33.115 6.259 18.317 1.00 65.88 498 ALA A O 1
ATOM 3830 N N . THR A 1 499 ? -31.579 6.780 16.772 1.00 56.78 499 THR A N 1
ATOM 3831 C CA . THR A 1 499 ? -32.530 7.408 15.852 1.00 56.78 499 THR A CA 1
ATOM 3832 C C . THR A 1 499 ? -33.228 6.317 15.034 1.00 56.78 499 THR A C 1
ATOM 3834 O O . THR A 1 499 ? -32.617 5.679 14.185 1.00 56.78 499 THR A O 1
ATOM 3837 N N . GLU A 1 500 ? -34.507 6.080 15.341 1.00 53.25 500 GLU A N 1
ATOM 3838 C CA . GLU A 1 500 ? -35.456 5.218 14.604 1.00 53.25 500 GLU A CA 1
ATOM 3839 C C . GLU A 1 500 ? -35.222 3.694 14.629 1.00 53.25 500 GLU A C 1
ATOM 3841 O O . GLU A 1 500 ? -35.815 2.966 13.836 1.00 53.25 500 GLU A O 1
ATOM 3846 N N . GLY A 1 501 ? -34.417 3.163 15.557 1.00 57.94 501 GLY A N 1
ATOM 3847 C CA . GLY A 1 501 ? -34.180 1.712 15.625 1.00 57.94 501 GLY A CA 1
ATOM 3848 C C . GLY A 1 501 ? -33.402 1.178 14.418 1.00 57.94 501 GLY A C 1
ATOM 3849 O O . GLY A 1 501 ? -33.492 -0.007 14.090 1.00 57.94 501 GLY A O 1
ATOM 3850 N N . GLN A 1 502 ? -32.643 2.054 13.755 1.00 76.19 502 GLN A N 1
ATOM 3851 C CA . GLN A 1 502 ? -31.784 1.694 12.641 1.00 76.19 502 GLN A CA 1
ATOM 3852 C C . GLN A 1 502 ? -30.709 0.702 13.110 1.00 76.19 502 GLN A C 1
ATOM 3854 O O . GLN A 1 502 ? -30.000 0.926 14.095 1.00 76.19 502 GLN A O 1
ATOM 3859 N N . GLN A 1 503 ? -30.615 -0.418 12.397 1.00 83.56 503 GLN A N 1
ATOM 3860 C CA . GLN A 1 503 ? -29.677 -1.502 12.668 1.00 83.56 503 GLN A CA 1
ATOM 3861 C C . GLN A 1 503 ? -28.528 -1.447 11.664 1.00 83.56 503 GLN A C 1
ATOM 3863 O O . GLN A 1 503 ? -28.763 -1.358 10.458 1.00 83.56 503 GLN A O 1
ATOM 3868 N N . ARG A 1 504 ? -27.291 -1.537 12.153 1.00 88.31 504 ARG A N 1
ATOM 3869 C CA . ARG A 1 504 ? -26.088 -1.685 11.330 1.00 88.31 504 ARG A CA 1
ATOM 3870 C C . ARG A 1 504 ? -25.310 -2.896 11.824 1.00 88.31 504 ARG A C 1
ATOM 3872 O O . ARG A 1 504 ? -24.955 -2.965 12.994 1.00 88.31 504 ARG A O 1
ATOM 3879 N N . TYR A 1 505 ? -25.012 -3.834 10.939 1.00 89.06 505 TYR A N 1
ATOM 3880 C CA . TYR A 1 505 ? -24.097 -4.924 11.261 1.00 89.06 505 TYR A CA 1
ATOM 3881 C C . TYR A 1 505 ? -22.670 -4.510 10.909 1.00 89.06 505 TYR A C 1
ATOM 3883 O O . TYR A 1 505 ? -22.415 -4.084 9.786 1.00 89.06 505 TYR A O 1
ATOM 3891 N N . LEU A 1 506 ? -21.757 -4.650 11.869 1.00 89.94 506 LEU A N 1
ATOM 3892 C CA . LEU A 1 506 ? -20.310 -4.608 11.618 1.00 89.94 506 LEU A CA 1
ATOM 3893 C C . LEU A 1 506 ? -19.860 -5.908 10.945 1.00 89.94 506 LEU A C 1
ATOM 3895 O O . LEU A 1 506 ? -18.957 -5.927 10.117 1.00 89.94 506 LEU A O 1
ATOM 3899 N N . PHE A 1 507 ? -20.535 -6.998 11.301 1.00 92.12 507 PHE A N 1
ATOM 3900 C CA . PHE A 1 507 ? -20.373 -8.316 10.717 1.00 92.12 507 PHE A CA 1
ATOM 3901 C C . PHE A 1 507 ? -21.720 -9.042 10.747 1.00 92.12 507 PHE A C 1
ATOM 3903 O O . PHE A 1 507 ? -22.415 -8.989 11.764 1.00 92.12 507 PHE A O 1
ATOM 3910 N N . TYR A 1 508 ? -22.078 -9.717 9.654 1.00 92.06 508 TYR A N 1
ATOM 3911 C CA . TYR A 1 508 ? -23.291 -10.524 9.545 1.00 92.06 508 TYR A CA 1
ATOM 3912 C C . TYR A 1 508 ? -23.021 -11.787 8.725 1.00 92.06 508 TYR A C 1
ATOM 3914 O O . TYR A 1 508 ? -22.614 -11.699 7.567 1.00 92.06 508 TYR A O 1
ATOM 3922 N N . ASP A 1 509 ? -23.295 -12.947 9.315 1.00 89.19 509 ASP A N 1
ATOM 3923 C CA . ASP A 1 509 ? -23.309 -14.242 8.644 1.00 89.19 509 ASP A CA 1
ATOM 3924 C C . ASP A 1 509 ? -24.375 -15.136 9.291 1.00 89.19 509 ASP A C 1
ATOM 3926 O O . ASP A 1 509 ? -24.194 -15.668 10.384 1.00 89.19 509 ASP A O 1
ATOM 3930 N N . SER A 1 510 ? -25.498 -15.324 8.597 1.00 83.69 510 SER A N 1
ATOM 3931 C CA . SER A 1 510 ? -26.574 -16.223 9.036 1.00 83.69 510 SER A CA 1
ATOM 3932 C C . SER A 1 510 ? -26.349 -17.689 8.651 1.00 83.69 510 SER A C 1
ATOM 3934 O O . SER A 1 510 ? -27.118 -18.559 9.061 1.00 83.69 510 SER A O 1
ATOM 3936 N N . SER A 1 511 ? -25.313 -17.985 7.859 1.00 84.38 511 SER A N 1
ATOM 3937 C CA . SER A 1 511 ? -24.960 -19.347 7.444 1.00 84.38 511 SER A CA 1
ATOM 3938 C C . SER A 1 511 ? -24.035 -20.040 8.446 1.00 84.38 511 SER A C 1
ATOM 3940 O O . SER A 1 511 ? -24.125 -21.259 8.627 1.00 84.38 511 SER A O 1
ATOM 3942 N N . SER A 1 512 ? -23.207 -19.266 9.153 1.00 82.44 512 SER A N 1
ATOM 3943 C CA . SER A 1 512 ? -22.279 -19.764 10.166 1.00 82.44 512 SER A CA 1
ATOM 3944 C C . SER A 1 512 ? -22.634 -19.211 11.543 1.00 82.44 512 SER A C 1
ATOM 3946 O O . SER A 1 512 ? -22.402 -18.043 11.834 1.00 82.44 512 SER A O 1
ATOM 3948 N N . SER A 1 513 ? -23.144 -20.066 12.437 1.00 87.12 513 SER A N 1
ATOM 3949 C CA . SER A 1 513 ? -23.477 -19.650 13.807 1.00 87.12 513 SER A CA 1
ATOM 3950 C C . SER A 1 513 ? -22.237 -19.123 14.534 1.00 87.12 513 SER A C 1
ATOM 3952 O O . SER A 1 513 ? -21.304 -19.880 14.831 1.00 87.12 513 SER A O 1
ATOM 3954 N N . THR A 1 514 ? -22.268 -17.839 14.890 1.00 91.62 514 THR A N 1
ATOM 3955 C CA . THR A 1 514 ? -21.276 -17.209 15.764 1.00 91.62 514 THR A CA 1
ATOM 3956 C C . THR A 1 514 ? -21.336 -17.867 17.141 1.00 91.62 514 THR A C 1
ATOM 3958 O O . THR A 1 514 ? -22.411 -18.033 17.718 1.00 91.62 514 THR A O 1
ATOM 3961 N N . ARG A 1 515 ? -20.175 -18.264 17.672 1.00 93.31 515 ARG A N 1
ATOM 3962 C CA . ARG A 1 515 ? -20.036 -18.859 19.011 1.00 93.31 515 ARG A CA 1
ATOM 3963 C C . ARG A 1 515 ? -19.580 -17.822 20.030 1.00 93.31 515 ARG A C 1
ATOM 3965 O O . ARG A 1 515 ? -20.087 -17.786 21.152 1.00 93.31 515 ARG A O 1
ATOM 3972 N N . CYS A 1 516 ? -18.588 -17.022 19.655 1.00 94.19 516 CYS A N 1
ATOM 3973 C CA . CYS A 1 516 ? -17.978 -16.013 20.512 1.00 94.19 516 CYS A CA 1
ATOM 3974 C C . CYS A 1 516 ? -17.025 -15.108 19.733 1.00 94.19 516 CYS A C 1
ATOM 3976 O O . CYS A 1 516 ? -16.738 -15.351 18.562 1.00 94.19 516 CYS A O 1
ATOM 3978 N N . ALA A 1 517 ? -16.506 -14.099 20.425 1.00 95.81 517 ALA A N 1
ATOM 3979 C CA . ALA A 1 517 ? -15.439 -13.234 19.960 1.00 95.81 517 ALA A CA 1
ATOM 3980 C C . ALA A 1 517 ? -14.318 -13.114 21.005 1.00 95.81 517 ALA A C 1
ATOM 3982 O O . ALA A 1 517 ? -14.471 -13.530 22.161 1.00 95.81 517 ALA A O 1
ATOM 3983 N N . SER A 1 518 ? -13.196 -12.523 20.605 1.00 95.75 518 SER A N 1
ATOM 3984 C CA . SER A 1 518 ? -12.104 -12.169 21.507 1.00 95.75 518 SER A CA 1
ATOM 3985 C C . SER A 1 518 ? -11.316 -10.973 20.994 1.00 95.75 518 SER A C 1
ATOM 3987 O O . SER A 1 518 ? -11.077 -10.837 19.796 1.00 95.75 518 SER A O 1
ATOM 3989 N N . MET A 1 519 ? -10.900 -10.122 21.927 1.00 94.62 519 MET A N 1
ATOM 3990 C CA . MET A 1 519 ? -9.902 -9.089 21.691 1.00 94.62 519 MET A CA 1
ATOM 3991 C C . MET A 1 519 ? -8.529 -9.700 21.986 1.00 94.62 519 MET A C 1
ATOM 3993 O O . MET A 1 519 ? -8.251 -10.061 23.126 1.00 94.62 519 MET A O 1
ATOM 3997 N N . LEU A 1 520 ? -7.670 -9.855 20.982 1.00 92.69 520 LEU A N 1
ATOM 3998 C CA . LEU A 1 520 ? -6.352 -10.468 21.156 1.00 92.69 520 LEU A CA 1
ATOM 3999 C C . LEU A 1 520 ? -5.302 -9.432 21.575 1.00 92.69 520 LEU A C 1
ATOM 4001 O O . LEU A 1 520 ? -5.388 -8.257 21.220 1.00 92.69 520 LEU A O 1
ATOM 4005 N N . ASP A 1 521 ? -4.246 -9.886 22.255 1.00 89.00 521 ASP A N 1
ATOM 4006 C CA . ASP A 1 521 ? -3.090 -9.047 22.624 1.00 89.00 521 ASP A CA 1
ATOM 4007 C C . ASP A 1 521 ? -2.228 -8.621 21.423 1.00 89.00 521 ASP A C 1
ATOM 4009 O O . ASP A 1 521 ? -1.285 -7.851 21.575 1.00 89.00 521 ASP A O 1
ATOM 4013 N N . SER A 1 522 ? -2.559 -9.086 20.216 1.00 89.31 522 SER A N 1
ATOM 4014 C CA . SER A 1 522 ? -2.016 -8.532 18.975 1.00 89.31 522 SER A CA 1
ATOM 4015 C C . SER A 1 522 ? -2.717 -7.243 18.531 1.00 89.31 522 SER A C 1
ATOM 4017 O O . SER A 1 522 ? -2.273 -6.629 17.569 1.00 89.31 522 SER A O 1
ATOM 4019 N N . GLY A 1 523 ? -3.831 -6.856 19.163 1.00 90.94 523 GLY A N 1
ATOM 4020 C CA . GLY A 1 523 ? -4.702 -5.784 18.673 1.00 90.94 523 GLY A CA 1
ATOM 4021 C C . GLY A 1 523 ? -5.726 -6.242 17.627 1.00 90.94 523 GLY A C 1
ATOM 4022 O O . GLY A 1 523 ? -6.441 -5.411 17.077 1.00 90.94 523 GLY A O 1
ATOM 4023 N N . ASN A 1 524 ? -5.834 -7.551 17.369 1.00 94.31 524 ASN A N 1
ATOM 4024 C CA . ASN A 1 524 ? -6.836 -8.115 16.463 1.00 94.31 524 ASN A CA 1
ATOM 4025 C C . ASN A 1 524 ? -8.101 -8.497 17.244 1.00 94.31 524 ASN A C 1
ATOM 4027 O O . ASN A 1 524 ? -8.011 -9.240 18.222 1.00 94.31 524 ASN A O 1
ATOM 4031 N N . PHE A 1 525 ? -9.269 -8.019 16.823 1.00 95.56 525 PHE A N 1
ATOM 4032 C CA . PHE A 1 525 ? -10.548 -8.485 17.353 1.00 95.56 525 PHE A CA 1
ATOM 4033 C C . PHE A 1 525 ? -11.122 -9.534 16.406 1.00 95.56 525 PHE A C 1
ATOM 4035 O O . PHE A 1 525 ? -11.287 -9.255 15.222 1.00 95.56 525 PHE A O 1
ATOM 4042 N N . VAL A 1 526 ? -11.429 -10.725 16.922 1.00 96.38 526 VAL A N 1
ATOM 4043 C CA . VAL A 1 526 ? -11.754 -11.907 16.112 1.00 96.38 526 VAL A CA 1
ATOM 4044 C C . VAL A 1 526 ? -13.079 -12.518 16.551 1.00 96.38 526 VAL A C 1
ATOM 4046 O O . VAL A 1 526 ? -13.323 -12.682 17.746 1.00 96.38 526 VAL A O 1
ATOM 4049 N N . ILE A 1 527 ? -13.925 -12.883 15.586 1.00 95.62 527 ILE A N 1
ATOM 4050 C CA . ILE A 1 527 ? -15.193 -13.594 15.785 1.00 95.62 527 ILE A CA 1
ATOM 4051 C C . ILE A 1 527 ? -15.044 -15.028 15.272 1.00 95.62 527 ILE A C 1
ATOM 4053 O O . ILE A 1 527 ? -14.592 -15.253 14.149 1.00 95.62 527 ILE A O 1
ATOM 4057 N N . PHE A 1 528 ? -15.461 -16.000 16.084 1.00 94.00 528 PHE A N 1
ATOM 4058 C CA . PHE A 1 528 ? -15.337 -17.427 15.793 1.00 94.00 528 PHE A CA 1
ATOM 4059 C C . PHE A 1 528 ? -16.695 -18.113 15.662 1.00 94.00 528 PHE A C 1
ATOM 4061 O O . PHE A 1 528 ? -17.637 -17.827 16.412 1.00 94.00 528 PHE A O 1
ATOM 4068 N N . ASN A 1 529 ? -16.762 -19.106 14.776 1.00 91.12 529 ASN A N 1
ATOM 4069 C CA . ASN A 1 529 ? -17.889 -20.032 14.714 1.00 91.12 529 ASN A CA 1
ATOM 4070 C C . ASN A 1 529 ? -17.770 -21.171 15.746 1.00 91.12 529 ASN A C 1
ATOM 4072 O O . ASN A 1 529 ? -16.833 -21.252 16.552 1.00 91.12 529 ASN A O 1
ATOM 4076 N N . SER A 1 530 ? -18.744 -22.080 15.715 1.00 87.81 530 SER A N 1
ATOM 4077 C CA . SER A 1 530 ? -18.780 -23.289 16.547 1.00 87.81 530 SER A CA 1
ATOM 4078 C C . SER A 1 530 ? -17.608 -24.254 16.321 1.00 87.81 530 SER A C 1
ATOM 4080 O O . SER A 1 530 ? -17.254 -24.984 17.244 1.00 87.81 530 SER A O 1
ATOM 4082 N N . ASN A 1 531 ? -16.988 -24.231 15.138 1.00 89.44 531 ASN A N 1
ATOM 4083 C CA . ASN A 1 531 ? -15.842 -25.063 14.757 1.00 89.44 531 ASN A CA 1
ATOM 4084 C C . ASN A 1 531 ? -14.485 -24.388 15.040 1.00 89.44 531 ASN A C 1
ATOM 4086 O O . ASN A 1 531 ? -13.458 -24.868 14.566 1.00 89.44 531 ASN A O 1
ATOM 4090 N N . ASN A 1 532 ? -14.466 -23.269 15.775 1.00 87.44 532 ASN A N 1
ATOM 4091 C CA . ASN A 1 532 ? -13.284 -22.428 16.013 1.00 87.44 532 ASN A CA 1
ATOM 4092 C C . ASN A 1 532 ? -12.636 -21.855 14.740 1.00 87.44 532 ASN A C 1
ATOM 4094 O O . ASN A 1 532 ? -11.484 -21.428 14.773 1.00 87.44 532 ASN A O 1
ATOM 4098 N N . SER A 1 533 ? -13.360 -21.810 13.623 1.00 90.56 533 SER A N 1
ATOM 4099 C CA . SER A 1 533 ? -12.912 -21.085 12.434 1.00 90.56 533 SER A CA 1
ATOM 4100 C C . SER A 1 533 ? -13.193 -19.594 12.606 1.00 90.56 533 SER A C 1
ATOM 4102 O O . SER A 1 533 ? -14.238 -19.217 13.148 1.00 90.56 533 SER A O 1
ATOM 4104 N N . VAL A 1 534 ? -12.268 -18.757 12.138 1.00 92.88 534 VAL A N 1
ATOM 4105 C CA . VAL A 1 534 ? -12.445 -17.302 12.087 1.00 92.88 534 VAL A CA 1
ATOM 4106 C C . VAL A 1 534 ? -13.527 -16.976 11.061 1.00 92.88 534 VAL A C 1
ATOM 4108 O O . VAL A 1 534 ? -13.427 -17.393 9.910 1.00 92.88 534 VAL A O 1
ATOM 4111 N N . LEU A 1 535 ? -14.564 -16.259 11.493 1.00 94.00 535 LEU A N 1
ATOM 4112 C CA . LEU A 1 535 ? -15.615 -15.734 10.619 1.00 94.00 535 LEU A CA 1
ATOM 4113 C C . LEU A 1 535 ? -15.333 -14.298 10.181 1.00 94.00 535 LEU A C 1
ATOM 4115 O O . LEU A 1 535 ? -15.649 -13.917 9.059 1.00 94.00 535 LEU A O 1
ATOM 4119 N N . TRP A 1 536 ? -14.764 -13.502 11.084 1.00 95.19 536 TRP A N 1
ATOM 4120 C CA . TRP A 1 536 ? -14.463 -12.094 10.860 1.00 95.19 536 TRP A CA 1
ATOM 4121 C C . TRP A 1 536 ? -13.354 -11.637 11.795 1.00 95.19 536 TRP A C 1
ATOM 4123 O O . TRP A 1 536 ? -13.285 -12.095 12.941 1.00 95.19 536 TRP A O 1
ATOM 4133 N N . GLN A 1 537 ? -12.516 -10.718 11.327 1.00 94.44 537 GLN A N 1
ATOM 4134 C CA . GLN A 1 537 ? -11.479 -10.105 12.141 1.00 94.44 537 GLN A CA 1
ATOM 4135 C C . GLN A 1 537 ? -11.166 -8.676 11.691 1.00 94.44 537 GLN A C 1
ATOM 4137 O O . GLN A 1 537 ? -11.249 -8.362 10.504 1.00 94.44 537 GLN A O 1
ATOM 4142 N N . THR A 1 538 ? -10.759 -7.813 12.624 1.00 94.94 538 THR A N 1
ATOM 4143 C CA . THR A 1 538 ? -10.439 -6.409 12.304 1.00 94.94 538 THR A CA 1
ATOM 4144 C C . THR A 1 538 ? -9.191 -6.262 11.445 1.00 94.94 538 THR A C 1
ATOM 4146 O O . THR A 1 538 ? -9.089 -5.311 10.675 1.00 94.94 538 THR A O 1
ATOM 4149 N N . PHE A 1 539 ? -8.258 -7.214 11.519 1.00 94.00 539 PHE A N 1
ATOM 4150 C CA . PHE A 1 539 ? -7.038 -7.191 10.709 1.00 94.00 539 PHE A CA 1
ATOM 4151 C C . PHE A 1 539 ? -7.289 -7.269 9.192 1.00 94.00 539 PHE A C 1
ATOM 4153 O O . PHE A 1 539 ? -6.450 -6.792 8.430 1.00 94.00 539 PHE A O 1
ATOM 4160 N N . ASP A 1 540 ? -8.446 -7.780 8.758 1.00 91.81 540 ASP A N 1
ATOM 4161 C CA . ASP A 1 540 ? -8.827 -7.836 7.337 1.00 91.81 540 ASP A CA 1
ATOM 4162 C C . ASP A 1 540 ? -9.436 -6.513 6.828 1.00 91.81 540 ASP A C 1
ATOM 4164 O O . ASP A 1 540 ? -9.690 -6.359 5.630 1.00 91.81 540 ASP A O 1
ATOM 4168 N N . LEU A 1 541 ? -9.683 -5.557 7.734 1.00 90.19 541 LEU A N 1
ATOM 4169 C CA . LEU A 1 541 ? -10.331 -4.269 7.477 1.00 90.19 541 LEU A CA 1
ATOM 4170 C C . LEU A 1 541 ? -9.542 -3.117 8.126 1.00 90.19 541 LEU A C 1
ATOM 4172 O O . LEU A 1 541 ? -10.067 -2.455 9.020 1.00 90.19 541 LEU A O 1
ATOM 4176 N N . PRO A 1 542 ? -8.278 -2.878 7.746 1.00 90.44 542 PRO A N 1
ATOM 4177 C CA . PRO A 1 542 ? -7.469 -1.840 8.377 1.00 90.44 542 PRO A CA 1
ATOM 4178 C C . PRO A 1 542 ? -8.022 -0.431 8.120 1.00 90.44 542 PRO A C 1
ATOM 4180 O O . PRO A 1 542 ? -8.702 -0.185 7.126 1.00 90.44 542 PRO A O 1
ATOM 4183 N N . THR A 1 543 ? -7.695 0.504 9.014 1.00 90.81 543 THR A N 1
ATOM 4184 C CA . THR A 1 543 ? -8.016 1.929 8.856 1.00 90.81 543 THR A CA 1
ATOM 4185 C C . THR A 1 543 ? -6.803 2.707 8.359 1.00 90.81 543 THR A C 1
ATOM 4187 O O . THR A 1 543 ? -6.509 2.689 7.174 1.00 90.81 543 THR A O 1
ATOM 4190 N N . ASP A 1 544 ? -6.086 3.389 9.246 1.00 91.06 544 ASP A N 1
ATOM 4191 C CA . ASP A 1 544 ? -4.857 4.137 8.973 1.00 91.06 544 ASP A CA 1
ATOM 4192 C C . ASP A 1 544 ? -3.612 3.415 9.510 1.00 91.06 544 ASP A C 1
ATOM 4194 O O . ASP A 1 544 ? -2.499 3.875 9.274 1.00 91.06 544 ASP A O 1
ATOM 4198 N N . THR A 1 545 ? -3.791 2.303 10.232 1.00 92.62 545 THR A N 1
ATOM 4199 C CA . THR A 1 545 ? -2.732 1.632 10.991 1.00 92.62 545 THR A CA 1
ATOM 4200 C C . THR A 1 545 ? -2.690 0.130 10.698 1.00 92.62 545 THR A C 1
ATOM 4202 O O . THR A 1 545 ? -3.722 -0.538 10.655 1.00 92.62 545 THR A O 1
ATOM 4205 N N . ILE A 1 546 ? -1.478 -0.400 10.531 1.00 93.88 546 ILE A N 1
ATOM 4206 C CA . ILE A 1 546 ? -1.139 -1.820 10.429 1.00 93.88 546 ILE A CA 1
ATOM 4207 C C . ILE A 1 546 ? -0.392 -2.217 11.703 1.00 93.88 546 ILE A C 1
ATOM 4209 O O . ILE A 1 546 ? 0.633 -1.627 12.049 1.00 93.88 546 ILE A O 1
ATOM 4213 N N . MET A 1 547 ? -0.889 -3.229 12.405 1.00 93.12 547 MET A N 1
ATOM 4214 C CA . MET A 1 547 ? -0.281 -3.729 13.641 1.00 93.12 547 MET A CA 1
ATOM 4215 C C . MET A 1 547 ? 0.679 -4.894 13.378 1.00 93.12 547 MET A C 1
ATOM 4217 O O . MET A 1 547 ? 0.565 -5.607 12.382 1.00 93.12 547 MET A O 1
ATOM 4221 N N . GLY A 1 548 ? 1.620 -5.126 14.298 1.00 90.88 548 GLY A N 1
ATOM 4222 C CA . GLY A 1 548 ? 2.520 -6.280 14.223 1.00 90.88 548 GLY A CA 1
ATOM 4223 C C . GLY A 1 548 ? 1.766 -7.617 14.138 1.00 90.88 548 GLY A C 1
ATOM 4224 O O . GLY A 1 548 ? 0.962 -7.970 15.003 1.00 90.88 548 GLY A O 1
ATOM 4225 N N . GLY A 1 549 ? 2.058 -8.395 13.099 1.00 89.31 549 GLY A N 1
ATOM 4226 C CA . GLY A 1 549 ? 1.383 -9.643 12.737 1.00 89.31 549 GLY A CA 1
ATOM 4227 C C . GLY A 1 549 ? 0.215 -9.489 11.754 1.00 89.31 549 GLY A C 1
ATOM 4228 O O . GLY A 1 549 ? -0.472 -10.479 11.506 1.00 89.31 549 GLY A O 1
ATOM 4229 N N . GLN A 1 550 ? -0.033 -8.292 11.219 1.00 93.06 550 GLN A N 1
ATOM 4230 C CA . GLN A 1 550 ? -1.084 -8.034 10.235 1.00 93.06 550 GLN A CA 1
ATOM 4231 C C . GLN A 1 550 ? -0.556 -8.141 8.795 1.00 93.06 550 GLN A C 1
ATOM 4233 O O . GLN A 1 550 ? 0.604 -7.845 8.505 1.00 93.06 550 GLN A O 1
ATOM 4238 N N . THR A 1 551 ? -1.426 -8.577 7.882 1.00 92.25 551 THR A N 1
ATOM 4239 C CA . THR A 1 551 ? -1.155 -8.664 6.440 1.00 92.25 551 THR A CA 1
ATOM 4240 C C . THR A 1 551 ? -2.167 -7.815 5.683 1.00 92.25 551 THR A C 1
ATOM 4242 O O . THR A 1 551 ? -3.367 -8.055 5.781 1.00 92.25 551 THR A O 1
ATOM 4245 N N . LEU A 1 552 ? -1.681 -6.841 4.919 1.00 91.81 552 LEU A N 1
ATOM 4246 C CA . LEU A 1 552 ? -2.466 -6.025 4.003 1.00 91.81 552 LEU A CA 1
ATOM 4247 C C . LEU A 1 552 ? -2.402 -6.657 2.606 1.00 91.81 552 LEU A C 1
ATOM 4249 O O . LEU A 1 552 ? -1.364 -6.620 1.950 1.00 91.81 552 LEU A O 1
ATOM 4253 N N . GLN A 1 553 ? -3.497 -7.272 2.166 1.00 88.75 553 GLN A N 1
ATOM 4254 C CA . GLN A 1 553 ? -3.605 -7.866 0.827 1.00 88.75 553 GLN A CA 1
ATOM 4255 C C . GLN A 1 553 ? -3.676 -6.776 -0.258 1.00 88.75 553 GLN A C 1
ATOM 4257 O O . GLN A 1 553 ? -4.106 -5.661 0.025 1.00 88.75 553 GLN A O 1
ATOM 4262 N N . ASN A 1 554 ? -3.303 -7.095 -1.503 1.00 80.25 554 ASN A N 1
ATOM 4263 C CA . ASN A 1 554 ? -3.259 -6.135 -2.624 1.00 80.25 554 ASN A CA 1
ATOM 4264 C C . ASN A 1 554 ? -4.620 -5.478 -2.975 1.00 80.25 554 ASN A C 1
ATOM 4266 O O . ASN A 1 554 ? -4.668 -4.440 -3.625 1.00 80.25 554 ASN A O 1
ATOM 4270 N N . ASP A 1 555 ? -5.750 -6.057 -2.558 1.00 80.69 555 ASP A N 1
ATOM 4271 C CA . ASP A 1 555 ? -7.085 -5.461 -2.735 1.00 80.69 555 ASP A CA 1
ATOM 4272 C C . ASP A 1 555 ? -7.500 -4.532 -1.579 1.00 80.69 555 ASP A C 1
ATOM 4274 O O . ASP A 1 555 ? -8.577 -3.929 -1.618 1.00 80.69 555 ASP A O 1
ATOM 4278 N N . LYS A 1 556 ? -6.676 -4.439 -0.532 1.00 85.62 556 LYS A N 1
ATOM 4279 C CA . LYS A 1 556 ? -6.908 -3.604 0.646 1.00 85.62 556 LYS A CA 1
ATOM 4280 C C . LYS A 1 556 ? -6.027 -2.369 0.598 1.00 85.62 556 LYS A C 1
ATOM 4282 O O . LYS A 1 556 ? -4.969 -2.363 -0.017 1.00 85.62 556 LYS A O 1
ATOM 4287 N N . LYS A 1 557 ? -6.484 -1.329 1.288 1.00 87.38 557 LYS A N 1
ATOM 4288 C CA . LYS A 1 557 ? -5.770 -0.065 1.420 1.00 87.38 557 LYS A CA 1
ATOM 4289 C C . LYS A 1 557 ? -5.812 0.400 2.859 1.00 87.38 557 LYS A C 1
ATOM 4291 O O . LYS A 1 557 ? -6.789 0.124 3.558 1.00 87.38 557 LYS A O 1
ATOM 4296 N N . ILE A 1 558 ? -4.795 1.147 3.262 1.00 90.06 558 ILE A N 1
ATOM 4297 C CA . ILE A 1 558 ? -4.873 1.980 4.465 1.00 90.06 558 ILE A CA 1
ATOM 4298 C C . ILE A 1 558 ? -5.117 3.426 4.063 1.00 90.06 558 ILE A C 1
ATOM 4300 O O . ILE A 1 558 ? -4.605 3.891 3.048 1.00 90.06 558 ILE A O 1
ATOM 4304 N N . VAL A 1 559 ? -5.915 4.136 4.854 1.00 88.62 559 VAL A N 1
ATOM 4305 C CA . VAL A 1 559 ? -6.383 5.483 4.532 1.00 88.62 559 VAL A CA 1
ATOM 4306 C C . VAL A 1 559 ? -6.066 6.436 5.678 1.00 88.62 559 VAL A C 1
ATOM 4308 O O . VAL A 1 559 ? -6.474 6.180 6.807 1.00 88.62 559 VAL A O 1
ATOM 4311 N N . SER A 1 560 ? -5.383 7.551 5.407 1.00 87.06 560 SER A N 1
ATOM 4312 C CA . SER A 1 560 ? -4.982 8.541 6.423 1.00 87.06 560 SER A CA 1
ATOM 4313 C C . SER A 1 560 ? -6.146 9.314 7.009 1.00 87.06 560 SER A C 1
ATOM 4315 O O . SER A 1 560 ? -7.206 9.455 6.389 1.00 87.06 560 SER A O 1
ATOM 4317 N N . SER A 1 561 ? -6.016 9.789 8.253 1.00 81.06 561 SER A N 1
ATOM 4318 C CA . SER A 1 561 ? -7.053 10.620 8.901 1.00 81.06 561 SER A CA 1
ATOM 4319 C C . SER A 1 561 ? -7.166 11.971 8.215 1.00 81.06 561 SER A C 1
ATOM 4321 O O . SER A 1 561 ? -6.223 12.431 7.576 1.00 81.06 561 SER A O 1
ATOM 4323 N N . VAL A 1 562 ? -8.348 12.571 8.314 1.00 74.00 562 VAL A N 1
ATOM 4324 C CA . VAL A 1 562 ? -8.549 13.969 7.932 1.00 74.00 562 VAL A CA 1
ATOM 4325 C C . VAL A 1 562 ? -8.046 14.826 9.090 1.00 74.00 562 VAL A C 1
ATOM 4327 O O . VAL A 1 562 ? -8.253 14.467 10.249 1.00 74.00 562 VAL A O 1
ATOM 4330 N N . SER A 1 563 ? -7.380 15.939 8.793 1.00 67.25 563 SER A N 1
ATOM 4331 C CA . SER A 1 563 ? -7.042 16.954 9.795 1.00 67.25 563 SER A CA 1
ATOM 4332 C C . SER A 1 563 ? -7.705 18.280 9.443 1.00 67.25 563 SER A C 1
ATOM 4334 O O . SER A 1 563 ? -8.010 18.537 8.279 1.00 67.25 563 SER A O 1
ATOM 4336 N N . ASP A 1 564 ? -7.865 19.163 10.430 1.00 53.44 564 ASP A N 1
ATOM 4337 C CA . ASP A 1 564 ? -8.442 20.505 10.227 1.00 53.44 564 ASP A CA 1
ATOM 4338 C C . ASP A 1 564 ? -7.683 21.333 9.173 1.00 53.44 564 ASP A C 1
ATOM 4340 O O . ASP A 1 564 ? -8.223 22.258 8.575 1.00 53.44 564 ASP A O 1
ATOM 4344 N N . THR A 1 565 ? -6.419 20.982 8.930 1.00 55.72 565 THR A N 1
ATOM 4345 C CA . THR A 1 565 ? -5.526 21.602 7.946 1.00 55.72 565 THR A CA 1
ATOM 4346 C C . THR A 1 565 ? -5.439 20.854 6.614 1.00 55.72 565 THR A C 1
ATOM 4348 O O . THR A 1 565 ? -4.806 21.364 5.693 1.00 55.72 565 THR A O 1
ATOM 4351 N N . LYS A 1 566 ? -6.014 19.645 6.498 1.00 61.78 566 LYS A N 1
ATOM 4352 C CA . LYS A 1 566 ? -5.947 18.799 5.294 1.00 61.78 566 LYS A CA 1
ATOM 4353 C C . LYS A 1 566 ? -7.260 18.027 5.096 1.00 61.78 566 LYS A C 1
ATOM 4355 O O . LYS A 1 566 ? -7.438 16.967 5.698 1.00 61.78 566 LYS A O 1
ATOM 4360 N N . PRO A 1 567 ? -8.160 18.500 4.215 1.00 56.47 567 PRO A N 1
ATOM 4361 C CA . PRO A 1 567 ? -9.442 17.841 3.956 1.00 56.47 567 PRO A CA 1
ATOM 4362 C C . PRO A 1 567 ? -9.332 16.596 3.052 1.00 56.47 567 PRO A C 1
ATOM 4364 O O . PRO A 1 567 ? -10.340 15.940 2.790 1.00 56.47 567 PRO A O 1
ATOM 4367 N N . PHE A 1 568 ? -8.134 16.265 2.558 1.00 66.00 568 PHE A N 1
ATOM 4368 C CA . PHE A 1 568 ? -7.893 15.128 1.667 1.00 66.00 568 PHE A CA 1
ATOM 4369 C C . PHE A 1 568 ? -7.355 13.917 2.427 1.00 66.00 568 PHE A C 1
ATOM 4371 O O . PHE A 1 568 ? -6.626 14.053 3.407 1.00 66.00 568 PHE A O 1
ATOM 4378 N N . LYS A 1 569 ? -7.701 12.724 1.940 1.00 76.44 569 LYS A N 1
ATOM 4379 C CA . LYS A 1 569 ? -7.205 11.455 2.472 1.00 76.44 569 LYS A CA 1
ATOM 4380 C C . LYS A 1 569 ? -6.143 10.877 1.559 1.00 76.44 569 LYS A C 1
ATOM 4382 O O . LYS A 1 569 ? -6.259 10.950 0.339 1.00 76.44 569 LYS A O 1
ATOM 4387 N N . TRP A 1 570 ? -5.157 10.262 2.185 1.00 75.69 570 TRP A N 1
ATOM 4388 C CA . TRP A 1 570 ? -4.099 9.514 1.533 1.00 75.69 570 TRP A CA 1
ATOM 4389 C C . TRP A 1 570 ? -4.432 8.040 1.571 1.00 75.69 570 TRP A C 1
ATOM 4391 O O . TRP A 1 570 ? -4.914 7.563 2.593 1.00 75.69 570 TRP A O 1
ATOM 4401 N N . GLU A 1 571 ? -4.161 7.337 0.480 1.00 81.81 571 GLU A N 1
ATOM 4402 C CA . GLU A 1 571 ? -4.330 5.892 0.385 1.00 81.81 571 GLU A CA 1
ATOM 4403 C C . GLU A 1 571 ? -2.981 5.256 0.051 1.00 81.81 571 GLU A C 1
ATOM 4405 O O . GLU A 1 571 ? -2.253 5.774 -0.802 1.00 81.81 571 GLU A O 1
ATOM 4410 N N . VAL A 1 572 ? -2.669 4.147 0.721 1.00 76.25 572 VAL A N 1
ATOM 4411 C CA . VAL A 1 572 ? -1.544 3.254 0.398 1.00 76.25 572 VAL A CA 1
ATOM 4412 C C . VAL A 1 572 ? -2.087 1.884 0.057 1.00 76.25 572 VAL A C 1
ATOM 4414 O O . VAL A 1 572 ? -2.949 1.398 0.831 1.00 76.25 572 VAL A O 1
#